Protein AF-A0A1F9U115-F1 (afdb_monomer)

pLDDT: mean 77.13, std 16.63, range [38.81, 98.31]

Foldseek 3Di:
DPPPPVVVVVVVVVVVVVVVVVVVVVVVVVVVVVVVVVVVVVVVVVVVVVVVVVVVVVVVVVVVVVVVVVVVVVVVVVVVVVVVVVVVVVVVVVVVVVVVVVVVVVVVVVVVVVVVVVVVVVVVVVVVVVVVVVVVVVVVVVVVVVVVVVVVVVVVVVVVVVVVVVVVVVVVVVVVVVVVVVVVVVCVVVVVPDPPVPVPVVVVVVVVVVVVVVVVVVVVVVVVVVVVVVVVVVVVVVVVVVVVVVVVVVVVVVVVVVVVVVVVVVVVVVVVVVVVVVVVVVVVVVVVVVVVVVVVVVVVVVVVVVVVVVVVVVVVVVVVVVVVCCVVPVDDDDDDDDDPPPPDDPDPPPPPCVVVVVVVVCVVPVVVVVVVVVCVVCVVVVVVVVVVVVVVVVVVVVVVVVLVVLLVQLVVLQVVLVVCVVVVNLVSSLVSLVSSCVSPVVDPSSLVSNLVSLQVVLVVCVVVVVLVSSLVSLVVSCVSPVPDVVSVVSNQVSCVSVVVDDDDPDDDPPPDPPDDDPDDDDDD

Mean predicted aligned error: 22.05 Å

Solvent-accessible surface area (backbone atoms only — not comparable to full-atom values): 28971 Å² total; per-residue (Å²): 144,84,85,72,66,72,64,52,59,54,51,53,51,51,51,50,53,50,52,51,52,53,50,51,53,49,51,52,50,51,49,52,49,50,52,51,52,49,52,53,47,51,54,50,50,55,51,51,52,51,52,51,51,53,49,52,52,52,54,49,54,52,51,53,53,52,52,50,52,51,51,52,50,52,51,52,50,51,52,51,52,54,53,50,51,52,50,51,52,52,51,52,54,50,49,56,48,52,52,50,51,51,52,49,52,52,52,53,52,52,52,53,50,52,54,52,53,52,51,49,52,51,51,49,51,54,48,52,56,47,55,54,49,51,51,52,50,54,52,51,51,54,51,51,50,52,51,53,50,52,52,50,51,55,52,50,54,50,48,51,53,52,51,51,52,48,51,53,48,49,51,50,50,52,50,51,50,49,55,44,50,63,43,42,74,56,38,73,79,52,75,88,70,76,82,73,69,66,75,66,60,64,64,63,58,61,61,64,59,56,64,60,54,60,58,53,58,58,57,57,56,61,54,51,57,58,52,56,62,50,55,60,54,55,62,64,53,54,62,59,51,55,55,50,51,54,48,51,51,52,49,53,55,49,52,52,52,49,53,51,51,50,51,52,51,53,50,52,52,50,56,49,52,52,49,52,51,56,48,51,58,50,50,54,48,51,53,50,51,50,50,54,50,49,50,54,50,50,55,48,52,51,49,52,51,50,52,52,51,50,53,48,53,51,49,50,53,50,52,54,50,48,52,54,48,41,75,73,62,77,63,78,85,75,85,80,78,83,78,82,78,74,79,70,73,75,77,76,69,75,84,68,59,57,62,57,53,50,50,60,52,32,73,76,35,68,80,48,43,60,52,52,55,52,46,66,76,36,46,71,54,51,52,50,53,53,50,50,52,52,50,53,50,53,51,51,51,54,54,47,52,57,51,51,55,35,44,54,50,18,52,53,28,35,52,54,12,51,58,27,43,78,70,66,41,51,71,63,12,42,52,29,23,50,58,14,30,77,52,37,70,85,40,64,66,46,50,53,53,40,45,53,46,38,50,53,49,23,53,50,29,47,74,72,67,40,45,73,59,18,44,55,36,38,52,54,43,36,74,76,42,74,83,41,66,66,53,54,48,53,42,38,54,45,35,48,73,68,69,52,70,67,72,72,76,73,79,72,78,78,72,75,79,74,79,77,77,80,78,75,83,78,93,126

Structure (mmCIF, N/CA/C/O backbone):
data_AF-A0A1F9U115-F1
#
_entry.id   AF-A0A1F9U115-F1
#
loop_
_atom_site.group_PDB
_atom_site.id
_atom_site.type_symbol
_atom_site.label_atom_id
_atom_site.label_alt_id
_atom_site.label_comp_id
_atom_site.label_asym_id
_atom_site.label_entity_id
_atom_site.label_seq_id
_atom_site.pdbx_PDB_ins_code
_atom_site.Cartn_x
_atom_site.Cartn_y
_atom_site.Cartn_z
_atom_site.occupancy
_atom_site.B_iso_or_equiv
_atom_site.auth_seq_id
_atom_site.auth_comp_id
_atom_site.auth_asym_id
_atom_site.auth_atom_id
_atom_site.pdbx_PDB_model_num
ATOM 1 N N . MET A 1 1 ? 83.801 0.029 -116.570 1.00 48.38 1 MET A N 1
ATOM 2 C CA . MET A 1 1 ? 83.353 -0.573 -115.294 1.00 48.38 1 MET A CA 1
ATOM 3 C C . MET A 1 1 ? 82.845 0.577 -114.420 1.00 48.38 1 MET A C 1
ATOM 5 O O . MET A 1 1 ? 83.253 0.708 -113.283 1.00 48.38 1 MET A O 1
ATOM 9 N N . ASP A 1 2 ? 81.955 1.427 -114.958 1.00 50.62 2 ASP A N 1
ATOM 10 C CA . ASP A 1 2 ? 81.726 2.784 -114.413 1.00 50.62 2 ASP A CA 1
ATOM 11 C C . ASP A 1 2 ? 80.243 3.187 -114.378 1.00 50.62 2 ASP A C 1
ATOM 13 O O . ASP A 1 2 ? 79.919 4.364 -114.385 1.00 50.62 2 ASP A O 1
ATOM 17 N N . ASN A 1 3 ? 79.321 2.217 -114.331 1.00 50.81 3 ASN A N 1
ATOM 18 C CA . ASN A 1 3 ? 77.870 2.476 -114.319 1.00 50.81 3 ASN A CA 1
ATOM 19 C C . ASN A 1 3 ? 77.120 1.772 -113.168 1.00 50.81 3 ASN A C 1
ATOM 21 O O . ASN A 1 3 ? 75.928 1.508 -113.277 1.00 50.81 3 ASN A O 1
ATOM 25 N N . LEU A 1 4 ? 77.799 1.465 -112.055 1.00 50.47 4 LEU A N 1
ATOM 26 C CA . LEU A 1 4 ? 77.190 0.843 -110.861 1.00 50.47 4 LEU A CA 1
ATOM 27 C C . LEU A 1 4 ? 77.175 1.754 -109.615 1.00 50.47 4 LEU A C 1
ATOM 29 O O . LEU A 1 4 ? 76.726 1.333 -108.555 1.00 50.47 4 LEU A O 1
ATOM 33 N N . ALA A 1 5 ? 77.641 3.002 -109.726 1.00 53.25 5 ALA A N 1
ATOM 34 C CA . ALA A 1 5 ? 77.698 3.943 -108.604 1.00 53.25 5 ALA A CA 1
ATOM 35 C C . ALA A 1 5 ? 76.348 4.600 -108.210 1.00 53.25 5 ALA A C 1
ATOM 37 O O . ALA A 1 5 ? 76.100 4.703 -107.008 1.00 53.25 5 ALA A O 1
ATOM 38 N N . PRO A 1 6 ? 75.430 4.993 -109.126 1.00 55.84 6 PRO A N 1
ATOM 39 C CA . PRO A 1 6 ? 74.217 5.712 -108.710 1.00 55.84 6 PRO A CA 1
ATOM 40 C C . PRO A 1 6 ? 73.170 4.825 -108.009 1.00 55.84 6 PRO A C 1
ATOM 42 O O . PRO A 1 6 ? 72.328 5.336 -107.279 1.00 55.84 6 PRO A O 1
ATOM 45 N N . SER A 1 7 ? 73.242 3.493 -108.143 1.00 61.38 7 SER A N 1
ATOM 46 C CA . SER A 1 7 ? 72.289 2.574 -107.496 1.00 61.38 7 SER A CA 1
ATOM 47 C C . SER A 1 7 ? 72.549 2.349 -106.002 1.00 61.38 7 SER A C 1
ATOM 49 O O . SER A 1 7 ? 71.668 1.868 -105.292 1.00 61.38 7 SER A O 1
ATOM 51 N N . PHE A 1 8 ? 73.752 2.659 -105.508 1.00 72.06 8 PHE A N 1
ATOM 52 C CA . PHE A 1 8 ? 74.095 2.457 -104.098 1.00 72.06 8 PHE A CA 1
ATOM 53 C C . PHE A 1 8 ? 73.593 3.606 -103.213 1.00 72.06 8 PHE A C 1
ATOM 55 O O . PHE A 1 8 ? 73.015 3.355 -102.157 1.00 72.06 8 PHE A O 1
ATOM 62 N N . GLU A 1 9 ? 73.728 4.856 -103.664 1.00 74.38 9 GLU A N 1
ATOM 63 C CA . GLU A 1 9 ? 73.239 6.028 -102.923 1.00 74.38 9 GLU A CA 1
ATOM 64 C C . GLU A 1 9 ? 71.701 6.082 -102.867 1.00 74.38 9 GLU A C 1
ATOM 66 O O . GLU A 1 9 ? 71.121 6.388 -101.819 1.00 74.38 9 GLU A O 1
ATOM 71 N N . GLU A 1 10 ? 71.011 5.691 -103.946 1.00 78.38 10 GLU A N 1
ATOM 72 C CA . GLU A 1 10 ? 69.549 5.541 -103.938 1.00 78.38 10 GLU A CA 1
ATOM 73 C C . GLU A 1 10 ? 69.090 4.436 -102.975 1.00 78.38 10 GLU A C 1
ATOM 75 O O . GLU A 1 10 ? 68.164 4.644 -102.189 1.00 78.38 10 GLU A O 1
ATOM 80 N N . ALA A 1 11 ? 69.771 3.286 -102.947 1.00 78.94 11 ALA A N 1
ATOM 81 C CA . ALA A 1 11 ? 69.458 2.223 -101.994 1.00 78.94 11 ALA A CA 1
ATOM 82 C C . ALA A 1 11 ? 69.717 2.657 -100.538 1.00 78.94 11 ALA A C 1
ATOM 84 O O . ALA A 1 11 ? 68.909 2.377 -99.649 1.00 78.94 11 ALA A O 1
ATOM 85 N N . GLN A 1 12 ? 70.808 3.383 -100.279 1.00 80.31 12 GLN A N 1
ATOM 86 C CA . GLN A 1 12 ? 71.153 3.857 -98.939 1.00 80.31 12 GLN A CA 1
ATOM 87 C C . GLN A 1 12 ? 70.164 4.918 -98.433 1.00 80.31 12 GLN A C 1
ATOM 89 O O . GLN A 1 12 ? 69.735 4.853 -97.274 1.00 80.31 12 GLN A O 1
ATOM 94 N N . SER A 1 13 ? 69.739 5.841 -99.301 1.00 82.38 13 SER A N 1
ATOM 95 C CA . SER A 1 13 ? 68.716 6.844 -98.976 1.00 82.38 13 SER A CA 1
ATOM 96 C C . SER A 1 13 ? 67.332 6.219 -98.767 1.00 82.38 13 SER A C 1
ATOM 98 O O . SER A 1 13 ? 66.636 6.595 -97.820 1.00 82.38 13 SER A O 1
ATOM 100 N N . ALA A 1 14 ? 66.956 5.203 -99.552 1.00 82.50 14 ALA A N 1
ATOM 101 C CA . ALA A 1 14 ? 65.716 4.453 -99.358 1.00 82.50 14 ALA A CA 1
ATOM 102 C C . ALA A 1 14 ? 65.701 3.702 -98.016 1.00 82.50 14 ALA A C 1
ATOM 104 O O . ALA A 1 14 ? 64.705 3.761 -97.288 1.00 82.50 14 ALA A O 1
ATOM 105 N N . ILE A 1 15 ? 66.819 3.069 -97.640 1.00 85.00 15 ILE A N 1
ATOM 106 C CA . ILE A 1 15 ? 66.971 2.414 -96.332 1.00 85.00 15 ILE A CA 1
ATOM 107 C C . ILE A 1 15 ? 66.881 3.447 -95.200 1.00 85.00 15 ILE A C 1
ATOM 109 O O . ILE A 1 15 ? 66.171 3.206 -94.227 1.00 85.00 15 ILE A O 1
ATOM 113 N N . HIS A 1 16 ? 67.526 4.613 -95.328 1.00 83.44 16 HIS A N 1
ATOM 114 C CA . HIS A 1 16 ? 67.451 5.682 -94.320 1.00 83.44 16 HIS A CA 1
ATOM 115 C C . HIS A 1 16 ? 66.038 6.268 -94.187 1.00 83.44 16 HIS A C 1
ATOM 117 O O . HIS A 1 16 ? 65.559 6.512 -93.079 1.00 83.44 16 HIS A O 1
ATOM 123 N N . ALA A 1 17 ? 65.325 6.450 -95.298 1.00 87.19 17 ALA A N 1
ATOM 124 C CA . ALA A 1 17 ? 63.935 6.889 -95.272 1.00 87.19 17 ALA A CA 1
ATOM 125 C C . ALA A 1 17 ? 63.023 5.836 -94.617 1.00 87.19 17 ALA A C 1
ATOM 127 O O . ALA A 1 17 ? 62.110 6.182 -93.863 1.00 87.19 17 ALA A O 1
ATOM 128 N N . GLN A 1 18 ? 63.272 4.547 -94.865 1.00 88.88 18 GLN A N 1
ATOM 129 C CA . GLN A 1 18 ? 62.509 3.458 -94.259 1.00 88.88 18 GLN A CA 1
ATOM 130 C C . GLN A 1 18 ? 62.785 3.325 -92.754 1.00 88.88 18 GLN A C 1
ATOM 132 O O . GLN A 1 18 ? 61.837 3.149 -91.983 1.00 88.88 18 GLN A O 1
ATOM 137 N N . THR A 1 19 ? 64.039 3.462 -92.312 1.00 88.19 19 THR A N 1
ATOM 138 C CA . THR A 1 19 ? 64.385 3.446 -90.881 1.00 88.19 19 THR A CA 1
ATOM 139 C C . THR A 1 19 ? 63.817 4.661 -90.151 1.00 88.19 19 THR A C 1
ATOM 141 O O . THR A 1 19 ? 63.264 4.493 -89.064 1.00 88.19 19 THR A O 1
ATOM 144 N N . LEU A 1 20 ? 63.842 5.853 -90.757 1.00 89.38 20 LEU A N 1
ATOM 145 C CA . LEU A 1 20 ? 63.209 7.049 -90.189 1.00 89.38 20 LEU A CA 1
ATOM 146 C C . LEU A 1 20 ? 61.690 6.892 -90.050 1.00 89.38 20 LEU A C 1
ATOM 148 O O . LEU A 1 20 ? 61.151 7.194 -88.986 1.00 89.38 20 LEU A O 1
ATOM 152 N N . ARG A 1 21 ? 60.998 6.349 -91.061 1.00 89.81 21 ARG A N 1
ATOM 153 C CA . ARG A 1 21 ? 59.555 6.052 -90.959 1.00 89.81 21 ARG A CA 1
ATOM 154 C C . ARG A 1 21 ? 59.260 5.022 -89.869 1.00 89.81 21 ARG A C 1
ATOM 156 O O . ARG A 1 21 ? 58.304 5.189 -89.117 1.00 89.81 21 ARG A O 1
ATOM 163 N N . ALA A 1 22 ? 60.079 3.976 -89.750 1.00 87.00 22 ALA A N 1
ATOM 164 C CA . ALA A 1 22 ? 59.920 2.966 -88.705 1.00 87.00 22 ALA A CA 1
ATOM 165 C C . ALA A 1 22 ? 60.142 3.550 -87.297 1.00 87.00 22 ALA A C 1
ATOM 167 O O . ALA A 1 22 ? 59.397 3.218 -86.373 1.00 87.00 22 ALA A O 1
ATOM 168 N N . LEU A 1 23 ? 61.124 4.442 -87.130 1.00 87.25 23 LEU A N 1
ATOM 169 C CA . LEU A 1 23 ? 61.365 5.155 -85.873 1.00 87.25 23 LEU A CA 1
ATOM 170 C C . LEU A 1 23 ? 60.229 6.127 -85.542 1.00 87.25 23 LEU A C 1
ATOM 172 O O . LEU A 1 23 ? 59.763 6.129 -84.406 1.00 87.25 23 LEU A O 1
ATOM 176 N N . GLN A 1 24 ? 59.723 6.881 -86.522 1.00 91.06 24 GLN A N 1
ATOM 177 C CA . GLN A 1 24 ? 58.554 7.747 -86.338 1.00 91.06 24 GLN A CA 1
ATOM 178 C C . GLN A 1 24 ? 57.321 6.945 -85.910 1.00 91.06 24 GLN A C 1
ATOM 180 O O . GLN A 1 24 ? 56.667 7.307 -84.938 1.00 91.06 24 GLN A O 1
ATOM 185 N N . GLN A 1 25 ? 57.047 5.805 -86.550 1.00 91.44 25 GLN A N 1
ATOM 186 C CA . GLN A 1 25 ? 55.937 4.933 -86.153 1.00 91.44 25 GLN A CA 1
ATOM 187 C C . GLN A 1 25 ? 56.110 4.354 -84.743 1.00 91.44 25 GLN A C 1
ATOM 189 O O . GLN A 1 25 ? 55.124 4.205 -84.020 1.00 91.44 25 GLN A O 1
ATOM 194 N N . ARG A 1 26 ? 57.339 4.007 -84.332 1.00 90.50 26 ARG A N 1
ATOM 195 C CA . ARG A 1 26 ? 57.615 3.576 -82.950 1.00 90.50 26 ARG A CA 1
ATOM 196 C C . ARG A 1 26 ? 57.378 4.712 -81.961 1.00 90.50 26 ARG A C 1
ATOM 198 O O . ARG A 1 26 ? 56.684 4.495 -80.975 1.00 90.50 26 ARG A O 1
ATOM 205 N N . PHE A 1 27 ? 57.865 5.911 -82.269 1.00 92.38 27 PHE A N 1
ATOM 206 C CA . PHE A 1 27 ? 57.668 7.092 -81.435 1.00 92.38 27 PHE A CA 1
ATOM 207 C C . PHE A 1 27 ? 56.185 7.457 -81.298 1.00 92.38 27 PHE A C 1
ATOM 209 O O . PHE A 1 27 ? 55.719 7.731 -80.199 1.00 92.38 27 PHE A O 1
ATOM 216 N N . GLU A 1 28 ? 55.404 7.391 -82.379 1.00 91.75 28 GLU A N 1
ATOM 217 C CA . GLU A 1 28 ? 53.954 7.613 -82.320 1.00 91.75 28 GLU A CA 1
ATOM 218 C C . GLU A 1 28 ? 53.227 6.544 -81.495 1.00 91.75 28 GLU A C 1
ATOM 220 O O . GLU A 1 28 ? 52.297 6.868 -80.755 1.00 91.75 28 GLU A O 1
ATOM 225 N N . LYS A 1 29 ? 53.645 5.274 -81.585 1.00 92.19 29 LYS A N 1
ATOM 226 C CA . LYS A 1 29 ? 53.089 4.193 -80.754 1.00 92.19 29 LYS A CA 1
ATOM 227 C C . LYS A 1 29 ? 53.416 4.390 -79.276 1.00 92.19 29 LYS A C 1
ATOM 229 O O . LYS A 1 29 ? 52.522 4.242 -78.449 1.00 92.19 29 LYS A O 1
ATOM 234 N N . GLU A 1 30 ? 54.657 4.741 -78.951 1.00 90.50 30 GLU A N 1
ATOM 235 C CA . GLU A 1 30 ? 55.068 5.052 -77.579 1.00 90.50 30 GLU A CA 1
ATOM 236 C C . GLU A 1 30 ? 54.336 6.285 -77.054 1.00 90.50 30 GLU A C 1
ATOM 238 O O . GLU A 1 30 ? 53.803 6.247 -75.949 1.00 90.50 30 GLU A O 1
ATOM 243 N N . LYS A 1 31 ? 54.214 7.344 -77.860 1.00 93.31 31 LYS A N 1
ATOM 244 C CA . LYS A 1 31 ? 53.446 8.540 -77.507 1.00 93.31 31 LYS A CA 1
ATOM 245 C C . LYS A 1 31 ? 51.992 8.193 -77.177 1.00 93.31 31 LYS A C 1
ATOM 247 O O . LYS A 1 31 ? 51.530 8.548 -76.099 1.00 93.31 31 LYS A O 1
ATOM 252 N N . ARG A 1 32 ? 51.302 7.431 -78.037 1.00 90.38 32 ARG A N 1
ATOM 253 C CA . ARG A 1 32 ? 49.923 6.972 -77.774 1.00 90.38 32 ARG A CA 1
ATOM 254 C C . ARG A 1 32 ? 49.829 6.086 -76.534 1.00 90.38 32 ARG A C 1
ATOM 256 O O . ARG A 1 32 ? 48.854 6.168 -75.796 1.00 90.38 32 ARG A O 1
ATOM 263 N N . TYR A 1 33 ? 50.827 5.235 -76.297 1.00 92.25 33 TYR A N 1
ATOM 264 C CA . TYR A 1 33 ? 50.889 4.414 -75.090 1.00 92.25 33 TYR A CA 1
ATOM 265 C C . TYR A 1 33 ? 50.983 5.282 -73.828 1.00 92.25 33 TYR A C 1
ATOM 267 O O . TYR A 1 33 ? 50.227 5.060 -72.883 1.00 92.25 33 TYR A O 1
ATOM 275 N N . TRP A 1 34 ? 51.847 6.300 -73.825 1.00 91.75 34 TRP A N 1
ATOM 276 C CA . TRP A 1 34 ? 51.973 7.234 -72.706 1.00 91.75 34 TRP A CA 1
ATOM 277 C C . TRP A 1 34 ? 50.726 8.100 -72.520 1.00 91.75 34 TRP A C 1
ATOM 279 O O . TRP A 1 34 ? 50.285 8.259 -71.386 1.00 91.75 34 TRP A O 1
ATOM 289 N N . GLU A 1 35 ? 50.116 8.594 -73.599 1.00 90.88 35 GLU A N 1
ATOM 290 C CA . GLU A 1 35 ? 48.851 9.344 -73.546 1.00 90.88 35 GLU A CA 1
ATOM 291 C C . GLU A 1 35 ? 47.725 8.497 -72.934 1.00 90.88 35 GLU A C 1
ATOM 293 O O . GLU A 1 35 ? 47.043 8.954 -72.018 1.00 90.88 35 GLU A O 1
ATOM 298 N N . ASN A 1 36 ? 47.591 7.232 -73.347 1.00 90.06 36 ASN A N 1
ATOM 299 C CA . ASN A 1 36 ? 46.615 6.307 -72.764 1.00 90.06 36 ASN A CA 1
ATOM 300 C C . ASN A 1 36 ? 46.922 5.981 -71.295 1.00 90.06 36 ASN A C 1
ATOM 302 O O . ASN A 1 36 ? 46.003 5.850 -70.487 1.00 90.06 36 ASN A O 1
ATOM 306 N N . LEU A 1 37 ? 48.201 5.847 -70.931 1.00 89.88 37 LEU A N 1
ATOM 307 C CA . LEU A 1 37 ? 48.602 5.580 -69.551 1.00 89.88 37 LEU A CA 1
ATOM 308 C C . LEU A 1 37 ? 48.316 6.778 -68.636 1.00 89.88 37 LEU A C 1
ATOM 310 O O . LEU A 1 37 ? 47.884 6.578 -67.503 1.00 89.88 37 LEU A O 1
ATOM 314 N N . VAL A 1 38 ? 48.547 8.005 -69.113 1.00 90.31 38 VAL A N 1
ATOM 315 C CA . VAL A 1 38 ? 48.210 9.237 -68.384 1.00 90.31 38 VAL A CA 1
ATOM 316 C C . VAL A 1 38 ? 46.695 9.362 -68.243 1.00 90.31 38 VAL A C 1
ATOM 318 O O . VAL A 1 38 ? 46.219 9.476 -67.120 1.00 90.31 38 VAL A O 1
ATOM 321 N N . ALA A 1 39 ? 45.932 9.188 -69.327 1.00 89.50 39 ALA A N 1
ATOM 322 C CA . ALA A 1 39 ? 44.469 9.222 -69.277 1.00 89.50 39 ALA A CA 1
ATOM 323 C C . ALA A 1 39 ? 43.891 8.173 -68.307 1.00 89.50 39 ALA A C 1
ATOM 325 O O . ALA A 1 39 ? 43.027 8.482 -67.490 1.00 89.50 39 ALA A O 1
ATOM 326 N N . SER A 1 40 ? 44.419 6.943 -68.323 1.00 90.94 40 SER A N 1
ATOM 327 C CA . SER A 1 40 ? 44.004 5.894 -67.384 1.00 90.94 40 SER A CA 1
ATOM 328 C C . SER A 1 40 ? 44.353 6.224 -65.930 1.00 90.94 40 SER A C 1
ATOM 330 O O . SER A 1 40 ? 43.614 5.819 -65.029 1.00 90.94 40 SER A O 1
ATOM 332 N N . LYS A 1 41 ? 45.472 6.915 -65.679 1.00 91.38 41 LYS A N 1
ATOM 333 C CA . LYS A 1 41 ? 45.841 7.375 -64.334 1.00 91.38 41 LYS A CA 1
ATOM 334 C C . LYS A 1 41 ? 44.923 8.495 -63.865 1.00 91.38 41 LYS A C 1
ATOM 336 O O . LYS A 1 41 ? 44.454 8.421 -62.734 1.00 91.38 41 LYS A O 1
ATOM 341 N N . ASP A 1 42 ? 44.624 9.462 -64.722 1.00 89.88 42 ASP A N 1
ATOM 342 C CA . ASP A 1 42 ? 43.730 10.574 -64.396 1.00 89.88 42 ASP A CA 1
ATOM 343 C C . ASP A 1 42 ? 42.310 10.068 -64.096 1.00 89.88 42 ASP A C 1
ATOM 345 O O . ASP A 1 42 ? 41.698 10.483 -63.112 1.00 89.88 42 ASP A O 1
ATOM 349 N N . GLU A 1 43 ? 41.815 9.080 -64.851 1.00 91.44 43 GLU A N 1
ATOM 350 C CA . GLU A 1 43 ? 40.550 8.404 -64.535 1.00 91.44 43 GLU A CA 1
ATOM 351 C C . GLU A 1 43 ? 40.584 7.675 -63.184 1.00 91.44 43 GLU A C 1
ATOM 353 O O . GLU A 1 43 ? 39.603 7.709 -62.437 1.00 91.44 43 GLU A O 1
ATOM 358 N N . ALA A 1 44 ? 41.691 7.002 -62.853 1.00 88.38 44 ALA A N 1
ATOM 359 C CA . ALA A 1 44 ? 41.836 6.313 -61.572 1.00 88.38 44 ALA A CA 1
ATOM 360 C C . ALA A 1 44 ? 41.888 7.303 -60.396 1.00 88.38 44 ALA A C 1
ATOM 362 O O . ALA A 1 44 ? 41.241 7.066 -59.374 1.00 88.38 44 ALA A O 1
ATOM 363 N N . VAL A 1 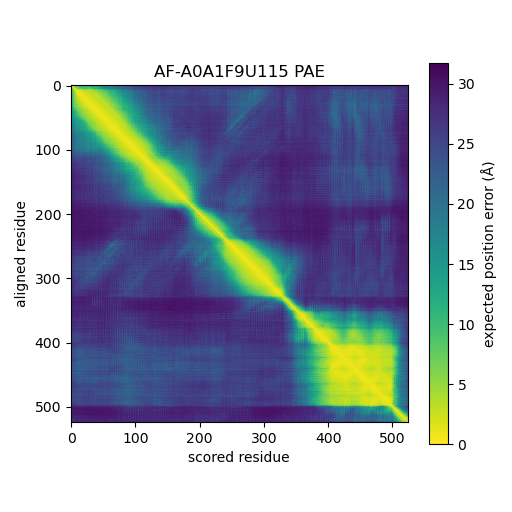45 ? 42.597 8.425 -60.554 1.00 89.44 45 VAL A N 1
ATOM 364 C CA . VAL A 1 45 ? 42.644 9.509 -59.563 1.00 89.44 45 VAL A CA 1
ATOM 365 C C . VAL A 1 45 ? 41.252 10.107 -59.367 1.00 89.44 45 VAL A C 1
ATOM 367 O O . VAL A 1 45 ? 40.790 10.178 -58.232 1.00 89.44 45 VAL A O 1
ATOM 370 N N . ALA A 1 46 ? 40.529 10.416 -60.447 1.00 90.19 46 ALA A N 1
ATOM 371 C CA . ALA A 1 46 ? 39.171 10.956 -60.361 1.00 90.19 46 ALA A CA 1
ATOM 372 C C . ALA A 1 46 ? 38.191 9.999 -59.650 1.00 90.19 46 ALA A C 1
ATOM 374 O O . ALA A 1 46 ? 37.324 10.437 -58.888 1.00 90.19 46 ALA A O 1
ATOM 375 N N . ARG A 1 47 ? 38.326 8.679 -59.856 1.00 89.94 47 ARG A N 1
ATOM 376 C CA . ARG A 1 47 ? 37.528 7.674 -59.126 1.00 89.94 47 ARG A CA 1
ATOM 377 C C . ARG A 1 47 ? 37.854 7.664 -57.633 1.00 89.94 47 ARG A C 1
ATOM 379 O O . ARG A 1 47 ? 36.928 7.679 -56.827 1.00 89.94 47 ARG A O 1
ATOM 386 N N . LEU A 1 48 ? 39.136 7.685 -57.269 1.00 89.38 48 LEU A N 1
ATOM 387 C CA . LEU A 1 48 ? 39.565 7.712 -55.866 1.00 89.38 48 LEU A CA 1
ATOM 388 C C . LEU A 1 48 ? 39.145 9.005 -55.157 1.00 89.38 48 LEU A C 1
ATOM 390 O O . LEU A 1 48 ? 38.693 8.953 -54.015 1.00 89.38 48 LEU A O 1
ATOM 394 N N . GLU A 1 49 ? 39.230 10.154 -55.826 1.00 90.56 49 GLU A N 1
ATOM 395 C CA . GLU A 1 49 ? 38.745 11.430 -55.287 1.00 90.56 49 GLU A CA 1
ATOM 396 C C . GLU A 1 49 ? 37.239 11.388 -55.017 1.00 90.56 49 GLU A C 1
ATOM 398 O O . GLU A 1 49 ? 36.787 11.826 -53.956 1.00 90.56 49 GLU A O 1
ATOM 403 N N . LYS A 1 50 ? 36.461 10.796 -55.930 1.00 91.62 50 LYS A N 1
ATOM 404 C CA . LYS A 1 50 ? 35.021 10.606 -55.738 1.00 91.62 50 LYS A CA 1
ATOM 405 C C . LYS A 1 50 ? 34.718 9.678 -54.558 1.00 91.62 50 LYS A C 1
ATOM 407 O O . LYS A 1 50 ? 33.870 10.009 -53.731 1.00 91.62 50 LYS A O 1
ATOM 412 N N . GLU A 1 51 ? 35.416 8.550 -54.438 1.00 89.50 51 GLU A N 1
ATOM 413 C CA . GLU A 1 51 ? 35.257 7.636 -53.298 1.00 89.50 51 GLU A CA 1
ATOM 414 C C . GLU A 1 51 ? 35.615 8.315 -51.968 1.00 89.50 51 GLU A C 1
ATOM 416 O O . GLU A 1 51 ? 34.906 8.149 -50.972 1.00 89.50 51 GLU A O 1
ATOM 421 N N . LEU A 1 52 ? 36.671 9.132 -51.954 1.00 87.62 52 LEU A N 1
ATOM 422 C CA . LEU A 1 52 ? 37.094 9.884 -50.776 1.00 87.62 52 LEU A CA 1
ATOM 423 C C . LEU A 1 52 ? 36.060 10.951 -50.382 1.00 87.62 52 LEU A C 1
ATOM 425 O O . LEU A 1 52 ? 35.748 11.094 -49.198 1.00 87.62 52 LEU A O 1
ATOM 429 N N . GLN A 1 53 ? 35.460 11.643 -51.355 1.00 89.88 53 GLN A N 1
ATOM 430 C CA . GLN A 1 53 ? 34.344 12.566 -51.114 1.00 89.88 53 GLN A CA 1
ATOM 431 C C . GLN A 1 53 ? 33.100 11.841 -50.577 1.00 89.88 53 GLN A C 1
ATOM 433 O O . GLN A 1 53 ? 32.472 12.311 -49.625 1.00 89.88 53 GLN A O 1
ATOM 438 N N . GLU A 1 54 ? 32.759 10.672 -51.124 1.00 91.50 54 GLU A N 1
ATOM 439 C CA . GLU A 1 54 ? 31.645 9.859 -50.626 1.00 91.50 54 GLU A CA 1
ATOM 440 C C . GLU A 1 54 ? 31.893 9.362 -49.191 1.00 91.50 54 GLU A C 1
ATOM 442 O O . GLU A 1 54 ? 30.973 9.368 -48.365 1.00 91.50 54 GLU A O 1
ATOM 447 N N . GLN A 1 55 ? 33.127 8.975 -48.851 1.00 85.06 55 GLN A N 1
ATOM 448 C CA . GLN A 1 55 ? 33.498 8.613 -47.479 1.00 85.06 55 GLN A CA 1
ATOM 449 C C . GLN A 1 55 ? 33.460 9.818 -46.528 1.00 85.06 55 GLN A C 1
ATOM 451 O O . GLN A 1 55 ? 32.948 9.698 -45.410 1.00 85.06 55 GLN A O 1
ATOM 456 N N . ALA A 1 56 ? 33.921 10.993 -46.961 1.00 84.88 56 ALA A N 1
ATOM 457 C CA . ALA A 1 56 ? 33.819 12.227 -46.181 1.00 84.88 56 ALA A CA 1
ATOM 458 C C . ALA A 1 56 ? 32.350 12.584 -45.885 1.00 84.88 56 ALA A C 1
ATOM 460 O O . ALA A 1 56 ? 31.991 12.924 -44.756 1.00 84.88 56 ALA A O 1
ATOM 461 N N . LEU A 1 57 ? 31.462 12.407 -46.863 1.00 91.56 57 LEU A N 1
ATOM 462 C CA . LEU A 1 57 ? 30.034 12.658 -46.689 1.00 91.56 57 LEU A CA 1
ATOM 463 C C . LEU A 1 57 ? 29.369 11.627 -45.759 1.00 91.56 57 LEU A C 1
ATOM 465 O O . LEU A 1 57 ? 28.562 11.996 -44.902 1.00 91.56 57 LEU A O 1
ATOM 469 N N . LYS A 1 58 ? 29.744 10.343 -45.857 1.00 88.88 58 LYS A N 1
ATOM 470 C CA . LYS A 1 58 ? 29.293 9.294 -44.920 1.00 88.88 58 LYS A CA 1
ATOM 471 C C . LYS A 1 58 ? 29.746 9.575 -43.485 1.00 88.88 58 LYS A C 1
ATOM 473 O O . LYS A 1 58 ? 28.942 9.453 -42.563 1.00 88.88 58 LYS A O 1
ATOM 478 N N . THR A 1 59 ? 31.001 9.976 -43.287 1.00 84.19 59 THR A N 1
ATOM 479 C CA . THR A 1 59 ? 31.527 10.296 -41.949 1.00 84.19 59 THR A CA 1
ATOM 480 C C . THR A 1 59 ? 30.874 11.546 -41.362 1.00 84.19 59 THR A C 1
ATOM 482 O O . THR A 1 59 ? 30.557 11.550 -40.174 1.00 84.19 59 THR A O 1
ATOM 485 N N . SER A 1 60 ? 30.573 12.560 -42.180 1.00 87.62 60 SER A N 1
ATOM 486 C CA . SER A 1 60 ? 29.803 13.734 -41.749 1.00 87.62 60 SER A CA 1
ATOM 487 C C . SER A 1 60 ? 28.393 13.366 -41.272 1.00 87.62 60 SER A C 1
ATOM 489 O O . SER A 1 60 ? 28.001 13.768 -40.180 1.00 87.62 60 SER A O 1
ATOM 491 N N . ARG A 1 61 ? 27.657 12.540 -42.032 1.00 88.38 61 ARG A N 1
ATOM 492 C CA . ARG A 1 61 ? 26.320 12.052 -41.635 1.00 88.38 61 ARG A CA 1
ATOM 493 C C . ARG A 1 61 ? 26.344 11.225 -40.348 1.00 88.38 61 ARG A C 1
ATOM 495 O O . ARG A 1 61 ? 25.431 11.319 -39.536 1.00 88.38 61 ARG A O 1
ATOM 502 N N . LEU A 1 62 ? 27.383 10.410 -40.146 1.00 87.25 62 LEU A N 1
ATOM 503 C CA . LEU A 1 62 ? 27.543 9.653 -38.901 1.00 87.25 62 LEU A CA 1
ATOM 504 C C . LEU A 1 62 ? 27.806 10.573 -37.704 1.00 87.25 62 LEU A C 1
ATOM 506 O O . LEU A 1 62 ? 27.240 10.339 -36.641 1.00 87.25 62 LEU A O 1
ATOM 510 N N . ARG A 1 63 ? 28.616 11.628 -37.867 1.00 84.31 63 ARG A N 1
ATOM 511 C CA . ARG A 1 63 ? 28.849 12.621 -36.803 1.00 84.31 63 ARG A CA 1
ATOM 512 C C . ARG A 1 63 ? 27.570 13.367 -36.433 1.00 84.31 63 ARG A C 1
ATOM 514 O O . ARG A 1 63 ? 27.282 13.491 -35.249 1.00 84.31 63 ARG A O 1
ATOM 521 N N . GLU A 1 64 ? 26.795 13.790 -37.428 1.00 89.19 64 GLU A N 1
ATOM 522 C CA . GLU A 1 64 ? 25.498 14.445 -37.222 1.00 89.19 64 GLU A CA 1
ATOM 523 C C . GLU A 1 64 ? 24.529 13.534 -36.455 1.00 89.19 64 GLU A C 1
ATOM 525 O O . GLU A 1 64 ? 23.968 13.943 -35.442 1.00 89.19 64 GLU A O 1
ATOM 530 N N . LYS A 1 65 ? 24.437 12.254 -36.838 1.00 88.06 65 LYS A N 1
ATOM 531 C CA . LYS A 1 65 ? 23.594 11.273 -36.139 1.00 88.06 65 LYS A CA 1
ATOM 532 C C . LYS A 1 65 ? 24.058 10.982 -34.707 1.00 88.06 65 LYS A C 1
ATOM 534 O O . LYS A 1 65 ? 23.235 10.791 -33.817 1.00 88.06 65 LYS A O 1
ATOM 539 N N . ILE A 1 66 ? 25.369 10.936 -34.461 1.00 84.75 66 ILE A N 1
ATOM 540 C CA . ILE A 1 66 ? 25.915 10.794 -33.101 1.00 84.75 66 ILE A CA 1
ATOM 541 C C . ILE A 1 66 ? 25.534 12.010 -32.250 1.00 84.75 66 ILE A C 1
ATOM 543 O O . ILE A 1 66 ? 25.130 11.839 -31.102 1.00 84.75 66 ILE A O 1
ATOM 547 N N . GLN A 1 67 ? 25.622 13.215 -32.810 1.00 87.94 67 GLN A N 1
ATOM 548 C CA . GLN A 1 67 ? 25.246 14.445 -32.120 1.00 87.94 67 GLN A CA 1
ATOM 549 C C . GLN A 1 67 ? 23.736 14.506 -31.831 1.00 87.94 67 GLN A C 1
ATOM 551 O O . GLN A 1 67 ? 23.342 14.896 -30.734 1.00 87.94 67 GLN A O 1
ATOM 556 N N . GLU A 1 68 ? 22.894 14.064 -32.766 1.00 88.50 68 GLU A N 1
ATOM 557 C CA . GLU A 1 68 ? 21.446 13.931 -32.566 1.00 88.50 68 GLU A CA 1
ATOM 558 C C . GLU A 1 68 ? 21.126 12.968 -31.410 1.00 88.50 68 GLU A C 1
ATOM 560 O O . GLU A 1 68 ? 20.438 13.356 -30.468 1.00 88.50 68 GLU A O 1
ATOM 565 N N . MET A 1 69 ? 21.725 11.770 -31.396 1.00 85.50 69 MET A N 1
ATOM 566 C CA . MET A 1 69 ? 21.540 10.808 -30.299 1.00 85.50 69 MET A CA 1
ATOM 567 C C . MET A 1 69 ? 22.039 11.344 -28.947 1.00 85.50 69 MET A C 1
ATOM 569 O O . MET A 1 69 ? 21.429 11.073 -27.915 1.00 85.50 69 MET A O 1
ATOM 573 N N . GLN A 1 70 ? 23.137 12.107 -28.923 1.00 83.50 70 GLN A N 1
ATOM 574 C CA . GLN A 1 70 ? 23.626 12.748 -27.694 1.00 83.50 70 GLN A CA 1
ATOM 575 C C . GLN A 1 70 ? 22.644 13.807 -27.176 1.00 83.50 70 GLN A C 1
ATOM 577 O O . GLN A 1 70 ? 22.391 13.876 -25.971 1.00 83.50 70 GLN A O 1
ATOM 582 N N . ASN A 1 71 ? 22.050 14.593 -28.076 1.00 84.06 71 ASN A N 1
ATOM 583 C CA . ASN A 1 71 ? 21.021 15.565 -27.721 1.00 84.06 71 ASN A CA 1
ATOM 584 C C . ASN A 1 71 ? 19.760 14.870 -27.184 1.00 84.06 71 ASN A C 1
ATOM 586 O O . ASN A 1 71 ? 19.261 15.266 -26.129 1.00 84.06 71 ASN A O 1
ATOM 590 N N . GLU A 1 72 ? 19.293 13.799 -27.833 1.00 85.12 72 GLU A N 1
ATOM 591 C CA . GLU A 1 72 ? 18.164 12.987 -27.355 1.00 85.12 72 GLU A CA 1
ATOM 592 C C . GLU A 1 72 ? 18.436 12.389 -25.968 1.00 85.12 72 GLU A C 1
ATOM 594 O O . GLU A 1 72 ? 17.602 12.509 -25.067 1.00 85.12 72 GLU A O 1
ATOM 599 N N . GLN A 1 73 ? 19.625 11.814 -25.752 1.00 83.38 73 GLN A N 1
ATOM 600 C CA . GLN A 1 73 ? 20.029 11.294 -24.443 1.00 83.38 73 GLN A CA 1
ATOM 601 C C . GLN A 1 73 ? 20.032 12.389 -23.372 1.00 83.38 73 GLN A C 1
ATOM 603 O O . GLN A 1 73 ? 19.522 12.166 -22.274 1.00 83.38 73 GLN A O 1
ATOM 608 N N . SER A 1 74 ? 20.549 13.583 -23.680 1.00 82.94 74 SER A N 1
ATOM 609 C CA . SER A 1 74 ? 20.526 14.703 -22.733 1.00 82.94 74 SER A CA 1
ATOM 610 C C . SER A 1 74 ? 19.096 15.136 -22.376 1.00 82.94 74 SER A C 1
ATOM 612 O O . SER A 1 74 ? 18.815 15.411 -21.207 1.00 82.94 74 SER A O 1
ATOM 614 N N . GLY A 1 75 ? 18.173 15.106 -23.345 1.00 83.25 75 GLY A N 1
ATOM 615 C CA . GLY A 1 75 ? 16.758 15.409 -23.134 1.00 83.25 75 GLY A CA 1
ATOM 616 C C . GLY A 1 75 ? 16.068 14.383 -22.235 1.00 83.25 75 GLY A C 1
ATOM 617 O O . GLY A 1 75 ? 15.372 14.759 -21.290 1.00 83.25 75 GLY A O 1
ATOM 618 N N . ILE A 1 76 ? 16.319 13.091 -22.462 1.00 81.75 76 ILE A N 1
ATOM 619 C CA . ILE A 1 76 ? 15.799 12.003 -21.617 1.00 81.75 76 ILE A CA 1
ATOM 620 C C . ILE A 1 76 ? 16.342 12.125 -20.189 1.00 81.75 76 ILE A C 1
ATOM 622 O O . ILE A 1 76 ? 15.584 11.995 -19.226 1.00 81.75 76 ILE A O 1
ATOM 626 N N . ILE A 1 77 ? 17.635 12.427 -20.032 1.00 79.88 77 ILE A N 1
ATOM 627 C CA . ILE A 1 77 ? 18.248 12.627 -18.715 1.00 79.88 77 ILE A CA 1
ATOM 628 C C . ILE A 1 77 ? 17.580 13.801 -17.989 1.00 79.88 77 ILE A C 1
ATOM 630 O O . ILE A 1 77 ? 17.169 13.642 -16.839 1.00 79.88 77 ILE A O 1
ATOM 634 N N . GLN A 1 78 ? 17.385 14.948 -18.645 1.00 85.19 78 GLN A N 1
ATOM 635 C CA . GLN A 1 78 ? 16.688 16.091 -18.040 1.00 85.19 78 GLN A CA 1
ATOM 636 C C . GLN A 1 78 ? 15.243 15.762 -17.642 1.00 85.19 78 GLN A C 1
ATOM 638 O O . GLN A 1 78 ? 14.817 16.104 -16.535 1.00 85.19 78 GLN A O 1
ATOM 643 N N . GLN A 1 79 ? 14.502 15.051 -18.498 1.00 82.94 79 GLN A N 1
ATOM 644 C CA . GLN A 1 79 ? 13.154 14.583 -18.173 1.00 82.94 79 GLN A CA 1
ATOM 645 C C . GLN A 1 79 ? 13.173 13.671 -16.942 1.00 82.94 79 GLN A C 1
ATOM 647 O O . GLN A 1 79 ? 12.417 13.911 -15.999 1.00 82.94 79 GLN A O 1
ATOM 652 N N . SER A 1 80 ? 14.093 12.704 -16.884 1.00 80.31 80 SER A N 1
ATOM 653 C CA . SER A 1 80 ? 14.227 11.815 -15.727 1.00 80.31 80 SER A CA 1
ATOM 654 C C . SER A 1 80 ? 14.510 12.589 -14.431 1.00 80.31 80 SER A C 1
ATOM 656 O O . SER A 1 80 ? 13.800 12.389 -13.445 1.00 80.31 80 SER A O 1
ATOM 658 N N . PHE A 1 81 ? 15.425 13.567 -14.440 1.00 86.00 81 PHE A N 1
ATOM 659 C CA . PHE A 1 81 ? 15.708 14.404 -13.269 1.00 86.00 81 PHE A CA 1
ATOM 660 C C . PHE A 1 81 ? 14.490 15.215 -12.819 1.00 86.00 81 PHE A C 1
ATOM 662 O O . PHE A 1 81 ? 14.189 15.239 -11.628 1.00 86.00 81 PHE A O 1
ATOM 669 N N . SER A 1 82 ? 13.737 15.813 -13.748 1.00 85.00 82 SER A N 1
ATOM 670 C CA . SER A 1 82 ? 12.517 16.556 -13.401 1.00 85.00 82 SER A CA 1
ATOM 671 C C . SER A 1 82 ? 11.431 15.668 -12.776 1.00 85.00 82 SER A C 1
ATOM 673 O O . SER A 1 82 ? 10.790 16.068 -11.801 1.00 85.00 82 SER A O 1
ATOM 675 N N . THR A 1 83 ? 11.260 14.433 -13.265 1.00 85.56 83 THR A N 1
ATOM 676 C CA . THR A 1 83 ? 10.330 13.470 -12.652 1.00 85.56 83 THR A CA 1
ATOM 677 C C . THR A 1 83 ? 10.784 13.052 -11.255 1.00 85.56 83 THR A C 1
ATOM 679 O O . THR A 1 83 ? 9.963 12.958 -10.342 1.00 85.56 83 THR A O 1
ATOM 682 N N . LEU A 1 84 ? 12.092 12.888 -11.056 1.00 88.25 84 LEU A N 1
ATOM 683 C CA . LEU A 1 84 ? 12.683 12.508 -9.776 1.00 88.25 84 LEU A CA 1
ATOM 684 C C . LEU A 1 84 ? 12.588 13.656 -8.755 1.00 88.25 84 LEU A C 1
ATOM 686 O O . LEU A 1 84 ? 12.276 13.426 -7.587 1.00 88.25 84 LEU A O 1
ATOM 690 N N . GLU A 1 85 ? 12.747 14.910 -9.188 1.00 88.00 85 GLU A N 1
ATOM 691 C CA . GLU A 1 85 ? 12.489 16.086 -8.349 1.00 88.00 85 GLU A CA 1
ATOM 692 C C . GLU A 1 85 ? 11.018 16.205 -7.934 1.00 88.00 85 GLU A C 1
ATOM 694 O O . GLU A 1 85 ? 10.735 16.520 -6.775 1.00 88.00 85 GLU A O 1
ATOM 699 N N . LEU A 1 86 ? 10.077 15.928 -8.844 1.00 87.88 86 LEU A N 1
ATOM 700 C CA . LEU A 1 86 ? 8.646 15.895 -8.524 1.00 87.88 86 LEU A CA 1
ATOM 701 C C . LEU A 1 86 ? 8.328 14.802 -7.497 1.00 87.88 86 LEU A C 1
ATOM 703 O O . LEU A 1 86 ? 7.633 15.071 -6.515 1.00 87.88 86 LEU A O 1
ATOM 707 N N . GLN A 1 87 ? 8.890 13.603 -7.667 1.00 88.25 87 GLN A N 1
ATOM 708 C CA . GLN A 1 87 ? 8.755 12.513 -6.698 1.00 88.25 87 GLN A CA 1
ATOM 709 C C . GLN A 1 87 ? 9.349 12.888 -5.336 1.00 88.25 87 GLN A C 1
ATOM 711 O O . GLN A 1 87 ? 8.698 12.692 -4.311 1.00 88.25 87 GLN A O 1
ATOM 716 N N . LYS A 1 88 ? 10.534 13.508 -5.311 1.00 91.38 88 LYS A N 1
ATOM 717 C CA . LYS A 1 88 ? 11.165 14.001 -4.078 1.00 91.38 88 LYS A CA 1
ATOM 718 C C . LYS A 1 88 ? 10.296 15.044 -3.369 1.00 91.38 88 LYS A C 1
ATOM 720 O O . LYS A 1 88 ? 10.115 14.961 -2.157 1.00 91.38 88 LYS A O 1
ATOM 725 N N . ARG A 1 89 ? 9.723 16.008 -4.102 1.00 89.31 89 ARG A N 1
ATOM 726 C CA . ARG A 1 89 ? 8.797 17.007 -3.530 1.00 89.31 89 ARG A CA 1
ATOM 727 C C . ARG A 1 89 ? 7.532 16.354 -2.974 1.00 89.31 89 ARG A C 1
ATOM 729 O O . ARG A 1 89 ? 7.104 16.719 -1.883 1.00 89.31 89 ARG A O 1
ATOM 736 N N . SER A 1 90 ? 6.974 15.373 -3.683 1.00 88.19 90 SER A N 1
ATOM 737 C CA . SER A 1 90 ? 5.809 14.609 -3.224 1.00 88.19 90 SER A CA 1
ATOM 738 C C . SER A 1 90 ? 6.103 13.825 -1.942 1.00 88.19 90 SER A C 1
ATOM 740 O O . SER A 1 90 ? 5.312 13.871 -1.003 1.00 88.19 90 SER A O 1
ATOM 742 N N . LEU A 1 91 ? 7.247 13.137 -1.874 1.00 87.69 91 LEU A N 1
ATOM 743 C CA . LEU A 1 91 ? 7.666 12.387 -0.686 1.00 87.69 91 LEU A CA 1
ATOM 744 C C . LEU A 1 91 ? 7.904 13.307 0.512 1.00 87.69 91 LEU A C 1
ATOM 746 O O . LEU A 1 91 ? 7.428 13.018 1.605 1.00 87.69 91 LEU A O 1
ATOM 750 N N . ASN A 1 92 ? 8.561 14.448 0.303 1.00 90.25 92 ASN A N 1
ATOM 751 C CA . ASN A 1 92 ? 8.771 15.430 1.365 1.00 90.25 92 ASN A CA 1
ATOM 752 C C . ASN A 1 92 ? 7.446 16.017 1.876 1.00 90.25 92 ASN A C 1
ATOM 754 O O . ASN A 1 92 ? 7.279 16.189 3.079 1.00 90.25 92 ASN A O 1
ATOM 758 N N . ALA A 1 93 ? 6.483 16.283 0.988 1.00 88.88 93 ALA A N 1
ATOM 759 C CA . ALA A 1 93 ? 5.154 16.737 1.392 1.00 88.88 93 ALA A CA 1
ATOM 760 C C . ALA A 1 93 ? 4.394 15.664 2.192 1.00 88.88 93 ALA A C 1
ATOM 762 O O . ALA A 1 93 ? 3.687 15.992 3.142 1.00 88.88 93 ALA A O 1
ATOM 763 N N . HIS A 1 94 ? 4.550 14.386 1.834 1.00 86.19 94 HIS A N 1
ATOM 764 C CA . HIS A 1 94 ? 3.968 13.274 2.584 1.00 86.19 94 HIS A CA 1
ATOM 765 C C . HIS A 1 94 ? 4.609 13.116 3.970 1.00 86.19 94 HIS A C 1
ATOM 767 O O . HIS A 1 94 ? 3.895 12.946 4.954 1.00 86.19 94 HIS A O 1
ATOM 773 N N . LEU A 1 95 ? 5.939 13.220 4.066 1.00 87.81 95 LEU A N 1
ATOM 774 C CA . LEU A 1 95 ? 6.654 13.198 5.346 1.00 87.81 95 LEU A CA 1
ATOM 775 C C . LEU A 1 95 ? 6.194 14.332 6.266 1.00 87.81 95 LEU A C 1
ATOM 777 O O . LEU A 1 95 ? 5.833 14.061 7.404 1.00 87.81 95 LEU A O 1
ATOM 781 N N . ALA A 1 96 ? 6.095 15.561 5.752 1.00 89.56 96 ALA A N 1
ATOM 782 C CA . ALA A 1 96 ? 5.617 16.702 6.532 1.00 89.56 96 ALA A CA 1
ATOM 783 C C . ALA A 1 96 ? 4.177 16.513 7.051 1.00 89.56 96 ALA A C 1
ATOM 785 O O . ALA A 1 96 ? 3.857 16.938 8.158 1.00 89.56 96 ALA A O 1
ATOM 786 N N . ARG A 1 97 ? 3.301 15.850 6.277 1.00 90.31 97 ARG A N 1
ATOM 787 C CA . ARG A 1 97 ? 1.950 15.488 6.745 1.00 90.31 97 ARG A CA 1
ATOM 788 C C . ARG A 1 97 ? 1.999 14.468 7.876 1.00 90.31 97 ARG A C 1
ATOM 790 O O . ARG A 1 97 ? 1.372 14.696 8.900 1.00 90.31 97 ARG A O 1
ATOM 797 N N . MET A 1 98 ? 2.783 13.398 7.725 1.00 87.19 98 MET A N 1
ATOM 798 C CA . MET A 1 98 ? 2.917 12.387 8.780 1.00 87.19 98 MET A CA 1
ATOM 799 C C . MET A 1 98 ? 3.532 12.956 10.063 1.00 87.19 98 MET A C 1
ATOM 801 O O . MET A 1 98 ? 3.125 12.569 11.154 1.00 87.19 98 MET A O 1
ATOM 805 N N . GLU A 1 99 ? 4.489 13.878 9.953 1.00 90.12 99 GLU A N 1
ATOM 806 C CA . GLU A 1 99 ? 5.038 14.594 11.109 1.00 90.12 99 GLU A CA 1
ATOM 807 C C . GLU A 1 99 ? 3.958 15.433 11.808 1.00 90.12 99 GLU A C 1
ATOM 809 O O . GLU A 1 99 ? 3.830 15.357 13.029 1.00 90.12 99 GLU A O 1
ATOM 814 N N . GLY A 1 100 ? 3.121 16.146 11.046 1.00 90.50 100 GLY A N 1
ATOM 815 C CA . GLY A 1 100 ? 1.976 16.885 11.585 1.00 90.50 100 GLY A CA 1
ATOM 816 C C . GLY A 1 100 ? 0.941 15.989 12.276 1.00 90.50 100 GLY A C 1
ATOM 817 O O . GLY A 1 100 ? 0.496 16.303 13.381 1.00 90.50 100 GLY A O 1
ATOM 818 N N . ASP A 1 101 ? 0.606 14.846 11.675 1.00 88.12 101 ASP A N 1
ATOM 819 C CA . ASP A 1 101 ? -0.333 13.877 12.251 1.00 88.12 101 ASP A CA 1
ATOM 820 C C . ASP A 1 101 ? 0.228 13.254 13.542 1.00 88.12 101 ASP A C 1
ATOM 822 O O . ASP A 1 101 ? -0.490 13.120 14.536 1.00 88.12 101 ASP A O 1
ATOM 826 N N . LEU A 1 102 ? 1.529 12.936 13.577 1.00 87.81 102 LEU A N 1
ATOM 827 C CA . LEU A 1 102 ? 2.212 12.450 14.781 1.00 87.81 102 LEU A CA 1
ATOM 828 C C . LEU A 1 102 ? 2.251 13.504 15.892 1.00 87.81 102 LEU A C 1
ATOM 830 O O . LEU A 1 102 ? 2.087 13.165 17.066 1.00 87.81 102 LEU A O 1
ATOM 834 N N . GLU A 1 103 ? 2.470 14.774 15.553 1.00 90.44 103 GLU A N 1
ATOM 835 C CA . GLU A 1 103 ? 2.396 15.868 16.522 1.00 90.44 103 GLU A CA 1
ATOM 836 C C . GLU A 1 103 ? 0.978 16.058 17.070 1.00 90.44 103 GLU A C 1
ATOM 838 O O . GLU A 1 103 ? 0.826 16.265 18.277 1.00 90.44 103 GLU A O 1
ATOM 843 N N . SER A 1 104 ? -0.053 15.942 16.227 1.00 87.69 104 SER A N 1
ATOM 844 C CA . SER A 1 104 ? -1.453 15.973 16.669 1.00 87.69 104 SER A CA 1
ATOM 845 C C . SER A 1 104 ? -1.754 14.815 17.619 1.00 87.69 104 SER A C 1
ATOM 847 O O . SER A 1 104 ? -2.195 15.044 18.741 1.00 87.69 104 SER A O 1
ATOM 849 N N . ALA A 1 105 ? -1.398 13.586 17.239 1.00 85.88 105 ALA A N 1
ATOM 850 C CA . ALA A 1 105 ? -1.609 12.404 18.073 1.00 85.88 105 ALA A CA 1
ATOM 851 C C . ALA A 1 105 ? -0.868 12.494 19.421 1.00 85.88 105 ALA A C 1
ATOM 853 O O . ALA A 1 105 ? -1.380 12.058 20.453 1.00 85.88 105 ALA A O 1
ATOM 854 N N . ARG A 1 106 ? 0.332 13.093 19.449 1.00 88.56 106 ARG A N 1
ATOM 855 C CA . ARG A 1 106 ? 1.055 13.366 20.703 1.00 88.56 106 ARG A CA 1
ATOM 856 C C . ARG A 1 106 ? 0.313 14.359 21.593 1.00 88.56 106 ARG A C 1
ATOM 858 O O . ARG A 1 106 ? 0.292 14.157 22.806 1.00 88.56 106 ARG A O 1
ATOM 865 N N . LYS A 1 107 ? -0.282 15.411 21.023 1.00 88.44 107 LYS A N 1
ATOM 866 C CA . LYS A 1 107 ? -1.104 16.370 21.781 1.00 88.44 107 LYS A CA 1
ATOM 867 C C . LYS A 1 107 ? -2.354 15.696 22.343 1.00 88.44 107 LYS A C 1
ATOM 869 O O . LYS A 1 107 ? -2.633 15.872 23.525 1.00 88.44 107 LYS A O 1
ATOM 874 N N . ASP A 1 108 ? -3.020 14.863 21.550 1.00 86.31 108 ASP A N 1
ATOM 875 C CA . ASP A 1 108 ? -4.214 14.129 21.981 1.00 86.31 108 ASP A CA 1
ATOM 876 C C . ASP A 1 108 ? -3.890 13.126 23.100 1.00 86.31 108 ASP A C 1
ATOM 878 O O . ASP A 1 108 ? -4.604 13.054 24.098 1.00 86.31 108 ASP A O 1
ATOM 882 N N . MET A 1 109 ? -2.763 12.408 23.007 1.00 83.81 109 MET A N 1
ATOM 883 C CA . MET A 1 109 ? -2.306 11.530 24.092 1.00 83.81 109 MET A CA 1
ATOM 884 C C . MET A 1 109 ? -1.954 12.293 25.373 1.00 83.81 109 MET A C 1
ATOM 886 O O . MET A 1 109 ? -2.188 11.786 26.470 1.00 83.81 109 MET A O 1
ATOM 890 N N . LEU A 1 110 ? -1.380 13.494 25.261 1.00 85.56 110 LEU A N 1
ATOM 891 C CA . LEU A 1 110 ? -1.109 14.337 26.427 1.00 85.56 110 LEU A CA 1
ATOM 892 C C . LEU A 1 110 ? -2.405 14.836 27.074 1.00 85.56 110 LEU A C 1
ATOM 894 O O . LEU A 1 110 ? -2.484 14.831 28.300 1.00 85.56 110 LEU A O 1
ATOM 898 N N . ALA A 1 111 ? -3.411 15.206 26.276 1.00 82.62 111 ALA A N 1
ATOM 899 C CA . ALA A 1 111 ? -4.734 15.575 26.775 1.00 82.62 111 ALA A CA 1
ATOM 900 C C . ALA A 1 111 ? -5.404 14.398 27.504 1.00 82.62 111 ALA A C 1
ATOM 902 O O . ALA A 1 111 ? -5.771 14.530 28.666 1.00 82.62 111 ALA A O 1
ATOM 903 N N . LEU A 1 112 ? -5.421 13.211 26.887 1.00 82.12 112 LEU A N 1
ATOM 904 C CA . LEU A 1 112 ? -5.936 11.980 27.503 1.00 82.12 112 LEU A CA 1
ATOM 905 C C . LEU A 1 112 ? -5.226 11.625 28.812 1.00 82.12 112 LEU A C 1
ATOM 907 O O . LEU A 1 112 ? -5.852 11.136 29.751 1.00 82.12 112 LEU A O 1
ATOM 911 N N . LYS A 1 113 ? -3.909 11.844 28.886 1.00 83.50 113 LYS A N 1
ATOM 912 C CA . LYS A 1 113 ? -3.149 11.610 30.116 1.00 83.50 113 LYS A CA 1
ATOM 913 C C . LYS A 1 113 ? -3.575 12.571 31.228 1.00 83.50 113 LYS A C 1
ATOM 915 O O . LYS A 1 113 ? -3.656 12.146 32.377 1.00 83.50 113 LYS A O 1
ATOM 920 N N . LEU A 1 114 ? -3.854 13.827 30.881 1.00 85.12 114 LEU A N 1
ATOM 921 C CA . LEU A 1 114 ? -4.343 14.831 31.821 1.00 85.12 114 LEU A CA 1
ATOM 922 C C . LEU A 1 114 ? -5.724 14.438 32.365 1.00 85.12 114 LEU A C 1
ATOM 924 O O . LEU A 1 114 ? -5.900 14.391 33.580 1.00 85.12 114 LEU A O 1
ATOM 928 N N . ASP A 1 115 ? -6.640 14.030 31.483 1.00 82.94 115 ASP A N 1
ATOM 929 C CA . ASP A 1 115 ? -7.978 13.551 31.856 1.00 82.94 115 ASP A CA 1
ATOM 930 C C . ASP A 1 115 ? -7.908 12.318 32.777 1.00 82.94 115 ASP A C 1
ATOM 932 O O . ASP A 1 115 ? -8.634 12.215 33.766 1.00 82.94 115 ASP A O 1
ATOM 936 N N . LEU A 1 116 ? -6.991 11.384 32.497 1.00 79.81 116 LEU A N 1
ATOM 937 C CA . LEU A 1 116 ? -6.751 10.199 33.331 1.00 79.81 116 LEU A CA 1
ATOM 938 C C . LEU A 1 116 ? -6.238 10.552 34.730 1.00 79.81 116 LEU A C 1
ATOM 940 O O . LEU A 1 116 ? -6.614 9.899 35.708 1.00 79.81 116 LEU A O 1
ATOM 944 N N . ASP A 1 117 ? -5.363 11.548 34.838 1.00 83.31 117 ASP A N 1
ATOM 945 C CA . ASP A 1 117 ? -4.842 11.999 36.126 1.00 83.31 117 ASP A CA 1
ATOM 946 C C . ASP A 1 117 ? -5.920 12.767 36.921 1.00 83.31 117 ASP A C 1
ATOM 948 O O . ASP A 1 117 ? -6.025 12.577 38.138 1.00 83.31 117 ASP A O 1
ATOM 952 N N . GLU A 1 118 ? -6.800 13.523 36.254 1.00 84.56 118 GLU A N 1
ATOM 953 C CA . GLU A 1 118 ? -7.997 14.117 36.871 1.00 84.56 118 GLU A CA 1
ATOM 954 C C . GLU A 1 118 ? -8.987 13.048 37.362 1.00 84.56 118 GLU A C 1
ATOM 956 O O . GLU A 1 118 ? -9.471 13.121 38.498 1.00 84.56 118 GLU A O 1
ATOM 961 N N . GLU A 1 119 ? -9.241 12.005 36.567 1.00 82.38 119 GLU A N 1
ATOM 962 C CA . GLU A 1 119 ? -10.118 10.896 36.957 1.00 82.38 119 GLU A CA 1
ATOM 963 C C . GLU A 1 119 ? -9.539 10.116 38.152 1.00 82.38 119 GLU A C 1
ATOM 965 O O . GLU A 1 119 ? -10.268 9.724 39.070 1.00 82.38 119 GLU A O 1
ATOM 970 N N . ARG A 1 120 ? -8.213 9.919 38.192 1.00 83.50 120 ARG A N 1
ATOM 971 C CA . ARG A 1 120 ? -7.513 9.310 39.339 1.00 83.50 120 ARG A CA 1
ATOM 972 C C . ARG A 1 120 ? -7.629 10.162 40.596 1.00 83.50 120 ARG A C 1
ATOM 974 O O . ARG A 1 120 ? -7.913 9.609 41.661 1.00 83.50 120 ARG A O 1
ATOM 981 N N . ALA A 1 121 ? -7.459 11.478 40.479 1.00 83.00 121 ALA A N 1
ATOM 982 C CA . ALA A 1 121 ? -7.648 12.400 41.595 1.00 83.00 121 ALA A CA 1
ATOM 983 C C . ALA A 1 121 ? -9.104 12.380 42.100 1.00 83.00 121 ALA A C 1
ATOM 985 O O . ALA A 1 121 ? -9.343 12.356 43.309 1.00 83.00 121 ALA A O 1
ATOM 986 N N . GLY A 1 122 ? -10.083 12.308 41.191 1.00 82.44 122 GLY A N 1
ATOM 987 C CA . GLY A 1 122 ? -11.499 12.137 41.532 1.00 82.44 122 GLY A CA 1
ATOM 988 C C . GLY A 1 122 ? -11.781 10.827 42.277 1.00 82.44 122 GLY A C 1
ATOM 989 O O . GLY A 1 122 ? -12.456 10.831 43.308 1.00 82.44 122 GLY A O 1
ATOM 990 N N . LYS A 1 123 ? -11.207 9.708 41.813 1.00 82.56 123 LYS A N 1
ATOM 991 C CA . LYS A 1 123 ? -11.318 8.396 42.479 1.00 82.56 123 LYS A CA 1
ATOM 992 C C . LYS A 1 123 ? -10.678 8.385 43.867 1.00 82.56 123 LYS A C 1
ATOM 994 O O . LYS A 1 123 ? -11.236 7.769 44.771 1.00 82.56 123 LYS A O 1
ATOM 999 N N . GLN A 1 124 ? -9.545 9.063 44.057 1.00 82.88 124 GLN A N 1
ATOM 1000 C CA . GLN A 1 124 ? -8.926 9.196 45.379 1.00 82.88 124 GLN A CA 1
ATOM 1001 C C . GLN A 1 124 ? -9.815 9.972 46.353 1.00 82.88 124 GLN A C 1
ATOM 1003 O O . GLN A 1 124 ? -10.050 9.481 47.452 1.00 82.88 124 GLN A O 1
ATOM 1008 N N . LYS A 1 125 ? -10.397 11.102 45.930 1.00 86.38 125 LYS A N 1
ATOM 1009 C CA . LYS A 1 125 ? -11.343 11.860 46.769 1.00 86.38 125 LYS A CA 1
ATOM 1010 C C . LYS A 1 125 ? -12.561 11.029 47.173 1.00 86.38 125 LYS A C 1
ATOM 1012 O O . LYS A 1 125 ? -12.927 11.003 48.340 1.00 86.38 125 LYS A O 1
ATOM 1017 N N . LEU A 1 126 ? -13.154 10.296 46.227 1.00 82.44 126 LEU A N 1
ATOM 1018 C CA . LEU A 1 126 ? -14.272 9.388 46.514 1.00 82.44 126 LEU A CA 1
ATOM 1019 C C . LEU A 1 126 ? -13.889 8.291 47.514 1.00 82.44 126 LEU A C 1
ATOM 1021 O O . LEU A 1 126 ? -14.699 7.924 48.363 1.00 82.44 126 LEU A O 1
ATOM 1025 N N . LYS A 1 127 ? -12.661 7.771 47.420 1.00 86.75 127 LYS A N 1
ATOM 1026 C CA . LYS A 1 127 ? -12.148 6.777 48.362 1.00 86.75 127 LYS A CA 1
ATOM 1027 C C . LYS A 1 127 ? -11.999 7.365 49.768 1.00 86.75 127 LYS A C 1
ATOM 1029 O O . LYS A 1 127 ? -12.464 6.744 50.715 1.00 86.75 127 LYS A O 1
ATOM 1034 N N . GLU A 1 128 ? -11.430 8.562 49.891 1.00 87.31 128 GLU A N 1
ATOM 1035 C CA . GLU A 1 128 ? -11.296 9.272 51.172 1.00 87.31 128 GLU A CA 1
ATOM 1036 C C . GLU A 1 128 ? -12.666 9.575 51.805 1.00 87.31 128 GLU A C 1
ATOM 1038 O O . GLU A 1 128 ? -12.873 9.314 52.990 1.00 87.31 128 GLU A O 1
ATOM 1043 N N . GLU A 1 129 ? -13.639 10.046 51.016 1.00 87.75 129 GLU A N 1
ATOM 1044 C CA . GLU A 1 129 ? -15.012 10.280 51.489 1.00 87.75 129 GLU A CA 1
ATOM 1045 C C . GLU A 1 129 ? -15.694 8.992 51.972 1.00 87.75 129 GLU A C 1
ATOM 1047 O O . GLU A 1 129 ? -16.481 9.009 52.926 1.00 87.75 129 GLU A O 1
ATOM 1052 N N . TRP A 1 130 ? -15.424 7.871 51.301 1.00 87.88 130 TRP A N 1
ATOM 1053 C CA . TRP A 1 130 ? -15.978 6.575 51.671 1.00 87.88 130 TRP A CA 1
ATOM 1054 C C . TRP A 1 130 ? -15.338 6.033 52.953 1.00 87.88 130 TRP A C 1
ATOM 1056 O O . TRP A 1 130 ? -16.068 5.626 53.855 1.00 87.8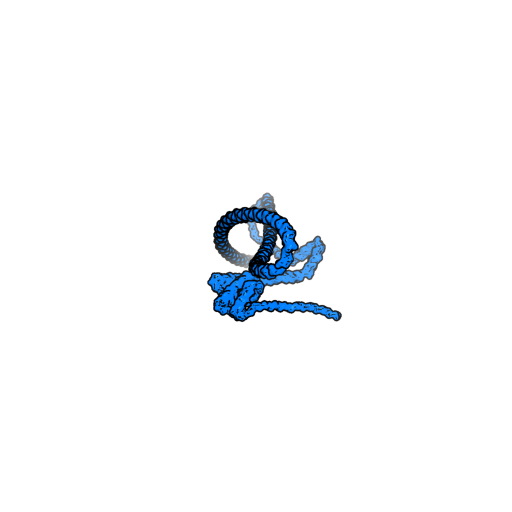8 130 TRP A O 1
ATOM 1066 N N . GLU A 1 131 ? -14.013 6.126 53.084 1.00 87.31 131 GLU A N 1
ATOM 1067 C CA . GLU A 1 131 ? -13.284 5.769 54.310 1.00 87.31 131 GLU A CA 1
ATOM 1068 C C . GLU A 1 131 ? -13.742 6.623 55.509 1.00 87.31 131 GLU A C 1
ATOM 1070 O O . GLU A 1 131 ? -13.935 6.104 56.611 1.00 87.31 131 GLU A O 1
ATOM 1075 N N . GLU A 1 132 ? -14.007 7.921 55.313 1.00 90.25 132 GLU A N 1
ATOM 1076 C CA . GLU A 1 132 ? -14.538 8.782 56.377 1.00 90.25 132 GLU A CA 1
ATOM 1077 C C . GLU A 1 132 ? -15.961 8.372 56.798 1.00 90.25 132 GLU A C 1
ATOM 1079 O O . GLU A 1 132 ? -16.284 8.363 57.993 1.00 90.25 132 GLU A O 1
ATOM 1084 N N . LYS A 1 133 ? -16.822 8.017 55.834 1.00 88.25 133 LYS A N 1
ATOM 1085 C CA . LYS A 1 133 ? -18.175 7.507 56.115 1.00 88.25 133 LYS A CA 1
ATOM 1086 C C . LYS A 1 133 ? -18.135 6.170 56.841 1.00 88.25 133 LYS A C 1
ATOM 1088 O O . LYS A 1 133 ? -18.875 5.994 57.807 1.00 88.25 133 LYS A O 1
ATOM 1093 N N . GLU A 1 134 ? -17.268 5.259 56.415 1.00 87.69 134 GLU A N 1
ATOM 1094 C CA . GLU A 1 134 ? -17.106 3.957 57.056 1.00 87.69 134 GLU A CA 1
ATOM 1095 C C . GLU A 1 134 ? -16.619 4.112 58.500 1.00 87.69 134 GLU A C 1
ATOM 1097 O O . GLU A 1 134 ? -17.187 3.502 59.407 1.00 87.69 134 GLU A O 1
ATOM 1102 N N . ARG A 1 135 ? -15.668 5.022 58.750 1.00 89.38 135 ARG A N 1
ATOM 1103 C CA . ARG A 1 135 ? -15.229 5.350 60.112 1.00 89.38 135 ARG A CA 1
ATOM 1104 C C . ARG A 1 135 ? -16.380 5.872 60.978 1.00 89.38 135 ARG A C 1
ATOM 1106 O O . ARG A 1 135 ? -16.552 5.407 62.102 1.00 89.38 135 ARG A O 1
ATOM 1113 N N . LYS A 1 136 ? -17.206 6.790 60.459 1.00 90.69 136 LYS A N 1
ATOM 1114 C CA . LYS A 1 136 ? -18.388 7.304 61.184 1.00 90.69 136 LYS A CA 1
ATOM 1115 C C . LYS A 1 136 ? -19.389 6.194 61.508 1.00 90.69 136 LYS A C 1
ATOM 1117 O O . LYS A 1 136 ? -19.919 6.153 62.614 1.00 90.69 136 LYS A O 1
ATOM 1122 N N . TRP A 1 137 ? -19.621 5.272 60.577 1.00 89.88 137 TRP A N 1
ATOM 1123 C CA . TRP A 1 137 ? -20.480 4.113 60.820 1.00 89.88 137 TRP A CA 1
ATOM 1124 C C . TRP A 1 137 ? -19.916 3.164 61.875 1.00 89.88 137 TRP A C 1
ATOM 1126 O O . TRP A 1 137 ? -20.675 2.693 62.718 1.00 89.88 137 TRP A O 1
ATOM 1136 N N . GLN A 1 138 ? -18.608 2.905 61.874 1.00 85.56 138 GLN A N 1
ATOM 1137 C CA . GLN A 1 138 ? -17.962 2.089 62.908 1.00 85.56 138 GLN A CA 1
ATOM 1138 C C . GLN A 1 138 ? -18.035 2.745 64.294 1.00 85.56 138 GLN A C 1
ATOM 1140 O O . GLN A 1 138 ? -18.283 2.060 65.288 1.00 85.56 138 GLN A O 1
ATOM 1145 N N . GLU A 1 139 ? -17.883 4.069 64.372 1.00 90.12 139 GLU A N 1
ATOM 1146 C CA . GLU A 1 139 ? -18.082 4.826 65.612 1.00 90.12 139 GLU A CA 1
ATOM 1147 C C . GLU A 1 139 ? -19.536 4.739 66.108 1.00 90.12 139 GLU A C 1
ATOM 1149 O O . GLU A 1 139 ? -19.770 4.489 67.292 1.00 90.12 139 GLU A O 1
ATOM 1154 N N . GLU A 1 140 ? -20.525 4.900 65.223 1.00 88.94 140 GLU A N 1
ATOM 1155 C CA . GLU A 1 140 ? -21.944 4.759 65.578 1.00 88.94 140 GLU A CA 1
ATOM 1156 C C . GLU A 1 140 ? -22.309 3.331 65.993 1.00 88.94 140 GLU A C 1
ATOM 1158 O O . GLU A 1 140 ? -23.044 3.144 66.964 1.00 88.94 140 GLU A O 1
ATOM 1163 N N . ALA A 1 141 ? -21.787 2.323 65.293 1.00 86.94 141 ALA A N 1
ATOM 1164 C CA . ALA A 1 141 ? -21.977 0.921 65.646 1.00 86.94 141 ALA A CA 1
ATOM 1165 C C . ALA A 1 141 ? -21.413 0.630 67.043 1.00 86.94 141 ALA A C 1
ATOM 1167 O O . ALA A 1 141 ? -22.125 0.082 67.882 1.00 86.94 141 ALA A O 1
ATOM 1168 N N . SER A 1 142 ? -20.194 1.099 67.326 1.00 87.75 142 SER A N 1
ATOM 1169 C CA . SER A 1 142 ? -19.557 0.941 68.640 1.00 87.75 142 SER A CA 1
ATOM 1170 C C . SER A 1 142 ? -20.360 1.624 69.756 1.00 87.75 142 SER A C 1
ATOM 1172 O O . SER A 1 142 ? -20.510 1.073 70.846 1.00 87.75 142 SER A O 1
ATOM 1174 N N . ARG A 1 143 ? -20.934 2.810 69.494 1.00 88.75 143 ARG A N 1
ATOM 1175 C CA . ARG A 1 143 ? -21.833 3.488 70.448 1.00 88.75 143 ARG A CA 1
ATOM 1176 C C . ARG A 1 143 ? -23.096 2.676 70.722 1.00 88.75 143 ARG A C 1
ATOM 1178 O O . ARG A 1 143 ? -23.474 2.523 71.879 1.00 88.75 143 ARG A O 1
ATOM 1185 N N . ARG A 1 144 ? -23.727 2.129 69.680 1.00 86.94 144 ARG A N 1
ATOM 1186 C CA . ARG A 1 144 ? -24.929 1.293 69.829 1.00 86.94 144 ARG A CA 1
ATOM 1187 C C . ARG A 1 144 ? -24.639 -0.005 70.573 1.00 86.94 144 ARG A C 1
ATOM 1189 O O . ARG A 1 144 ? -25.463 -0.434 71.372 1.00 86.94 144 ARG A O 1
ATOM 1196 N N . GLU A 1 145 ? -23.490 -0.629 70.334 1.00 85.88 145 GLU A N 1
ATOM 1197 C CA . GLU A 1 145 ? -23.072 -1.814 71.089 1.00 85.88 145 GLU A CA 1
ATOM 1198 C C . GLU A 1 145 ? -22.922 -1.500 72.579 1.00 85.88 145 GLU A C 1
ATOM 1200 O O . GLU A 1 145 ? -23.459 -2.237 73.407 1.00 85.88 145 GLU A O 1
ATOM 1205 N N . PHE A 1 146 ? -22.298 -0.367 72.912 1.00 90.38 146 PHE A N 1
ATOM 1206 C CA . PHE A 1 146 ? -22.186 0.102 74.292 1.00 90.38 146 PHE A CA 1
ATOM 1207 C C . PHE A 1 146 ? -23.559 0.368 74.936 1.00 90.38 146 PHE A C 1
ATOM 1209 O O . PHE A 1 146 ? -23.810 -0.072 76.057 1.00 90.38 146 PHE A O 1
ATOM 1216 N N . GLU A 1 147 ? -24.483 1.019 74.222 1.00 89.12 147 GLU A N 1
ATOM 1217 C CA . GLU A 1 147 ? -25.862 1.234 74.693 1.00 89.12 147 GLU A CA 1
ATOM 1218 C C . GLU A 1 147 ? -26.604 -0.090 74.935 1.00 89.12 147 GLU A C 1
ATOM 1220 O O . GLU A 1 147 ? -27.283 -0.253 75.949 1.00 89.12 147 GLU A O 1
ATOM 1225 N N . ILE A 1 148 ? -26.459 -1.065 74.032 1.00 86.31 148 ILE A N 1
ATOM 1226 C CA . ILE A 1 148 ? -27.056 -2.399 74.188 1.00 86.31 148 ILE A CA 1
ATOM 1227 C C . ILE A 1 148 ? -26.476 -3.110 75.413 1.00 86.31 148 ILE A C 1
ATOM 1229 O O . ILE A 1 148 ? -27.211 -3.793 76.133 1.00 86.31 148 ILE A O 1
ATOM 1233 N N . GLU A 1 149 ? -25.173 -2.990 75.647 1.00 88.31 149 GLU A N 1
ATOM 1234 C CA . GLU A 1 149 ? -24.505 -3.603 76.792 1.00 88.31 149 GLU A CA 1
ATOM 1235 C C . GLU A 1 149 ? -24.955 -2.971 78.117 1.00 88.31 149 GLU A C 1
ATOM 1237 O O . GLU A 1 149 ? -25.253 -3.698 79.071 1.00 88.31 149 GLU A O 1
ATOM 1242 N N . ASP A 1 150 ? -25.136 -1.650 78.151 1.00 89.94 150 ASP A N 1
ATOM 1243 C CA . ASP A 1 150 ? -25.693 -0.944 79.309 1.00 89.94 150 ASP A CA 1
ATOM 1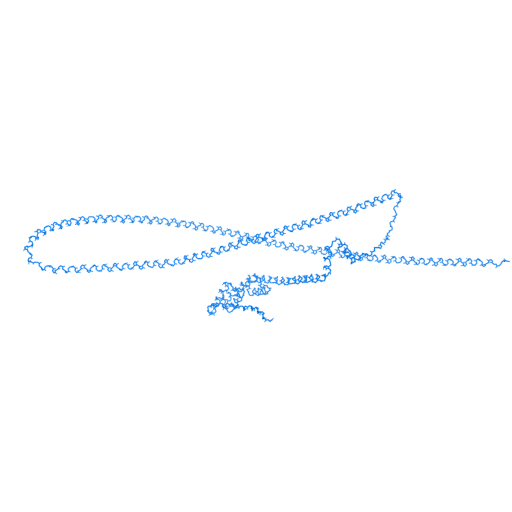244 C C . ASP A 1 150 ? -27.151 -1.353 79.582 1.00 89.94 150 ASP A C 1
ATOM 1246 O O . ASP A 1 150 ? -27.514 -1.695 80.712 1.00 89.94 150 ASP A O 1
ATOM 1250 N N . ILE A 1 151 ? -27.983 -1.451 78.537 1.00 87.81 151 ILE A N 1
ATOM 1251 C CA . ILE A 1 151 ? -29.359 -1.963 78.651 1.00 87.81 151 ILE A CA 1
ATOM 1252 C C . ILE A 1 151 ? -29.363 -3.398 79.194 1.00 87.81 151 ILE A C 1
ATOM 1254 O O . ILE A 1 151 ? -30.148 -3.712 80.092 1.00 87.81 151 ILE A O 1
ATOM 1258 N N . LYS A 1 152 ? -28.485 -4.278 78.692 1.00 87.38 152 LYS A N 1
ATOM 1259 C CA . LYS A 1 152 ? -28.363 -5.657 79.194 1.00 87.38 152 LYS A CA 1
ATOM 1260 C C . LYS A 1 152 ? -27.988 -5.679 80.669 1.00 87.38 152 LYS A C 1
ATOM 1262 O O . LYS A 1 152 ? -28.589 -6.441 81.424 1.00 87.38 152 LYS A O 1
ATOM 1267 N N . LYS A 1 153 ? -27.032 -4.850 81.086 1.00 89.56 153 LYS A N 1
ATOM 1268 C CA . LYS A 1 153 ? -26.603 -4.758 82.484 1.00 89.56 153 LYS A CA 1
ATOM 1269 C C . LYS A 1 153 ? -27.747 -4.291 83.385 1.00 89.56 153 LYS A C 1
ATOM 1271 O O . LYS A 1 153 ? -28.022 -4.941 84.390 1.00 89.56 153 LYS A O 1
ATOM 1276 N N . ASN A 1 154 ? -28.479 -3.258 82.971 1.00 86.81 154 ASN A N 1
ATOM 1277 C CA . ASN A 1 154 ? -29.655 -2.762 83.689 1.00 86.81 154 ASN A CA 1
ATOM 1278 C C . ASN A 1 154 ? -30.763 -3.826 83.798 1.00 86.81 154 ASN A C 1
ATOM 1280 O O . ASN A 1 154 ? -31.366 -3.990 84.861 1.00 86.81 154 ASN A O 1
ATOM 1284 N N . LEU A 1 155 ? -31.011 -4.593 82.730 1.00 86.56 155 LEU A N 1
ATOM 1285 C CA . LEU A 1 155 ? -31.970 -5.704 82.746 1.00 86.56 155 LEU A CA 1
ATOM 1286 C C . LEU A 1 155 ? -31.527 -6.847 83.666 1.00 86.56 155 LEU A C 1
ATOM 1288 O O . LEU A 1 155 ? -32.367 -7.422 84.356 1.00 86.56 155 LEU A O 1
ATOM 1292 N N . LEU A 1 156 ? -30.233 -7.175 83.694 1.00 87.00 156 LEU A N 1
ATOM 1293 C CA . LEU A 1 156 ? -29.691 -8.197 84.590 1.00 87.00 156 LEU A CA 1
ATOM 1294 C C . LEU A 1 156 ? -29.814 -7.774 86.055 1.00 87.00 156 LEU A C 1
ATOM 1296 O O . LEU A 1 156 ? -30.349 -8.546 86.843 1.00 87.00 156 LEU A O 1
ATOM 1300 N N . SER A 1 157 ? -29.434 -6.542 86.401 1.00 87.00 157 SER A N 1
ATOM 1301 C CA . SER A 1 157 ? -29.598 -6.020 87.764 1.00 87.00 157 SER A CA 1
ATOM 1302 C C . SER A 1 157 ? -31.065 -5.998 88.195 1.00 87.00 157 SER A C 1
ATOM 1304 O O . SER A 1 157 ? -31.389 -6.390 89.314 1.00 87.00 157 SER A O 1
ATOM 1306 N N . ARG A 1 158 ? -31.983 -5.623 87.295 1.00 86.56 158 ARG A N 1
ATOM 1307 C CA . ARG A 1 158 ? -33.424 -5.698 87.570 1.00 86.56 158 ARG A CA 1
ATOM 1308 C C . ARG A 1 158 ? -33.882 -7.138 87.812 1.00 86.56 158 ARG A C 1
ATOM 1310 O O . ARG A 1 158 ? -34.620 -7.397 88.759 1.00 86.56 158 ARG A O 1
ATOM 1317 N N . ARG A 1 159 ? -33.418 -8.089 87.000 1.00 82.88 159 ARG A N 1
ATOM 1318 C CA . ARG A 1 159 ? -33.749 -9.508 87.167 1.00 82.88 159 ARG A CA 1
ATOM 1319 C C . ARG A 1 159 ? -33.199 -10.080 88.474 1.00 82.88 159 ARG A C 1
ATOM 1321 O O . ARG A 1 159 ? -33.870 -10.897 89.091 1.00 82.88 159 ARG A O 1
ATOM 1328 N N . GLU A 1 160 ? -32.017 -9.653 88.908 1.00 86.81 160 GLU A N 1
ATOM 1329 C CA . GLU A 1 160 ? -31.457 -10.019 90.214 1.00 86.81 160 GLU A CA 1
ATOM 1330 C C . GLU A 1 160 ? -32.332 -9.503 91.360 1.00 86.81 160 GLU A C 1
ATOM 1332 O O . GLU A 1 160 ? -32.664 -10.281 92.252 1.00 86.81 160 GLU A O 1
ATOM 1337 N N . THR A 1 161 ? -32.800 -8.250 91.295 1.00 86.88 161 THR A N 1
ATOM 1338 C CA . THR A 1 161 ? -33.734 -7.718 92.305 1.00 86.88 161 THR A CA 1
ATOM 1339 C C . THR A 1 161 ? -35.076 -8.454 92.304 1.00 86.88 161 THR A C 1
ATOM 1341 O O . THR A 1 161 ? -35.586 -8.799 93.366 1.00 86.88 161 THR A O 1
ATOM 1344 N N . GLU A 1 162 ? -35.614 -8.784 91.125 1.00 83.62 162 GLU A N 1
ATOM 1345 C CA . GLU A 1 162 ? -36.852 -9.563 91.001 1.00 83.62 162 GLU A CA 1
ATOM 1346 C C . GLU A 1 162 ? -36.675 -10.990 91.551 1.00 83.62 162 GLU A C 1
ATOM 1348 O O . GLU A 1 162 ? -37.568 -11.506 92.220 1.00 83.62 162 GLU A O 1
ATOM 1353 N N . LEU A 1 163 ? -35.519 -11.627 91.330 1.00 82.19 163 LEU A N 1
ATOM 1354 C CA . LEU A 1 163 ? -35.196 -12.936 91.911 1.00 82.19 163 LEU A CA 1
ATOM 1355 C C . LEU A 1 163 ? -35.049 -12.871 93.436 1.00 82.19 163 LEU A C 1
ATOM 1357 O O . LEU A 1 163 ? -35.486 -13.790 94.131 1.00 82.19 163 LEU A O 1
ATOM 1361 N N . GLU A 1 164 ? -34.472 -11.795 93.968 1.00 85.75 164 GLU A N 1
ATOM 1362 C CA . GLU A 1 164 ? -34.383 -11.570 95.410 1.00 85.75 164 GLU A CA 1
ATOM 1363 C C . GLU A 1 164 ? -35.780 -11.401 96.030 1.00 85.75 164 GLU A C 1
ATOM 1365 O O . GLU A 1 164 ? -36.082 -12.013 97.058 1.00 85.75 164 GLU A O 1
ATOM 1370 N N . ASP A 1 165 ? -36.672 -10.660 95.375 1.00 80.56 165 ASP A N 1
ATOM 1371 C CA . ASP A 1 165 ? -38.065 -10.507 95.804 1.00 80.56 165 ASP A CA 1
ATOM 1372 C C . ASP A 1 165 ? -38.850 -11.822 95.711 1.00 80.56 165 ASP A C 1
ATOM 1374 O O . ASP A 1 165 ? -39.610 -12.152 96.626 1.00 80.56 165 ASP A O 1
ATOM 1378 N N . VAL A 1 166 ? -38.615 -12.630 94.670 1.00 78.19 166 VAL A N 1
ATOM 1379 C CA . VAL A 1 166 ? -39.155 -13.997 94.584 1.00 78.19 166 VAL A CA 1
ATOM 1380 C C . VAL A 1 166 ? -38.632 -14.857 95.734 1.00 78.19 166 VAL A C 1
ATOM 1382 O O . VAL A 1 166 ? -39.418 -15.588 96.331 1.00 78.19 166 VAL A O 1
ATOM 1385 N N . SER A 1 167 ? -37.358 -14.747 96.117 1.00 79.56 167 SER A N 1
ATOM 1386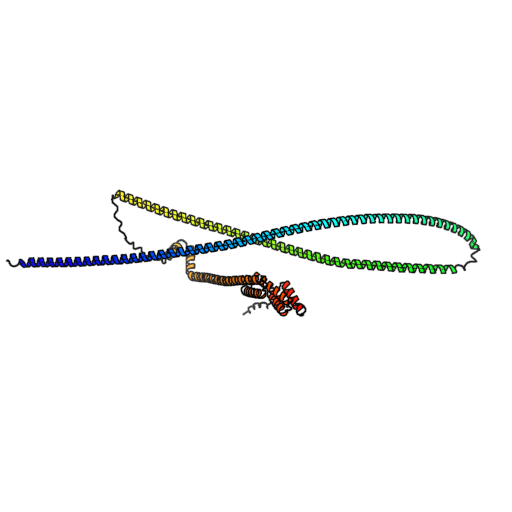 C CA . SER A 1 167 ? -36.811 -15.503 97.255 1.00 79.56 167 SER A CA 1
ATOM 1387 C C . SER A 1 167 ? -37.468 -15.111 98.588 1.00 79.56 167 SER A C 1
ATOM 1389 O O . SER A 1 167 ? -37.836 -15.983 99.379 1.00 79.56 167 SER A O 1
ATOM 1391 N N . LYS A 1 168 ? -37.734 -13.813 98.800 1.00 82.06 168 LYS A N 1
ATOM 1392 C CA . LYS A 1 168 ? -38.491 -13.305 99.959 1.00 82.06 168 LYS A CA 1
ATOM 1393 C C . LYS A 1 168 ? -39.932 -13.819 99.933 1.00 82.06 168 LYS A C 1
ATOM 1395 O O . LYS A 1 168 ? -40.464 -14.252 100.960 1.00 82.06 168 LYS A O 1
ATOM 1400 N N . LEU A 1 169 ? -40.565 -13.836 98.759 1.00 76.81 169 LEU A N 1
ATOM 1401 C CA . LEU A 1 169 ? -41.886 -14.438 98.570 1.00 76.81 169 LEU A CA 1
ATOM 1402 C C . LEU A 1 169 ? -41.868 -15.945 98.857 1.00 76.81 169 LEU A C 1
ATOM 1404 O O . LEU A 1 169 ? -42.765 -16.440 99.530 1.00 76.81 169 LEU A O 1
ATOM 1408 N N . GLU A 1 170 ? -40.842 -16.685 98.450 1.00 77.50 170 GLU A N 1
ATOM 1409 C CA . GLU A 1 170 ? -40.711 -18.104 98.783 1.00 77.50 170 GLU A CA 1
ATOM 1410 C C . GLU A 1 170 ? -40.547 -18.343 100.287 1.00 77.50 170 GLU A C 1
ATOM 1412 O O . GLU A 1 170 ? -41.114 -19.302 100.817 1.00 77.50 170 GLU A O 1
ATOM 1417 N N . GLU A 1 171 ? -39.815 -17.486 101.002 1.00 80.19 171 GLU A N 1
ATOM 1418 C CA . GLU A 1 171 ? -39.716 -17.552 102.463 1.00 80.19 171 GLU A CA 1
ATOM 1419 C C . GLU A 1 171 ? -41.055 -17.264 103.144 1.00 80.19 171 GLU A C 1
ATOM 1421 O O . GLU A 1 171 ? -41.458 -18.012 104.043 1.00 80.19 171 GLU A O 1
ATOM 1426 N N . THR A 1 172 ? -41.786 -16.243 102.689 1.00 79.50 172 THR A N 1
ATOM 1427 C CA . THR A 1 172 ? -43.143 -15.974 103.195 1.00 79.50 172 THR A CA 1
ATOM 1428 C C . THR A 1 172 ? -44.100 -17.117 102.871 1.00 79.50 172 THR A C 1
ATOM 1430 O O . THR A 1 172 ? -44.845 -17.536 103.750 1.00 79.50 172 THR A O 1
ATOM 1433 N N . VAL A 1 173 ? -44.024 -17.719 101.682 1.00 74.81 173 VAL A N 1
ATOM 1434 C CA . VAL A 1 173 ? -44.799 -18.914 101.320 1.00 74.81 173 VAL A CA 1
ATOM 1435 C C . VAL A 1 173 ? -44.395 -20.114 102.175 1.00 74.81 173 VAL A C 1
ATOM 1437 O O . VAL A 1 173 ? -45.264 -20.876 102.585 1.00 74.81 173 VAL A O 1
ATOM 1440 N N . LYS A 1 174 ? -43.109 -20.309 102.493 1.00 78.88 174 LYS A N 1
ATOM 1441 C CA . LYS A 1 174 ? -42.660 -21.357 103.429 1.00 78.88 174 LYS A CA 1
ATOM 1442 C C . LYS A 1 174 ? -43.202 -21.113 104.836 1.00 78.88 174 LYS A C 1
ATOM 1444 O O . LYS A 1 174 ? -43.621 -22.072 105.482 1.00 78.88 174 LYS A O 1
ATOM 1449 N N . LYS A 1 175 ? -43.233 -19.861 105.300 1.00 78.06 175 LYS A N 1
ATOM 1450 C CA . LYS A 1 175 ? -43.830 -19.471 106.585 1.00 78.06 175 LYS A CA 1
ATOM 1451 C C . LYS A 1 175 ? -45.338 -19.729 106.592 1.00 78.06 175 LYS A C 1
ATOM 1453 O O . LYS A 1 175 ? -45.808 -20.462 107.454 1.00 78.06 175 LYS A O 1
ATOM 1458 N N . LEU A 1 176 ? -46.051 -19.267 105.567 1.00 73.62 176 LEU A N 1
ATOM 1459 C CA . LEU A 1 176 ? -47.474 -19.536 105.364 1.00 73.62 176 LEU A CA 1
ATOM 1460 C C . LEU A 1 176 ? -47.758 -21.031 105.216 1.00 73.62 176 LEU A C 1
ATOM 1462 O O . LEU A 1 176 ? -48.789 -21.483 105.673 1.00 73.62 176 LEU A O 1
ATOM 1466 N N . LYS A 1 177 ? -46.863 -21.832 104.624 1.00 73.25 177 LYS A N 1
ATOM 1467 C CA . LYS A 1 177 ? -47.003 -23.297 104.555 1.00 73.25 177 LYS A CA 1
ATOM 1468 C C . LYS A 1 177 ? -46.802 -23.976 105.909 1.00 73.25 177 LYS A C 1
ATOM 1470 O O . LYS A 1 177 ? -47.419 -25.013 106.126 1.00 73.25 177 LYS A O 1
ATOM 1475 N N . ARG A 1 178 ? -45.965 -23.429 106.797 1.00 72.75 178 ARG A N 1
ATOM 1476 C CA . ARG A 1 178 ? -45.848 -23.893 108.192 1.00 72.75 178 ARG A CA 1
ATOM 1477 C C . ARG A 1 178 ? -47.101 -23.521 108.980 1.00 72.75 178 ARG A C 1
ATOM 1479 O O . ARG A 1 178 ? -47.714 -24.408 109.547 1.00 72.75 178 ARG A O 1
ATOM 1486 N N . GLU A 1 179 ? -47.557 -22.275 108.871 1.00 71.50 179 GLU A N 1
ATOM 1487 C CA . GLU A 1 179 ? -48.826 -21.817 109.458 1.00 71.50 179 GLU A CA 1
ATOM 1488 C C . GLU A 1 179 ? -50.031 -22.588 108.888 1.00 71.50 179 GLU A C 1
ATOM 1490 O O . GLU A 1 179 ? -50.959 -22.920 109.614 1.00 71.50 179 GLU A O 1
ATOM 1495 N N . LEU A 1 180 ? -49.998 -22.951 107.602 1.00 63.50 180 LEU A N 1
ATOM 1496 C CA . LEU A 1 180 ? -50.994 -23.804 106.957 1.00 63.50 180 LEU A CA 1
ATOM 1497 C C . LEU A 1 180 ? -50.875 -25.252 107.427 1.00 63.50 180 LEU A C 1
ATOM 1499 O O . LEU A 1 180 ? -51.899 -25.903 107.517 1.00 63.50 180 LEU A O 1
ATOM 1503 N N . ALA A 1 181 ? -49.679 -25.781 107.705 1.00 61.56 181 ALA A N 1
ATOM 1504 C CA . ALA A 1 181 ? -49.501 -27.114 108.288 1.00 61.56 181 ALA A CA 1
ATOM 1505 C C . ALA A 1 181 ? -50.024 -27.160 109.735 1.00 61.56 181 ALA A C 1
ATOM 1507 O O . ALA A 1 181 ? -50.705 -28.120 110.091 1.00 61.56 181 ALA A O 1
ATOM 1508 N N . ASP A 1 182 ? -49.817 -26.084 110.498 1.00 58.03 182 ASP A N 1
ATOM 1509 C CA . ASP A 1 182 ? -50.381 -25.866 111.835 1.00 58.03 182 ASP A CA 1
ATOM 1510 C C . ASP A 1 182 ? -51.905 -25.619 111.786 1.00 58.03 182 ASP A C 1
ATOM 1512 O O . ASP A 1 182 ? -52.640 -26.014 112.686 1.00 58.03 182 ASP A O 1
ATOM 1516 N N . ALA A 1 183 ? -52.422 -25.037 110.700 1.00 52.91 183 ALA A N 1
ATOM 1517 C CA . ALA A 1 183 ? -53.857 -24.946 110.431 1.00 52.91 183 ALA A CA 1
ATOM 1518 C C . ALA A 1 183 ? -54.428 -26.245 109.834 1.00 52.91 183 ALA A C 1
ATOM 1520 O O . ALA A 1 183 ? -55.627 -26.486 109.927 1.00 52.91 183 ALA A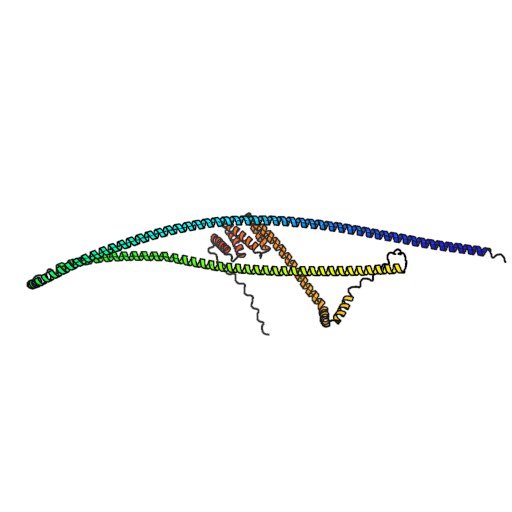 O 1
ATOM 1521 N N . LYS A 1 184 ? -53.605 -27.118 109.237 1.00 48.78 184 LYS A N 1
ATOM 1522 C CA . LYS A 1 184 ? -54.020 -28.416 108.678 1.00 48.78 184 LYS A CA 1
ATOM 1523 C C . LYS A 1 184 ? -54.269 -29.434 109.782 1.00 48.78 184 LYS A C 1
ATOM 1525 O O . LYS A 1 184 ? -55.211 -30.207 109.662 1.00 48.78 184 LYS A O 1
ATOM 1530 N N . THR A 1 185 ? -53.508 -29.371 110.874 1.00 52.78 185 THR A N 1
ATOM 1531 C CA . THR A 1 185 ? -53.810 -30.116 112.107 1.00 52.78 185 THR A CA 1
ATOM 1532 C C . THR A 1 185 ? -55.089 -29.609 112.794 1.00 52.78 185 THR A C 1
ATOM 1534 O O . THR A 1 185 ? -55.717 -30.369 113.522 1.00 52.78 185 THR A O 1
ATOM 1537 N N . PHE A 1 186 ? -55.539 -28.383 112.487 1.00 44.47 186 PHE A N 1
ATOM 1538 C CA . PHE A 1 186 ? -56.841 -27.825 112.893 1.00 44.47 186 PHE A CA 1
ATOM 1539 C C . PHE A 1 186 ? -57.970 -28.061 111.855 1.00 44.47 186 PHE A C 1
ATOM 1541 O O . PHE A 1 186 ? -59.142 -28.156 112.197 1.00 44.47 186 PHE A O 1
ATOM 1548 N N . SER A 1 187 ? -57.647 -28.215 110.569 1.00 44.47 187 SER A N 1
ATOM 1549 C CA . SER A 1 187 ? -58.606 -28.438 109.470 1.00 44.47 187 SER A CA 1
ATOM 1550 C C . SER A 1 187 ? -58.921 -29.921 109.241 1.00 44.47 187 SER A C 1
ATOM 1552 O O . SER A 1 187 ? -59.957 -30.253 108.662 1.00 44.47 187 SER A O 1
ATOM 1554 N N . GLU A 1 188 ? -58.103 -30.842 109.753 1.00 45.53 188 GLU A N 1
ATOM 1555 C CA . GLU A 1 188 ? -58.460 -32.266 109.823 1.00 45.53 188 GLU A CA 1
ATOM 1556 C C . GLU A 1 188 ? -59.625 -32.545 110.794 1.00 45.53 188 GLU A C 1
ATOM 1558 O O . GLU A 1 188 ? -60.229 -33.612 110.708 1.00 45.53 188 GLU A O 1
ATOM 1563 N N . THR A 1 189 ? -60.060 -31.550 111.584 1.00 49.12 189 THR A N 1
ATOM 1564 C CA . THR A 1 189 ? -61.363 -31.548 112.278 1.00 49.12 189 THR A CA 1
ATOM 1565 C C . THR A 1 189 ? -62.512 -30.869 111.507 1.00 49.12 189 THR A C 1
ATOM 1567 O O . THR A 1 189 ? -63.664 -31.021 111.898 1.00 49.12 189 THR A O 1
ATOM 1570 N N . GLU A 1 190 ? -62.256 -30.201 110.373 1.00 44.62 190 GLU A N 1
ATOM 1571 C CA . GLU A 1 190 ? -63.272 -29.501 109.546 1.00 44.62 190 GLU A CA 1
ATOM 1572 C C . GLU A 1 190 ? -63.420 -30.056 108.112 1.00 44.62 190 GLU A C 1
ATOM 1574 O O . GLU A 1 190 ? -64.220 -29.574 107.305 1.00 44.62 190 GLU A O 1
ATOM 1579 N N . LYS A 1 191 ? -62.707 -31.137 107.780 1.00 38.81 191 LYS A N 1
ATOM 1580 C CA . LYS A 1 191 ? -62.744 -31.818 106.471 1.00 38.81 191 LYS A CA 1
ATOM 1581 C C . LYS A 1 191 ? -64.031 -32.600 106.160 1.00 38.81 191 LYS A C 1
ATOM 1583 O O . LYS A 1 191 ? -64.071 -33.333 105.176 1.00 38.81 191 LYS A O 1
ATOM 1588 N N . ALA A 1 192 ? -65.094 -32.411 106.939 1.00 46.94 192 ALA A N 1
ATOM 1589 C CA . ALA A 1 192 ? -66.437 -32.861 106.576 1.00 46.94 192 ALA A CA 1
ATOM 1590 C C . ALA A 1 192 ? -67.202 -31.844 105.693 1.00 46.94 192 ALA A C 1
ATOM 1592 O O . ALA A 1 192 ? -68.267 -32.177 105.183 1.00 46.94 192 ALA A O 1
ATOM 1593 N N . GLY A 1 193 ? -66.694 -30.615 105.494 1.00 51.72 193 GLY A N 1
ATOM 1594 C CA . GLY A 1 193 ? -67.522 -29.510 104.983 1.00 51.72 193 GLY A CA 1
ATOM 1595 C C . GLY A 1 193 ? -67.369 -29.069 103.520 1.00 51.72 193 GLY A C 1
ATOM 1596 O O . GLY A 1 193 ? -68.300 -28.469 102.991 1.00 51.72 193 GLY A O 1
ATOM 1597 N N . ILE A 1 194 ? -66.236 -29.282 102.839 1.00 48.72 194 ILE A N 1
ATOM 1598 C CA . ILE A 1 194 ? -65.925 -28.474 101.635 1.00 48.72 194 ILE A CA 1
ATOM 1599 C C . ILE A 1 194 ? -65.432 -29.331 100.462 1.00 48.72 194 ILE A C 1
ATOM 1601 O O . ILE A 1 194 ? -64.319 -29.184 99.968 1.00 48.72 194 ILE A O 1
ATOM 1605 N N . GLN A 1 195 ? -66.311 -30.211 99.984 1.00 44.44 195 GLN A N 1
ATOM 1606 C CA . GLN A 1 195 ? -66.197 -30.870 98.674 1.00 44.44 195 GLN A CA 1
ATOM 1607 C C . GLN A 1 195 ? -66.878 -30.044 97.553 1.00 44.44 195 GLN A C 1
ATOM 1609 O O . GLN A 1 195 ? -66.790 -30.398 96.384 1.00 44.44 195 GLN A O 1
ATOM 1614 N N . ASN A 1 196 ? -67.518 -28.909 97.875 1.00 47.03 196 ASN A N 1
ATOM 1615 C CA . ASN A 1 196 ? -68.349 -28.152 96.923 1.00 47.03 196 ASN A CA 1
ATOM 1616 C C . ASN A 1 196 ? -67.687 -26.915 96.280 1.00 47.03 196 ASN A C 1
ATOM 1618 O O . ASN A 1 196 ? -68.204 -26.424 95.284 1.00 47.03 196 ASN A O 1
ATOM 1622 N N . LEU A 1 197 ? -66.538 -26.428 96.770 1.00 47.69 197 LEU A N 1
ATOM 1623 C CA . LEU A 1 197 ? -65.828 -25.279 96.161 1.00 47.69 197 LEU A CA 1
ATOM 1624 C C . LEU A 1 197 ? -64.853 -25.675 95.036 1.00 47.69 197 LEU A C 1
ATOM 1626 O O . LEU A 1 197 ? -64.280 -24.808 94.375 1.00 47.69 197 LEU A O 1
ATOM 1630 N N . LEU A 1 198 ? -64.679 -26.979 94.798 1.00 47.28 198 LEU A N 1
ATOM 1631 C CA . LEU A 1 198 ? -63.792 -27.513 93.760 1.00 47.28 198 LEU A CA 1
ATOM 1632 C C . LEU A 1 198 ? -64.324 -27.233 92.340 1.00 47.28 198 LEU A C 1
ATOM 1634 O O . LEU A 1 198 ? -63.539 -27.050 91.417 1.00 47.28 198 LEU A O 1
ATOM 1638 N N . ASN A 1 199 ? -65.644 -27.091 92.183 1.00 52.50 199 ASN A N 1
ATOM 1639 C CA . ASN A 1 199 ? -66.284 -26.962 90.870 1.00 52.50 199 ASN A CA 1
ATOM 1640 C C . ASN A 1 199 ? -66.235 -25.537 90.280 1.00 52.50 199 ASN A C 1
ATOM 1642 O O . ASN A 1 199 ? -66.533 -25.350 89.105 1.00 52.50 199 ASN A O 1
ATOM 1646 N N . GLU A 1 200 ? -65.840 -24.519 91.052 1.00 48.50 200 GLU A N 1
ATOM 1647 C CA . GLU A 1 200 ? -65.836 -23.121 90.584 1.00 48.50 200 GLU A CA 1
ATOM 1648 C C . GLU A 1 200 ? -64.468 -22.666 90.041 1.00 48.50 200 GLU A C 1
ATOM 1650 O O . GLU A 1 200 ? -64.372 -21.714 89.262 1.00 48.50 200 GLU A O 1
ATOM 1655 N N . LYS A 1 201 ? -63.388 -23.382 90.383 1.00 55.44 201 LYS A N 1
ATOM 1656 C CA . LYS A 1 201 ? -62.023 -23.050 89.937 1.00 55.44 201 LYS A CA 1
ATOM 1657 C C . LYS A 1 201 ? -61.633 -23.655 88.589 1.00 55.44 201 LYS A C 1
ATOM 1659 O O . LYS A 1 201 ? -60.725 -23.132 87.946 1.00 55.44 201 LYS A O 1
ATOM 1664 N N . GLU A 1 202 ? -62.366 -24.652 88.103 1.00 52.12 202 GLU A N 1
ATOM 1665 C CA . GLU A 1 202 ? -62.122 -25.259 86.786 1.00 52.12 202 GLU A CA 1
ATOM 1666 C C . GLU A 1 202 ? -62.547 -24.344 85.612 1.00 52.12 202 GLU A C 1
ATOM 1668 O O . GLU A 1 202 ? -61.993 -24.441 84.521 1.00 52.12 202 GLU A O 1
ATOM 1673 N N . SER A 1 203 ? -63.421 -23.354 85.849 1.00 53.72 203 SER A N 1
ATOM 1674 C CA . SER A 1 203 ? -63.870 -22.365 84.844 1.00 53.72 203 SER A CA 1
ATOM 1675 C C . SER A 1 203 ? -62.812 -21.297 84.498 1.00 53.72 203 SER A C 1
ATOM 1677 O O . SER A 1 203 ? -62.749 -20.801 83.372 1.00 53.72 203 SER A O 1
ATOM 1679 N N . GLN A 1 204 ? -61.918 -20.959 85.435 1.00 52.44 204 GLN A N 1
ATOM 1680 C CA . GLN A 1 204 ? -60.904 -19.911 85.225 1.00 52.44 204 GLN A CA 1
ATOM 1681 C C . GLN A 1 204 ? -59.675 -20.414 84.450 1.00 52.44 204 GLN A C 1
ATOM 1683 O O . GLN A 1 204 ? -58.983 -19.622 83.814 1.00 52.44 204 GLN A O 1
ATOM 1688 N N . ILE A 1 205 ? -59.439 -21.730 84.442 1.00 57.00 205 ILE A N 1
ATOM 1689 C CA . ILE A 1 205 ? -58.316 -22.358 83.730 1.00 57.00 205 ILE A CA 1
ATOM 1690 C C . ILE A 1 205 ? -58.578 -22.408 82.214 1.00 57.00 205 ILE A C 1
ATOM 1692 O O . ILE A 1 205 ? -57.642 -22.269 81.429 1.00 57.00 205 ILE A O 1
ATOM 1696 N N . ALA A 1 206 ? -59.844 -22.497 81.792 1.00 56.12 206 ALA A N 1
ATOM 1697 C CA . ALA A 1 206 ? -60.215 -22.532 80.377 1.00 56.12 206 ALA A CA 1
ATOM 1698 C C . ALA A 1 206 ? -59.954 -21.199 79.639 1.00 56.12 206 ALA A C 1
ATOM 1700 O O . ALA A 1 206 ? -59.526 -21.216 78.489 1.00 56.12 206 ALA A O 1
ATOM 1701 N N . LYS A 1 207 ? -60.118 -20.040 80.298 1.00 54.09 207 LYS A N 1
ATOM 1702 C CA . LYS A 1 207 ? -59.887 -18.717 79.675 1.00 54.09 207 LYS A CA 1
ATOM 1703 C C . LYS A 1 207 ? -58.410 -18.385 79.435 1.00 54.09 207 LYS A C 1
ATOM 1705 O O . LYS A 1 207 ? -58.089 -17.701 78.472 1.00 54.09 207 LYS A O 1
ATOM 1710 N N . ALA A 1 208 ? -57.502 -18.903 80.261 1.00 54.50 208 ALA A N 1
ATOM 1711 C CA . ALA A 1 208 ? -56.063 -18.664 80.106 1.00 54.50 208 ALA A CA 1
ATOM 1712 C C . ALA A 1 208 ? -55.433 -19.474 78.953 1.00 54.50 208 ALA A C 1
ATOM 1714 O O . ALA A 1 208 ? -54.353 -19.138 78.468 1.00 54.50 208 ALA A O 1
ATOM 1715 N N . GLN A 1 209 ? -56.096 -20.543 78.501 1.00 55.28 209 GLN A N 1
ATOM 1716 C CA . GLN A 1 209 ? -55.611 -21.382 77.400 1.00 55.28 209 GLN A CA 1
ATOM 1717 C C . GLN A 1 209 ? -55.957 -20.812 76.012 1.00 55.28 209 GLN A C 1
ATOM 1719 O O . GLN A 1 209 ? -55.289 -21.154 75.037 1.00 55.28 209 GLN A O 1
ATOM 1724 N N . GLU A 1 210 ? -56.932 -19.903 75.922 1.00 54.66 210 GLU A N 1
ATOM 1725 C CA . GLU A 1 210 ? -57.372 -19.277 74.667 1.00 54.66 210 GLU A CA 1
ATOM 1726 C C . GLU A 1 210 ? -56.448 -18.114 74.240 1.00 54.66 210 GLU A C 1
ATOM 1728 O O . GLU A 1 210 ? -56.050 -18.026 73.079 1.00 54.66 210 GLU A O 1
ATOM 1733 N N . GLU A 1 211 ? -55.958 -17.302 75.184 1.00 55.59 211 GLU A N 1
ATOM 1734 C CA . GLU A 1 211 ? -55.040 -16.177 74.905 1.00 55.59 211 GLU A CA 1
ATOM 1735 C C . GLU A 1 211 ? -53.618 -16.627 74.488 1.00 55.59 211 GLU A C 1
ATOM 1737 O O . GLU A 1 211 ? -52.904 -15.928 73.759 1.00 55.59 211 GLU A O 1
ATOM 1742 N N . LEU A 1 212 ? -53.206 -17.841 74.875 1.00 55.31 212 LEU A N 1
ATOM 1743 C CA . LEU A 1 212 ? -51.938 -18.453 74.447 1.00 55.31 212 LEU A CA 1
ATOM 1744 C C . LEU A 1 212 ? -51.981 -19.005 73.010 1.00 55.31 212 LEU A C 1
ATOM 1746 O O . LEU A 1 212 ? -50.927 -19.186 72.390 1.00 55.31 212 LEU A O 1
ATOM 1750 N N . ALA A 1 213 ? -53.169 -19.258 72.456 1.00 58.47 213 ALA A N 1
ATOM 1751 C CA . ALA A 1 213 ? -53.321 -19.741 71.084 1.00 58.47 213 ALA A CA 1
ATOM 1752 C C . ALA A 1 213 ? -53.203 -18.603 70.049 1.00 58.47 213 ALA A C 1
ATOM 1754 O O . ALA A 1 213 ? -52.633 -18.806 68.972 1.00 58.47 213 ALA A O 1
ATOM 1755 N N . ASP A 1 214 ? -53.650 -17.392 70.390 1.00 57.84 214 ASP A N 1
ATOM 1756 C CA . ASP A 1 214 ? -53.633 -16.235 69.483 1.00 57.84 214 ASP A CA 1
ATOM 1757 C C . ASP A 1 214 ? -52.257 -15.564 69.352 1.00 57.84 214 ASP A C 1
ATOM 1759 O O . ASP A 1 214 ? -51.925 -14.992 68.309 1.00 57.84 214 ASP A O 1
ATOM 1763 N N . THR A 1 215 ? -51.396 -15.694 70.363 1.00 57.91 215 THR A N 1
ATOM 1764 C CA . THR A 1 215 ? -50.009 -15.195 70.310 1.00 57.91 215 THR A CA 1
ATOM 1765 C C . THR A 1 215 ? -49.085 -16.101 69.494 1.00 57.91 215 THR A C 1
ATOM 1767 O O . THR A 1 215 ? -48.161 -15.609 68.845 1.00 57.91 215 THR A O 1
ATOM 1770 N N . ARG A 1 216 ? -49.372 -17.410 69.424 1.00 58.53 216 ARG A N 1
ATOM 1771 C CA . ARG A 1 216 ? -48.636 -18.351 68.561 1.00 58.53 216 ARG A CA 1
ATOM 1772 C C . ARG A 1 216 ? -48.921 -18.131 67.074 1.00 58.53 216 ARG A C 1
ATOM 1774 O O . ARG A 1 216 ? -47.987 -18.150 66.280 1.00 58.53 216 ARG A O 1
ATOM 1781 N N . LYS A 1 217 ? -50.163 -17.804 66.699 1.00 62.09 217 LYS A N 1
ATOM 1782 C CA . LYS A 1 217 ? -50.523 -17.521 65.295 1.00 62.09 217 LYS A CA 1
ATOM 1783 C C . LYS A 1 217 ? -49.862 -16.256 64.731 1.00 62.09 217 LYS A C 1
ATOM 1785 O O . LYS A 1 217 ? -49.545 -16.224 63.548 1.00 62.09 217 LYS A O 1
ATOM 1790 N N . LYS A 1 218 ? -49.609 -15.230 65.554 1.00 59.78 218 LYS A N 1
ATOM 1791 C CA . LYS A 1 218 ? -48.919 -13.999 65.112 1.00 59.78 218 LYS A CA 1
ATOM 1792 C C . LYS A 1 218 ? -47.412 -14.191 64.901 1.00 59.78 218 LYS A C 1
ATOM 1794 O O . LYS A 1 218 ? -46.838 -13.530 64.044 1.00 59.78 218 LYS A O 1
ATOM 1799 N N . LEU A 1 219 ? -46.787 -15.122 65.626 1.00 54.91 219 LEU A N 1
ATOM 1800 C CA . LEU A 1 219 ? -45.352 -15.408 65.514 1.00 54.91 219 LEU A CA 1
ATOM 1801 C C . LEU A 1 219 ? -44.998 -16.225 64.256 1.00 54.91 219 LEU A C 1
ATOM 1803 O O . LEU A 1 219 ? -43.893 -16.099 63.729 1.00 54.91 219 LEU A O 1
ATOM 1807 N N . ASP A 1 220 ? -45.924 -17.056 63.774 1.00 58.50 220 ASP A N 1
ATOM 1808 C CA . ASP A 1 220 ? -45.698 -17.889 62.586 1.00 58.50 220 ASP A CA 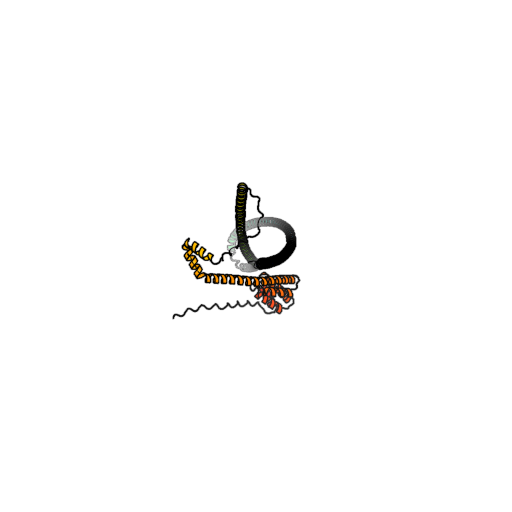1
ATOM 1809 C C . ASP A 1 220 ? -45.880 -17.105 61.272 1.00 58.50 220 ASP A C 1
ATOM 1811 O O . ASP A 1 220 ? -45.207 -17.404 60.288 1.00 58.50 220 ASP A O 1
ATOM 1815 N N . ILE A 1 221 ? -46.684 -16.033 61.270 1.00 65.50 221 ILE A N 1
ATOM 1816 C CA . ILE A 1 221 ? -46.862 -15.142 60.106 1.00 65.50 221 ILE A CA 1
ATOM 1817 C C . ILE A 1 221 ? -45.612 -14.266 59.873 1.00 65.50 221 ILE A C 1
ATOM 1819 O O . ILE A 1 221 ? -45.168 -14.111 58.738 1.00 65.50 221 ILE A O 1
ATOM 1823 N N . GLU A 1 222 ? -44.960 -13.782 60.936 1.00 55.84 222 GLU A N 1
ATOM 1824 C CA . GLU A 1 222 ? -43.750 -12.943 60.830 1.00 55.84 222 GLU A CA 1
ATOM 1825 C C . GLU A 1 222 ? -42.498 -13.737 60.383 1.00 55.84 222 GLU A C 1
ATOM 1827 O O . GLU A 1 222 ? -41.547 -13.185 59.821 1.00 55.84 222 GLU A O 1
ATOM 1832 N N . LYS A 1 223 ? -42.477 -15.059 60.605 1.00 61.00 223 LYS A N 1
ATOM 1833 C CA . LYS A 1 223 ? -41.367 -15.935 60.184 1.00 61.00 223 LYS A CA 1
ATOM 1834 C C . LYS A 1 223 ? -41.425 -16.320 58.705 1.00 61.00 223 LYS A C 1
ATOM 1836 O O . LYS A 1 223 ? -40.367 -16.533 58.111 1.00 61.00 223 LYS A O 1
ATOM 1841 N N . GLU A 1 224 ? -42.614 -16.376 58.110 1.00 55.47 224 GLU A N 1
ATOM 1842 C CA . GLU A 1 224 ? -42.793 -16.624 56.672 1.00 55.47 224 GLU A CA 1
ATOM 1843 C C . GLU A 1 224 ? -42.422 -15.388 55.828 1.00 55.47 224 GLU A C 1
ATOM 1845 O O . GLU A 1 224 ? -41.719 -15.517 54.824 1.00 55.47 224 GLU A O 1
ATOM 1850 N N . GLU A 1 225 ? -42.733 -14.170 56.289 1.00 53.72 225 GLU A N 1
ATOM 1851 C CA . GLU A 1 225 ? -42.342 -12.929 55.589 1.00 53.72 225 GLU A CA 1
ATOM 1852 C C . GLU A 1 225 ? -40.816 -12.717 55.544 1.00 53.72 225 GLU A C 1
ATOM 1854 O O . GLU A 1 225 ? -40.271 -12.235 54.547 1.00 53.72 225 GLU A O 1
ATOM 1859 N N . ARG A 1 226 ? -40.080 -13.159 56.575 1.00 56.03 226 ARG A N 1
ATOM 1860 C CA . ARG A 1 226 ? -38.604 -13.106 56.584 1.00 56.03 226 ARG A CA 1
ATOM 1861 C C . ARG A 1 226 ? -37.949 -14.176 55.704 1.00 56.03 226 ARG A C 1
ATOM 1863 O O . ARG A 1 226 ? -36.804 -13.990 55.294 1.00 56.03 226 ARG A O 1
ATOM 1870 N N . ARG A 1 227 ? -38.651 -15.270 55.385 1.00 55.12 227 ARG A N 1
ATOM 1871 C CA . ARG A 1 227 ? -38.166 -16.300 54.448 1.00 55.12 227 ARG A CA 1
ATOM 1872 C C . ARG A 1 227 ? -38.352 -15.879 52.992 1.00 55.12 227 ARG A C 1
ATOM 1874 O O . ARG A 1 227 ? -37.444 -16.092 52.194 1.00 55.12 227 ARG A O 1
ATOM 1881 N N . LEU A 1 228 ? -39.450 -15.199 52.662 1.00 50.88 228 LEU A N 1
ATOM 1882 C CA . LEU A 1 228 ? -39.698 -14.701 51.303 1.00 50.88 228 LEU A CA 1
ATOM 1883 C C . LEU A 1 228 ? -38.760 -13.541 50.912 1.00 50.88 228 LEU A C 1
ATOM 1885 O O . LEU A 1 228 ? -38.246 -13.528 49.796 1.00 50.88 228 LEU A O 1
ATOM 1889 N N . ALA A 1 229 ? -38.408 -12.650 51.847 1.00 55.62 229 ALA A N 1
ATOM 1890 C CA . ALA A 1 229 ? -37.454 -11.559 51.593 1.00 55.62 229 ALA A CA 1
ATOM 1891 C C . ALA A 1 229 ? -35.980 -12.011 51.452 1.00 55.62 229 ALA A C 1
ATOM 1893 O O . ALA A 1 229 ? -35.156 -11.284 50.890 1.00 55.62 229 ALA A O 1
ATOM 1894 N N . ALA A 1 230 ? -35.623 -13.197 51.961 1.00 54.53 230 ALA A N 1
ATOM 1895 C CA . ALA A 1 230 ? -34.284 -13.774 51.808 1.00 54.53 230 ALA A CA 1
ATOM 1896 C C . ALA A 1 230 ? -34.110 -14.472 50.444 1.00 54.53 230 ALA A C 1
ATOM 1898 O O . ALA A 1 230 ? -33.065 -14.328 49.812 1.00 54.53 230 ALA A O 1
ATOM 1899 N N . VAL A 1 231 ? -35.161 -15.133 49.946 1.00 53.22 231 VAL A N 1
ATOM 1900 C CA . VAL A 1 231 ? -35.161 -15.830 48.646 1.00 53.22 231 VAL A CA 1
ATOM 1901 C C . VAL A 1 231 ? -35.138 -14.848 47.461 1.00 53.22 231 VAL A C 1
ATOM 1903 O O . VAL A 1 231 ? -34.521 -15.123 46.432 1.00 53.22 231 VAL A O 1
ATOM 1906 N N . GLU A 1 232 ? -35.714 -13.650 47.604 1.00 49.19 232 GLU A N 1
ATOM 1907 C CA . GLU A 1 232 ? -35.665 -12.606 46.564 1.00 49.19 232 GLU A CA 1
ATOM 1908 C C . GLU A 1 232 ? -34.292 -11.912 46.439 1.00 49.19 232 GLU A C 1
ATOM 1910 O O . GLU A 1 232 ? -33.956 -11.381 45.379 1.00 49.19 232 GLU A O 1
ATOM 1915 N N . ARG A 1 233 ? -33.444 -11.978 47.478 1.00 52.41 233 ARG A N 1
ATOM 1916 C CA . ARG A 1 233 ? -32.054 -11.480 47.425 1.00 52.41 233 ARG A CA 1
ATOM 1917 C C . ARG A 1 233 ? -31.071 -12.494 46.835 1.00 52.41 233 ARG A C 1
ATOM 1919 O O . ARG A 1 233 ? -30.088 -12.073 46.233 1.00 52.41 233 ARG A O 1
ATOM 1926 N N . GLU A 1 234 ? -31.355 -13.794 46.919 1.00 48.84 234 GLU A N 1
ATOM 1927 C CA . GLU A 1 234 ? -30.575 -14.836 46.225 1.00 48.84 234 GLU A CA 1
ATOM 1928 C C . GLU A 1 234 ? -30.887 -14.918 44.722 1.00 48.84 234 GLU A C 1
ATOM 1930 O O . GLU A 1 234 ? -30.017 -15.259 43.922 1.00 48.84 234 GLU A O 1
ATOM 1935 N N . LYS A 1 235 ? -32.093 -14.525 44.292 1.00 49.69 235 LYS A N 1
ATOM 1936 C CA . LYS A 1 235 ? -32.450 -14.514 42.863 1.00 49.69 235 LYS A CA 1
ATOM 1937 C C . LYS A 1 235 ? -31.777 -13.375 42.079 1.00 49.69 235 LYS A C 1
ATOM 1939 O O . LYS A 1 235 ? -31.457 -13.551 40.907 1.00 49.69 235 LYS A O 1
ATOM 1944 N N . ASN A 1 236 ? -31.484 -12.251 42.739 1.00 46.66 236 ASN A N 1
ATOM 1945 C CA . ASN A 1 236 ? -30.786 -11.104 42.139 1.00 46.66 236 ASN A CA 1
ATOM 1946 C C . ASN A 1 236 ? -29.247 -11.196 42.220 1.00 46.66 236 ASN A C 1
ATOM 1948 O O . ASN A 1 236 ? -28.561 -10.465 41.508 1.00 46.66 236 ASN A O 1
ATOM 1952 N N . SER A 1 237 ? -28.676 -12.101 43.028 1.00 49.16 237 SER A N 1
ATOM 1953 C CA . SER A 1 237 ? -27.227 -12.374 43.033 1.00 49.16 237 SER A CA 1
ATOM 1954 C C . SER A 1 237 ? -26.807 -13.432 42.000 1.00 49.16 237 SER A C 1
ATOM 1956 O O . SER A 1 237 ? -25.644 -13.456 41.600 1.00 49.16 237 SER A O 1
ATOM 1958 N N . ALA A 1 238 ? -27.748 -14.240 41.494 1.00 47.25 238 ALA A N 1
ATOM 1959 C CA . ALA A 1 238 ? -27.499 -15.237 40.450 1.00 47.25 238 ALA A CA 1
ATOM 1960 C C . ALA A 1 238 ? -27.296 -14.630 39.041 1.00 47.25 238 ALA A C 1
ATOM 1962 O O . ALA A 1 238 ? -26.490 -15.147 38.273 1.00 47.25 238 ALA A O 1
ATOM 1963 N N . GLN A 1 239 ? -27.927 -13.492 38.717 1.00 49.31 239 GLN A N 1
ATOM 1964 C CA . GLN A 1 239 ? -27.720 -12.795 37.430 1.00 49.31 239 GLN A CA 1
ATOM 1965 C C . GLN A 1 239 ? -26.365 -12.062 37.338 1.00 49.31 239 GLN A C 1
ATOM 1967 O O . GLN A 1 239 ? -25.798 -11.937 36.260 1.00 49.31 239 GLN A O 1
ATOM 1972 N N . SER A 1 240 ? -25.783 -11.658 38.472 1.00 52.44 240 SER A N 1
ATOM 1973 C CA . SER A 1 240 ? -24.441 -11.044 38.547 1.00 52.44 240 SER A CA 1
ATOM 1974 C C . SER A 1 240 ? -23.299 -12.061 38.340 1.00 52.44 240 SER A C 1
ATOM 1976 O O . SER A 1 240 ? -22.203 -11.704 37.898 1.00 52.44 240 SER A O 1
ATOM 1978 N N . GLY A 1 241 ? -23.559 -13.348 38.606 1.00 51.53 241 GLY A N 1
ATOM 1979 C CA . GLY A 1 241 ? -22.612 -14.441 38.371 1.00 51.53 241 GLY A CA 1
ATOM 1980 C C . GLY A 1 241 ? -22.445 -14.794 36.890 1.00 51.53 241 GLY A C 1
ATOM 1981 O O . GLY A 1 241 ? -21.316 -14.970 36.436 1.00 51.53 241 GLY A O 1
ATOM 1982 N N . GLU A 1 242 ? -23.537 -14.838 36.121 1.00 53.78 242 GLU A N 1
ATOM 1983 C CA . GLU A 1 242 ? -23.494 -15.144 34.680 1.00 53.78 242 GLU A CA 1
ATOM 1984 C C . GLU A 1 242 ? -22.816 -14.036 33.863 1.00 53.78 242 GLU A C 1
ATOM 1986 O O . GLU A 1 242 ? -22.028 -14.334 32.961 1.00 53.78 242 GLU A O 1
ATOM 1991 N N . ASP A 1 243 ? -23.025 -12.767 34.220 1.00 53.34 243 ASP A N 1
ATOM 1992 C CA . ASP A 1 243 ? -22.354 -11.645 33.553 1.00 53.34 243 ASP A CA 1
ATOM 1993 C C . ASP A 1 243 ? -20.853 -11.590 33.880 1.00 53.34 243 ASP A C 1
ATOM 1995 O O . ASP A 1 243 ? -20.043 -11.258 33.012 1.00 53.34 243 ASP A O 1
ATOM 1999 N N . ARG A 1 244 ? -20.445 -12.002 35.091 1.00 54.78 244 ARG A N 1
ATOM 2000 C CA . ARG A 1 244 ? -19.024 -12.173 35.441 1.00 54.78 244 ARG A CA 1
ATOM 2001 C C . ARG A 1 244 ? -18.369 -13.312 34.667 1.00 54.78 244 ARG A C 1
ATOM 2003 O O . ARG A 1 244 ? -17.252 -13.117 34.195 1.00 54.78 244 ARG A O 1
ATOM 2010 N N . ILE A 1 245 ? -19.056 -14.447 34.503 1.00 62.75 245 ILE A N 1
ATOM 2011 C CA . ILE A 1 245 ? -18.548 -15.599 33.740 1.00 62.75 245 ILE A CA 1
ATOM 2012 C C . ILE A 1 245 ? -18.381 -15.223 32.261 1.00 62.75 245 ILE A C 1
ATOM 2014 O O . ILE A 1 245 ? -17.310 -15.455 31.695 1.00 62.75 245 ILE A O 1
ATOM 2018 N N . ARG A 1 246 ? -19.365 -14.530 31.669 1.00 60.59 246 ARG A N 1
ATOM 2019 C CA . ARG A 1 246 ? -19.276 -14.004 30.294 1.00 60.59 246 ARG A CA 1
ATOM 2020 C C . ARG A 1 246 ? -18.155 -12.982 30.121 1.00 60.59 246 ARG A C 1
ATOM 2022 O O . ARG A 1 246 ? -17.481 -12.996 29.093 1.00 60.59 246 ARG A O 1
ATOM 2029 N N . LEU A 1 247 ? -17.913 -12.119 31.113 1.00 58.19 247 LEU A N 1
ATOM 2030 C CA . LEU A 1 247 ? -16.784 -11.186 31.068 1.00 58.19 247 LEU A CA 1
ATOM 2031 C C . LEU A 1 247 ? -15.439 -11.912 31.149 1.00 58.19 247 LEU A C 1
ATOM 2033 O O . LEU A 1 247 ? -14.531 -11.571 30.396 1.00 58.19 247 LEU A O 1
ATOM 2037 N N . THR A 1 248 ? -15.300 -12.925 32.006 1.00 62.12 248 THR A N 1
ATOM 2038 C CA . THR A 1 248 ? -14.068 -13.726 32.074 1.00 62.12 248 THR A CA 1
ATOM 2039 C C . THR A 1 248 ? -13.829 -14.552 30.814 1.00 62.12 248 THR A C 1
ATOM 2041 O O . THR A 1 248 ? -12.687 -14.627 30.373 1.00 62.12 248 THR A O 1
ATOM 2044 N N . GLU A 1 249 ? -14.872 -15.097 30.180 1.00 66.50 249 GLU A N 1
ATOM 2045 C CA . GLU A 1 249 ? -14.746 -15.767 28.878 1.00 66.50 249 GLU A CA 1
ATOM 2046 C C . GLU A 1 249 ? -14.334 -14.784 27.778 1.00 66.50 249 GLU A C 1
ATOM 2048 O O . GLU A 1 249 ? -13.439 -15.087 26.992 1.00 66.50 249 GLU A O 1
ATOM 2053 N N . GLN A 1 250 ? -14.907 -13.575 27.747 1.00 60.66 250 GLN A N 1
ATOM 2054 C CA . GLN A 1 250 ? -14.488 -12.544 26.791 1.00 60.66 250 GLN A CA 1
ATOM 2055 C C . GLN A 1 250 ? -13.052 -12.063 27.026 1.00 60.66 250 GLN A C 1
ATOM 2057 O O . GLN A 1 250 ? -12.348 -11.769 26.060 1.00 60.66 250 GLN A O 1
ATOM 2062 N N . VAL A 1 251 ? -12.605 -11.977 28.280 1.00 59.94 251 VAL A N 1
ATOM 2063 C CA . VAL A 1 251 ? -11.220 -11.616 28.610 1.00 59.94 251 VAL A CA 1
ATOM 2064 C C . VAL A 1 251 ? -10.262 -12.732 28.191 1.00 59.94 251 VAL A C 1
ATOM 2066 O O . VAL A 1 251 ? -9.286 -12.440 27.508 1.00 59.94 251 VAL A O 1
ATOM 2069 N N . LEU A 1 252 ? -10.582 -13.998 28.476 1.00 66.62 252 LEU A N 1
ATOM 2070 C CA . LEU A 1 252 ? -9.796 -15.154 28.022 1.00 66.62 252 LEU A CA 1
ATOM 2071 C C . LEU A 1 252 ? -9.692 -15.217 26.493 1.00 66.62 252 LEU A C 1
ATOM 2073 O O . LEU A 1 252 ? -8.609 -15.445 25.961 1.00 66.62 252 LEU A O 1
ATOM 2077 N N . LEU A 1 253 ? -10.788 -14.947 25.782 1.00 67.19 253 LEU A N 1
ATOM 2078 C CA . LEU A 1 253 ? -10.816 -14.956 24.317 1.00 67.19 253 LEU A CA 1
ATOM 2079 C C . LEU A 1 253 ? -10.031 -13.781 23.705 1.00 67.19 253 LEU A C 1
ATOM 2081 O O . LEU A 1 253 ? -9.477 -13.885 22.609 1.00 67.19 253 LEU A O 1
ATOM 2085 N N . ARG A 1 254 ? -9.947 -12.650 24.417 1.00 60.03 254 ARG A N 1
ATOM 2086 C CA . ARG A 1 254 ? -9.072 -11.529 24.043 1.00 60.03 254 ARG A CA 1
ATOM 2087 C C . ARG A 1 254 ? -7.607 -11.836 24.338 1.00 60.03 254 ARG A C 1
ATOM 2089 O O . ARG A 1 254 ? -6.764 -11.508 23.512 1.00 60.03 254 ARG A O 1
ATOM 2096 N N . GLU A 1 255 ? -7.296 -12.498 25.449 1.00 62.34 255 GLU A N 1
ATOM 2097 C CA . GLU A 1 255 ? -5.930 -12.926 25.775 1.00 62.34 255 GLU A CA 1
ATOM 2098 C C . GLU A 1 255 ? -5.388 -13.961 24.782 1.00 62.34 255 GLU A C 1
ATOM 2100 O O . GLU A 1 255 ? -4.226 -13.869 24.387 1.00 62.34 255 GLU A O 1
ATOM 2105 N N . THR A 1 256 ? -6.206 -14.916 24.325 1.00 71.75 256 THR A N 1
ATOM 2106 C CA . THR A 1 256 ? -5.787 -15.864 23.277 1.00 71.75 256 THR A CA 1
ATOM 2107 C C . THR A 1 256 ? -5.521 -15.152 21.958 1.00 71.75 256 THR A C 1
ATOM 2109 O O . THR A 1 256 ? -4.496 -15.404 21.331 1.00 71.75 256 THR A O 1
ATOM 2112 N N . LYS A 1 257 ? -6.376 -14.195 21.582 1.00 67.12 257 LYS A N 1
ATOM 2113 C CA . LYS A 1 257 ? -6.196 -13.408 20.356 1.00 67.12 257 LYS A CA 1
ATOM 2114 C C . LYS A 1 257 ? -4.967 -12.496 20.418 1.00 67.12 257 LYS A C 1
ATOM 2116 O O . LYS A 1 257 ? -4.286 -12.320 19.415 1.00 67.12 257 LYS A O 1
ATOM 2121 N N . ILE A 1 258 ? -4.647 -11.946 21.591 1.00 63.41 258 ILE A N 1
ATOM 2122 C CA . ILE A 1 258 ? -3.404 -11.191 21.805 1.00 63.41 258 ILE A CA 1
ATOM 2123 C C . ILE A 1 258 ? -2.187 -12.107 21.625 1.00 63.41 258 ILE A C 1
ATOM 2125 O O . ILE A 1 258 ? -1.265 -11.733 20.909 1.00 63.41 258 ILE A O 1
ATOM 2129 N N . LYS A 1 259 ? -2.207 -13.325 22.180 1.00 69.44 259 LYS A N 1
ATOM 2130 C CA . LYS A 1 259 ? -1.110 -14.296 22.007 1.00 69.44 259 LYS A CA 1
ATOM 2131 C C . LYS A 1 259 ? -0.928 -14.742 20.553 1.00 69.44 259 LYS A C 1
ATOM 2133 O O . LYS A 1 259 ? 0.205 -14.907 20.114 1.00 69.44 259 LYS A O 1
ATOM 2138 N N . GLU A 1 260 ? -2.015 -14.920 19.803 1.00 69.56 260 GLU A N 1
ATOM 2139 C CA . GLU A 1 260 ? -1.957 -15.213 18.362 1.00 69.56 260 GLU A CA 1
ATOM 2140 C C . GLU A 1 260 ? -1.309 -14.060 17.585 1.00 69.56 260 GLU A C 1
ATOM 2142 O O . GLU A 1 260 ? -0.398 -14.285 16.789 1.00 69.56 260 GLU A O 1
ATOM 2147 N N . LEU A 1 261 ? -1.703 -12.817 17.876 1.00 62.25 261 LEU A N 1
ATOM 2148 C CA . LEU A 1 261 ? -1.117 -11.629 17.248 1.00 62.25 261 LEU A CA 1
ATOM 2149 C C . LEU A 1 261 ? 0.359 -11.433 17.624 1.00 62.25 261 LEU A C 1
ATOM 2151 O O . LEU A 1 261 ? 1.158 -11.035 16.778 1.00 62.25 261 LEU A O 1
ATOM 2155 N N . GLU A 1 262 ? 0.747 -11.733 18.864 1.00 66.19 262 GLU A N 1
ATOM 2156 C CA . GLU A 1 262 ? 2.152 -11.726 19.289 1.00 66.19 262 GLU A CA 1
ATOM 2157 C C . GLU A 1 262 ? 2.974 -12.769 18.519 1.00 66.19 262 GLU A C 1
ATOM 2159 O O . GLU A 1 262 ? 4.065 -12.453 18.041 1.00 66.19 262 GLU A O 1
ATOM 2164 N N . GLN A 1 263 ? 2.438 -13.978 18.320 1.00 72.75 263 GLN A N 1
ATOM 2165 C CA . GLN A 1 263 ? 3.090 -15.023 17.522 1.00 72.75 263 GLN A CA 1
ATOM 2166 C C . GLN A 1 263 ? 3.211 -14.644 16.040 1.00 72.75 263 GLN A C 1
ATOM 2168 O O . GLN A 1 263 ? 4.255 -14.885 15.427 1.00 72.75 263 GLN A O 1
ATOM 2173 N N . GLU A 1 264 ? 2.184 -14.027 15.453 1.00 67.62 264 GLU A N 1
ATOM 2174 C CA . GLU A 1 264 ? 2.241 -13.520 14.077 1.00 67.62 264 GLU A CA 1
ATOM 2175 C C . GLU A 1 264 ? 3.264 -12.391 13.922 1.00 67.62 264 GLU A C 1
ATOM 2177 O O . GLU A 1 264 ? 4.015 -12.362 12.942 1.00 67.62 264 GLU A O 1
ATOM 2182 N N . LEU A 1 265 ? 3.346 -11.488 14.901 1.00 63.56 265 LEU A N 1
ATOM 2183 C CA . LEU A 1 265 ? 4.317 -10.398 14.902 1.00 63.56 265 LEU A CA 1
ATOM 2184 C C . LEU A 1 265 ? 5.752 -10.924 15.041 1.00 63.56 265 LEU A C 1
ATOM 2186 O O . LEU A 1 265 ? 6.656 -10.457 14.342 1.00 63.56 265 LEU A O 1
ATOM 2190 N N . GLU A 1 266 ? 5.961 -11.938 15.880 1.00 72.25 266 GLU A N 1
ATOM 2191 C CA . GLU A 1 266 ? 7.255 -12.605 16.022 1.00 72.25 266 GLU A CA 1
ATOM 2192 C C . GLU A 1 266 ? 7.653 -13.340 14.732 1.00 72.25 266 GLU A C 1
ATOM 2194 O O . GLU A 1 266 ? 8.802 -13.252 14.290 1.00 72.25 266 GLU A O 1
ATOM 2199 N N . LYS A 1 267 ? 6.693 -13.994 14.065 1.00 79.50 267 LYS A N 1
ATOM 2200 C CA . LYS A 1 267 ? 6.898 -14.622 12.753 1.00 79.50 267 LYS A CA 1
ATOM 2201 C C . LYS A 1 267 ? 7.272 -13.590 11.687 1.00 79.50 267 LYS A C 1
ATOM 2203 O O . LYS A 1 267 ? 8.264 -13.775 10.992 1.00 79.50 267 LYS A O 1
ATOM 2208 N N . MET A 1 268 ? 6.554 -12.470 11.606 1.00 61.38 268 MET A N 1
ATOM 2209 C CA . MET A 1 268 ? 6.881 -11.385 10.673 1.00 61.38 268 MET A CA 1
ATOM 2210 C C . MET A 1 268 ? 8.255 -10.762 10.950 1.00 61.38 268 MET A C 1
ATOM 2212 O O . MET A 1 268 ? 8.959 -10.375 10.016 1.00 61.38 268 MET A O 1
ATOM 2216 N N . SER A 1 269 ? 8.658 -10.672 12.220 1.00 67.06 269 SER A N 1
ATOM 2217 C CA . SER A 1 269 ? 9.994 -10.208 12.604 1.00 67.06 269 SER A CA 1
ATOM 2218 C C . SER A 1 269 ? 11.092 -11.166 12.125 1.00 67.06 269 SER A C 1
ATOM 2220 O O . SER A 1 269 ? 12.100 -10.709 11.578 1.00 67.06 269 SER A O 1
ATOM 2222 N N . ARG A 1 270 ? 10.877 -12.485 12.250 1.00 74.75 270 ARG A N 1
ATOM 2223 C CA . ARG A 1 270 ? 11.787 -13.517 11.719 1.00 74.75 270 ARG A CA 1
ATOM 2224 C C . ARG A 1 270 ? 11.851 -13.485 10.191 1.00 74.75 270 ARG A C 1
ATOM 2226 O O . ARG A 1 270 ? 12.942 -13.396 9.640 1.00 74.75 270 ARG A O 1
ATOM 2233 N N . ASP A 1 271 ? 10.712 -13.417 9.507 1.00 73.00 271 ASP A N 1
ATOM 2234 C CA . ASP A 1 271 ? 10.674 -13.321 8.041 1.00 73.00 271 ASP A CA 1
ATOM 2235 C C . ASP A 1 271 ? 11.391 -12.055 7.536 1.00 73.00 271 ASP A C 1
ATOM 2237 O O . ASP A 1 271 ? 12.060 -12.061 6.498 1.00 73.00 271 ASP A O 1
ATOM 2241 N N . ARG A 1 272 ? 11.273 -10.941 8.271 1.00 70.25 272 ARG A N 1
ATOM 2242 C CA . ARG A 1 272 ? 11.989 -9.701 7.957 1.00 70.25 272 ARG A CA 1
ATOM 2243 C C . ARG A 1 272 ? 13.497 -9.852 8.153 1.00 70.25 272 ARG A C 1
ATOM 2245 O O . ARG A 1 272 ? 14.244 -9.427 7.274 1.00 70.25 272 ARG A O 1
ATOM 2252 N N . SER A 1 273 ? 13.945 -10.449 9.255 1.00 77.06 273 SER A N 1
ATOM 2253 C CA . SER A 1 273 ? 15.378 -10.637 9.510 1.00 77.06 273 SER A CA 1
ATOM 2254 C C . SER A 1 273 ? 16.016 -11.607 8.509 1.00 77.06 273 SER A C 1
ATOM 2256 O O . SER A 1 273 ? 17.123 -11.352 8.033 1.00 77.06 273 SER A O 1
ATOM 2258 N N . GLU A 1 274 ? 15.293 -12.647 8.088 1.00 80.25 274 GLU A N 1
ATOM 2259 C CA . GLU A 1 274 ? 15.717 -13.562 7.022 1.00 80.25 274 GLU A CA 1
ATOM 2260 C C . GLU A 1 274 ? 15.835 -12.855 5.666 1.00 80.25 274 GLU A C 1
ATOM 2262 O O . GLU A 1 274 ? 16.823 -13.043 4.949 1.00 80.25 274 GLU A O 1
ATOM 2267 N N . ARG A 1 275 ? 14.878 -11.984 5.318 1.00 72.31 275 ARG A N 1
ATOM 2268 C CA . ARG A 1 275 ? 14.964 -11.158 4.100 1.00 72.31 275 ARG A CA 1
ATOM 2269 C C . ARG A 1 275 ? 16.142 -10.191 4.148 1.00 72.31 275 ARG A C 1
ATOM 2271 O O . ARG A 1 275 ? 16.840 -10.047 3.147 1.00 72.31 275 ARG A O 1
ATOM 2278 N N . GLU A 1 276 ? 16.386 -9.549 5.287 1.00 72.81 276 GLU A N 1
ATOM 2279 C CA . GLU A 1 276 ? 17.534 -8.653 5.467 1.00 72.81 276 GLU A CA 1
ATOM 2280 C C . GLU A 1 276 ? 18.866 -9.419 5.354 1.00 72.81 276 GLU A C 1
ATOM 2282 O O . GLU A 1 276 ? 19.788 -8.949 4.686 1.00 72.81 276 GLU A O 1
ATOM 2287 N N . ALA A 1 277 ? 18.958 -10.637 5.898 1.00 80.81 277 ALA A N 1
ATOM 2288 C CA . ALA A 1 277 ? 20.123 -11.508 5.721 1.00 80.81 277 ALA A CA 1
ATOM 2289 C C . ALA A 1 277 ? 20.313 -11.951 4.253 1.00 80.81 277 ALA A C 1
ATOM 2291 O O . ALA A 1 277 ? 21.432 -11.939 3.729 1.00 80.81 277 ALA A O 1
ATOM 2292 N N . ALA A 1 278 ? 19.227 -12.280 3.549 1.00 75.44 278 ALA A N 1
ATOM 2293 C CA . ALA A 1 278 ? 19.262 -12.623 2.126 1.00 75.44 278 ALA A CA 1
ATOM 2294 C C . ALA A 1 278 ? 19.683 -11.435 1.238 1.00 75.44 278 ALA A C 1
ATOM 2296 O O . ALA A 1 278 ? 20.322 -11.625 0.202 1.00 75.44 278 ALA A O 1
ATOM 2297 N N . LEU A 1 279 ? 19.350 -10.203 1.632 1.00 72.75 279 LEU A N 1
ATOM 2298 C CA . LEU A 1 279 ? 19.816 -8.999 0.942 1.00 72.75 279 LEU A CA 1
ATOM 2299 C C . LEU A 1 279 ? 21.308 -8.759 1.181 1.00 72.75 279 LEU A C 1
ATOM 2301 O O . LEU A 1 279 ? 22.032 -8.565 0.208 1.00 72.75 279 LEU A O 1
ATOM 2305 N N . ARG A 1 280 ? 21.791 -8.887 2.423 1.00 77.12 280 ARG A N 1
ATOM 2306 C CA . ARG A 1 280 ? 23.226 -8.744 2.736 1.00 77.12 280 ARG A CA 1
ATOM 2307 C C . ARG A 1 280 ? 24.095 -9.740 1.972 1.00 77.12 280 ARG A C 1
ATOM 2309 O O . ARG A 1 280 ? 25.098 -9.356 1.387 1.00 77.12 280 ARG A O 1
ATOM 2316 N N . THR A 1 281 ? 23.674 -11.002 1.890 1.00 81.69 281 THR A N 1
ATOM 2317 C CA . THR A 1 2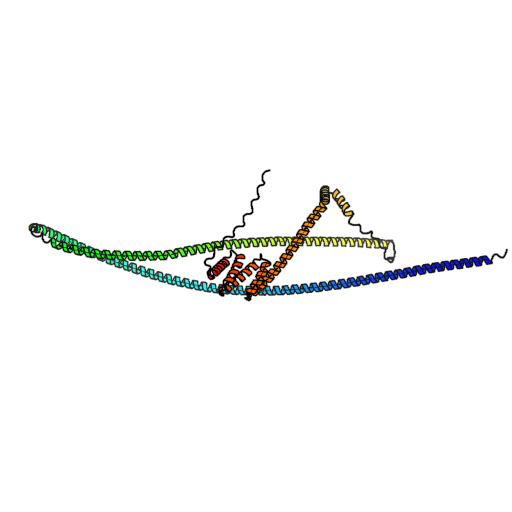81 ? 24.406 -12.020 1.109 1.00 81.69 281 THR A CA 1
ATOM 2318 C C . THR A 1 281 ? 24.419 -11.718 -0.394 1.00 81.69 281 THR A C 1
ATOM 2320 O O . THR A 1 281 ? 25.400 -12.011 -1.079 1.00 81.69 281 THR A O 1
ATOM 2323 N N . ARG A 1 282 ? 23.359 -11.099 -0.936 1.00 75.00 282 ARG A N 1
ATOM 2324 C CA . ARG A 1 282 ? 23.350 -10.613 -2.327 1.00 75.00 282 ARG A CA 1
ATOM 2325 C C . ARG A 1 282 ? 24.263 -9.407 -2.524 1.00 75.00 282 ARG A C 1
ATOM 2327 O O . ARG A 1 282 ? 24.955 -9.366 -3.535 1.00 75.00 282 ARG A O 1
ATOM 2334 N N . GLU A 1 283 ? 24.280 -8.461 -1.590 1.00 77.06 283 GLU A N 1
ATOM 2335 C CA . GLU A 1 283 ? 25.179 -7.300 -1.626 1.00 77.06 283 GLU A CA 1
ATOM 2336 C C . GLU A 1 283 ? 26.647 -7.735 -1.580 1.00 77.06 283 GLU A C 1
ATOM 2338 O O . GLU A 1 283 ? 27.431 -7.315 -2.427 1.00 77.06 283 GLU A O 1
ATOM 2343 N N . GLU A 1 284 ? 27.006 -8.653 -0.679 1.00 83.62 284 GLU A N 1
ATOM 2344 C CA . GLU A 1 284 ? 28.353 -9.236 -0.612 1.00 83.62 284 GLU A CA 1
ATOM 2345 C C . GLU A 1 284 ? 28.751 -9.913 -1.929 1.00 83.62 284 GLU A C 1
ATOM 2347 O O . GLU A 1 284 ? 29.881 -9.758 -2.396 1.00 83.62 284 GLU A O 1
ATOM 2352 N N . LYS A 1 285 ? 27.813 -10.617 -2.576 1.00 81.94 285 LYS A N 1
ATOM 2353 C CA . LYS A 1 285 ? 28.057 -11.229 -3.886 1.00 81.94 285 LYS A CA 1
ATOM 2354 C C . LYS A 1 285 ? 28.288 -10.183 -4.978 1.00 81.94 285 LYS A C 1
ATOM 2356 O O . LYS A 1 285 ? 29.207 -10.350 -5.772 1.00 81.94 285 LYS A O 1
ATOM 2361 N N . ILE A 1 286 ? 27.496 -9.111 -5.007 1.00 74.50 286 ILE A N 1
ATOM 2362 C CA . ILE A 1 286 ? 27.669 -8.014 -5.972 1.00 74.50 286 ILE A CA 1
ATOM 2363 C C . ILE A 1 286 ? 29.033 -7.350 -5.776 1.00 74.50 286 ILE A C 1
ATOM 2365 O O . ILE A 1 286 ? 29.753 -7.164 -6.751 1.00 74.50 286 ILE A O 1
ATOM 2369 N N . ILE A 1 287 ? 29.422 -7.064 -4.531 1.00 79.94 287 ILE A N 1
ATOM 2370 C CA . ILE A 1 287 ? 30.735 -6.486 -4.213 1.00 79.94 287 ILE A CA 1
ATOM 2371 C C . ILE A 1 287 ? 31.858 -7.426 -4.672 1.00 79.94 287 ILE A C 1
ATOM 2373 O O . ILE A 1 287 ? 32.813 -6.985 -5.310 1.00 79.94 287 ILE A O 1
ATOM 2377 N N . SER A 1 288 ? 31.728 -8.731 -4.418 1.00 85.75 288 SER A N 1
ATOM 2378 C CA . SER A 1 288 ? 32.703 -9.729 -4.874 1.00 85.75 288 SER A CA 1
ATOM 2379 C C . SER A 1 288 ? 32.804 -9.802 -6.405 1.00 85.75 288 SER A C 1
ATOM 2381 O O . SER A 1 288 ? 33.912 -9.868 -6.946 1.00 85.75 288 SER A O 1
ATOM 2383 N N . ASP A 1 289 ? 31.673 -9.746 -7.112 1.00 75.38 289 ASP A N 1
ATOM 2384 C CA . ASP A 1 289 ? 31.630 -9.741 -8.576 1.00 75.38 289 ASP A CA 1
ATOM 2385 C C . ASP A 1 289 ? 32.234 -8.441 -9.148 1.00 75.38 289 ASP A C 1
ATOM 2387 O O . ASP A 1 289 ? 33.003 -8.489 -10.115 1.00 75.38 289 ASP A O 1
ATOM 2391 N N . GLU A 1 290 ? 31.966 -7.285 -8.532 1.00 79.50 290 GLU A N 1
ATOM 2392 C CA . GLU A 1 290 ? 32.573 -5.997 -8.893 1.00 79.50 290 GLU A CA 1
ATOM 2393 C C . GLU A 1 290 ? 34.092 -6.001 -8.693 1.00 79.50 290 GLU A C 1
ATOM 2395 O O . GLU A 1 290 ? 34.836 -5.555 -9.574 1.00 79.50 290 GLU A O 1
ATOM 2400 N N . GLU A 1 291 ? 34.581 -6.552 -7.580 1.00 85.25 291 GLU A N 1
ATOM 2401 C CA . GLU A 1 291 ? 36.015 -6.734 -7.348 1.00 85.25 291 GLU A CA 1
ATOM 2402 C C . GLU A 1 291 ? 36.645 -7.668 -8.389 1.00 85.25 291 GLU A C 1
ATOM 2404 O O . GLU A 1 291 ? 37.733 -7.383 -8.899 1.00 85.25 291 GLU A O 1
ATOM 2409 N N . ALA A 1 292 ? 35.958 -8.749 -8.770 1.00 82.56 292 ALA A N 1
ATOM 2410 C CA . ALA A 1 292 ? 36.429 -9.664 -9.807 1.00 82.56 292 ALA A CA 1
ATOM 2411 C C . ALA A 1 292 ? 36.493 -8.999 -11.194 1.00 82.56 292 ALA A C 1
ATOM 2413 O O . ALA A 1 292 ? 37.399 -9.292 -11.982 1.00 82.56 292 ALA A O 1
ATOM 2414 N N . VAL A 1 293 ? 35.556 -8.099 -11.507 1.00 78.12 293 VAL A N 1
ATOM 2415 C CA . VAL A 1 293 ? 35.588 -7.288 -12.735 1.00 78.12 293 VAL A CA 1
ATOM 2416 C C . VAL A 1 293 ? 36.716 -6.259 -12.675 1.00 78.12 293 VAL A C 1
ATOM 2418 O O . VAL A 1 293 ? 37.437 -6.096 -13.663 1.00 78.12 293 VAL A O 1
ATOM 2421 N N . ARG A 1 294 ? 36.919 -5.598 -11.527 1.00 80.94 294 ARG A N 1
ATOM 2422 C CA . ARG A 1 294 ? 38.018 -4.641 -11.334 1.00 80.94 294 ARG A CA 1
ATOM 2423 C C . ARG A 1 294 ? 39.378 -5.316 -11.529 1.00 80.94 294 ARG A C 1
ATOM 2425 O O . ARG A 1 294 ? 40.170 -4.800 -12.312 1.00 80.94 294 ARG A O 1
ATOM 2432 N N . ARG A 1 295 ? 39.603 -6.496 -10.938 1.00 86.88 295 ARG A N 1
ATOM 2433 C CA . ARG A 1 295 ? 40.841 -7.277 -11.136 1.00 86.88 295 ARG A CA 1
ATOM 2434 C C . ARG A 1 295 ? 41.063 -7.650 -12.599 1.00 86.88 295 ARG A C 1
ATOM 2436 O O . ARG A 1 295 ? 42.122 -7.367 -13.137 1.00 86.88 295 ARG A O 1
ATOM 2443 N N . ARG A 1 296 ? 40.038 -8.168 -13.290 1.00 81.94 296 ARG A N 1
ATOM 2444 C CA . ARG A 1 296 ? 40.141 -8.471 -14.733 1.00 81.94 296 ARG A CA 1
ATOM 2445 C C . ARG A 1 296 ? 40.483 -7.240 -15.572 1.00 81.94 296 ARG A C 1
ATOM 2447 O O . ARG A 1 296 ? 41.188 -7.352 -16.572 1.00 81.94 296 ARG A O 1
ATOM 2454 N N . ARG A 1 297 ? 39.967 -6.069 -15.193 1.00 78.50 297 ARG A N 1
ATOM 2455 C CA . ARG A 1 297 ? 40.287 -4.807 -15.863 1.00 78.50 297 ARG A CA 1
ATOM 2456 C C . ARG A 1 297 ? 41.734 -4.392 -15.611 1.00 78.50 297 ARG A C 1
ATOM 2458 O O . ARG A 1 297 ? 42.382 -3.951 -16.553 1.00 78.50 297 ARG A O 1
ATOM 2465 N N . GLU A 1 298 ? 42.224 -4.522 -14.383 1.00 85.69 298 GLU A N 1
ATOM 2466 C CA . GLU A 1 298 ? 43.622 -4.251 -14.027 1.00 85.69 298 GLU A CA 1
ATOM 2467 C C . GLU A 1 298 ? 44.572 -5.197 -14.775 1.00 85.69 298 GLU A C 1
ATOM 2469 O O . GLU A 1 298 ? 45.458 -4.716 -15.478 1.00 85.69 298 GLU A O 1
ATOM 2474 N N . ASP A 1 299 ? 44.289 -6.503 -14.776 1.00 86.75 299 ASP A N 1
ATOM 2475 C CA . ASP A 1 299 ? 45.050 -7.511 -15.529 1.00 86.75 299 ASP A CA 1
ATOM 2476 C C . ASP A 1 299 ? 45.087 -7.199 -17.036 1.00 86.75 299 ASP A C 1
ATOM 2478 O O . ASP A 1 299 ? 46.121 -7.328 -17.695 1.00 86.75 299 ASP A O 1
ATOM 2482 N N . TRP A 1 300 ? 43.958 -6.756 -17.604 1.00 86.50 300 TRP A N 1
ATOM 2483 C CA . TRP A 1 300 ? 43.890 -6.348 -19.007 1.00 86.50 300 TRP A CA 1
ATOM 2484 C C . TRP A 1 300 ? 44.711 -5.083 -19.280 1.00 86.50 300 TRP A C 1
ATOM 2486 O O . TRP A 1 300 ? 45.445 -5.033 -20.267 1.00 86.50 300 TRP A O 1
ATOM 2496 N N . VAL A 1 301 ? 44.631 -4.073 -18.408 1.00 82.00 301 VAL A N 1
ATOM 2497 C CA . VAL A 1 301 ? 45.433 -2.845 -18.531 1.00 82.00 301 VAL A CA 1
ATOM 2498 C C . VAL A 1 301 ? 46.926 -3.162 -18.446 1.00 82.00 301 VAL A C 1
ATOM 2500 O O . VAL A 1 301 ? 47.700 -2.634 -19.246 1.00 82.00 301 VAL A O 1
ATOM 2503 N N . ASP A 1 302 ? 47.335 -4.045 -17.538 1.00 84.75 302 ASP A N 1
ATOM 2504 C CA . ASP A 1 302 ? 48.729 -4.468 -17.410 1.00 84.75 302 ASP A CA 1
ATOM 2505 C C . ASP A 1 302 ? 49.190 -5.308 -18.607 1.00 84.75 302 ASP A C 1
ATOM 2507 O O . ASP A 1 302 ? 50.311 -5.127 -19.088 1.00 84.75 302 ASP A O 1
ATOM 2511 N N . SER A 1 303 ? 48.317 -6.148 -19.172 1.00 82.31 303 SER A N 1
ATOM 2512 C CA . SER A 1 303 ? 48.582 -6.859 -20.429 1.00 82.31 303 SER A CA 1
ATOM 2513 C C . SER A 1 303 ? 48.799 -5.891 -21.597 1.00 82.31 303 SER A C 1
ATOM 2515 O O . SER A 1 303 ? 49.791 -6.020 -22.317 1.00 82.31 303 SER A O 1
ATOM 2517 N N . VAL A 1 304 ? 47.941 -4.875 -21.744 1.00 77.06 304 VAL A N 1
ATOM 2518 C CA . VAL A 1 304 ? 48.079 -3.837 -22.780 1.00 77.06 304 VAL A CA 1
ATOM 2519 C C . VAL A 1 304 ? 49.349 -3.014 -22.565 1.00 77.06 304 VAL A C 1
ATOM 2521 O O . VAL A 1 304 ? 50.074 -2.742 -23.522 1.00 77.06 304 VAL A O 1
ATOM 2524 N N . ARG A 1 305 ? 49.669 -2.644 -21.319 1.00 81.69 305 ARG A N 1
ATOM 2525 C CA . ARG A 1 305 ? 50.900 -1.911 -20.985 1.00 81.69 305 ARG A CA 1
ATOM 2526 C C . ARG A 1 305 ? 52.146 -2.746 -21.288 1.00 81.69 305 ARG A C 1
ATOM 2528 O O . ARG A 1 305 ? 53.107 -2.217 -21.844 1.00 81.69 305 ARG A O 1
ATOM 2535 N N . SER A 1 306 ? 52.121 -4.039 -20.971 1.00 83.19 306 SER A N 1
ATOM 2536 C CA . SER A 1 306 ? 53.192 -4.983 -21.302 1.00 83.19 306 SER A CA 1
ATOM 2537 C C . SER A 1 306 ? 53.379 -5.095 -22.817 1.00 83.19 306 SER A C 1
ATOM 2539 O O . SER A 1 306 ? 54.496 -4.928 -23.307 1.00 83.19 306 SER A O 1
ATOM 2541 N N . GLN A 1 307 ? 52.293 -5.254 -23.579 1.00 78.44 307 GLN A N 1
ATOM 2542 C CA . GLN A 1 307 ? 52.346 -5.320 -25.041 1.00 78.44 307 GLN A CA 1
ATOM 2543 C C . GLN A 1 307 ? 52.885 -4.018 -25.655 1.00 78.44 307 GLN A C 1
ATOM 2545 O O . GLN A 1 307 ? 53.798 -4.060 -26.477 1.00 78.44 307 GLN A O 1
ATOM 2550 N N . ALA A 1 308 ? 52.414 -2.860 -25.187 1.00 71.62 308 ALA A N 1
ATOM 2551 C CA . ALA A 1 308 ? 52.922 -1.560 -25.622 1.00 71.62 308 ALA A CA 1
ATOM 2552 C C . ALA A 1 308 ? 54.416 -1.382 -25.294 1.00 71.62 308 ALA A C 1
ATOM 2554 O O . ALA A 1 308 ? 55.174 -0.855 -26.108 1.00 71.62 308 ALA A O 1
ATOM 2555 N N . SER A 1 309 ? 54.872 -1.860 -24.130 1.00 77.31 309 SER A N 1
ATOM 2556 C CA . SER A 1 309 ? 56.295 -1.824 -23.769 1.00 77.31 309 SER A CA 1
ATOM 2557 C C . SER A 1 309 ? 57.145 -2.733 -24.665 1.00 77.31 309 SER A C 1
ATOM 2559 O O . SER A 1 309 ? 58.239 -2.343 -25.073 1.00 77.31 309 SER A O 1
ATOM 2561 N N . GLN A 1 310 ? 56.634 -3.908 -25.050 1.00 77.50 310 GLN A N 1
ATOM 2562 C CA . GLN A 1 310 ? 57.309 -4.799 -25.995 1.00 77.50 310 GLN A CA 1
ATOM 2563 C C . GLN A 1 310 ? 57.407 -4.167 -27.386 1.00 77.50 310 GLN A C 1
ATOM 2565 O O . GLN A 1 310 ? 58.484 -4.192 -27.982 1.00 77.50 310 GLN A O 1
ATOM 2570 N N . GLU A 1 311 ? 56.331 -3.551 -27.877 1.00 73.50 311 GLU A N 1
ATOM 2571 C CA . GLU A 1 311 ? 56.321 -2.842 -29.162 1.00 73.50 311 GLU A CA 1
ATOM 2572 C C . GLU A 1 311 ? 57.293 -1.654 -29.169 1.00 73.50 311 GLU A C 1
ATOM 2574 O O . GLU A 1 311 ? 58.057 -1.493 -30.124 1.00 73.50 311 GLU A O 1
ATOM 2579 N N . LEU A 1 312 ? 57.363 -0.889 -28.074 1.00 72.50 312 LEU A N 1
ATOM 2580 C CA . LEU A 1 312 ? 58.360 0.171 -27.903 1.00 72.50 312 LEU A CA 1
ATOM 2581 C C . LEU A 1 312 ? 59.787 -0.385 -27.917 1.00 72.50 312 LEU A C 1
ATOM 2583 O O . LEU A 1 312 ? 60.627 0.134 -28.648 1.00 72.50 312 LEU A O 1
ATOM 2587 N N . THR A 1 313 ? 60.049 -1.491 -27.218 1.00 76.19 313 THR A N 1
ATOM 2588 C CA . THR A 1 313 ? 61.380 -2.126 -27.199 1.00 76.19 313 THR A CA 1
ATOM 2589 C C . THR A 1 313 ? 61.785 -2.651 -28.586 1.00 76.19 313 THR A C 1
ATOM 2591 O O . THR A 1 313 ? 62.958 -2.607 -28.962 1.00 76.19 313 THR A O 1
ATOM 2594 N N . ILE A 1 314 ? 60.828 -3.159 -29.373 1.00 73.50 314 ILE A N 1
ATOM 2595 C CA . ILE A 1 314 ? 61.053 -3.572 -30.769 1.00 73.50 314 ILE A CA 1
ATOM 2596 C C . ILE A 1 314 ? 61.350 -2.345 -31.636 1.00 73.50 314 ILE A C 1
ATOM 2598 O O . ILE A 1 314 ? 62.279 -2.385 -32.446 1.00 73.50 314 ILE A O 1
ATOM 2602 N N . SER A 1 315 ? 60.616 -1.248 -31.433 1.00 67.81 315 SER A N 1
ATOM 2603 C CA . SER A 1 315 ? 60.844 0.005 -32.153 1.00 67.81 315 SER A CA 1
ATOM 2604 C C . SER A 1 315 ? 62.223 0.598 -31.840 1.00 67.81 315 SER A C 1
ATOM 2606 O O . SER A 1 315 ? 62.962 0.917 -32.767 1.00 67.81 315 SER A O 1
ATOM 2608 N N . GLU A 1 316 ? 62.651 0.612 -30.576 1.00 72.19 316 GLU A N 1
ATOM 2609 C CA . GLU A 1 316 ? 63.979 1.081 -30.168 1.00 72.19 316 GLU A CA 1
ATOM 2610 C C . GLU A 1 316 ? 65.086 0.215 -30.769 1.00 72.19 316 GLU A C 1
ATOM 2612 O O . GLU A 1 316 ? 66.023 0.745 -31.359 1.00 72.19 316 GLU A O 1
ATOM 2617 N N . LYS A 1 317 ? 64.944 -1.118 -30.737 1.00 75.31 317 LYS A N 1
ATOM 2618 C CA . LYS A 1 317 ? 65.887 -2.024 -31.416 1.00 75.31 317 LYS A CA 1
ATOM 2619 C C . LYS A 1 317 ? 65.928 -1.793 -32.925 1.00 75.31 317 LYS A C 1
ATOM 2621 O O . LYS A 1 317 ? 66.996 -1.913 -33.522 1.00 75.31 317 LYS A O 1
ATOM 2626 N N . SER A 1 318 ? 64.798 -1.469 -33.554 1.00 67.19 318 SER A N 1
ATOM 2627 C CA . SER A 1 318 ? 64.750 -1.161 -34.987 1.00 67.19 318 SER A CA 1
ATOM 2628 C C . SER A 1 318 ? 65.430 0.172 -35.317 1.00 67.19 318 SER A C 1
ATOM 2630 O O . SER A 1 318 ? 66.155 0.250 -36.307 1.00 67.19 318 SER A O 1
ATOM 2632 N N . VAL A 1 319 ? 65.295 1.180 -34.450 1.00 70.94 319 VAL A N 1
ATOM 2633 C CA . VAL A 1 319 ? 65.984 2.474 -34.564 1.00 70.94 319 VAL A CA 1
ATOM 2634 C C . VAL A 1 319 ? 67.489 2.315 -34.332 1.00 70.94 319 VAL A C 1
ATOM 2636 O O . VAL A 1 319 ? 68.283 2.867 -35.090 1.00 70.94 319 VAL A O 1
ATOM 2639 N N . ASP A 1 320 ? 67.905 1.489 -33.372 1.00 71.50 320 ASP A N 1
ATOM 2640 C CA . ASP A 1 320 ? 69.318 1.171 -33.126 1.00 71.50 320 ASP A CA 1
ATOM 2641 C C . ASP A 1 320 ? 69.956 0.369 -34.270 1.00 71.50 320 ASP A C 1
ATOM 2643 O O . ASP A 1 320 ? 71.132 0.546 -34.597 1.00 71.50 320 ASP A O 1
ATOM 2647 N N . LEU A 1 321 ? 69.191 -0.523 -34.906 1.00 69.12 321 LEU A N 1
ATOM 2648 C CA . LEU A 1 321 ? 69.631 -1.224 -36.112 1.00 69.12 321 LEU A CA 1
ATOM 2649 C C . LEU A 1 321 ? 69.746 -0.269 -37.301 1.00 69.12 321 LEU A C 1
ATOM 2651 O O . LEU A 1 321 ? 70.707 -0.379 -38.064 1.00 69.12 321 LEU A O 1
ATOM 2655 N N . LEU A 1 322 ? 68.822 0.685 -37.433 1.00 62.31 322 LEU A N 1
ATOM 2656 C CA . LEU A 1 322 ? 68.893 1.735 -38.447 1.00 62.31 322 LEU A CA 1
ATOM 2657 C C . LEU A 1 322 ? 70.101 2.654 -38.221 1.00 62.31 322 LEU A C 1
ATOM 2659 O O . LEU A 1 322 ? 70.846 2.881 -39.170 1.00 62.31 322 LEU A O 1
ATOM 2663 N N . SER A 1 323 ? 70.393 3.076 -36.986 1.00 63.72 323 SER A N 1
ATOM 2664 C CA . SER A 1 323 ? 71.568 3.915 -36.685 1.00 63.72 323 SER A CA 1
ATOM 2665 C C . SER A 1 323 ? 72.899 3.161 -36.874 1.00 63.72 323 SER A C 1
ATOM 2667 O O . SER A 1 323 ? 73.886 3.714 -37.375 1.00 63.72 323 SER A O 1
ATOM 2669 N N . LYS A 1 324 ? 72.942 1.857 -36.556 1.00 69.69 324 LYS A N 1
ATOM 2670 C CA . LYS A 1 324 ? 74.093 0.981 -36.856 1.00 69.69 324 LYS A CA 1
ATOM 2671 C C . LYS A 1 324 ? 74.287 0.738 -38.352 1.00 69.69 324 LYS A C 1
ATOM 2673 O O . LYS A 1 324 ? 75.428 0.581 -38.786 1.00 69.69 324 LYS A O 1
ATOM 2678 N N . LEU A 1 325 ? 73.212 0.684 -39.135 1.00 60.59 325 LEU A N 1
ATOM 2679 C CA . LEU A 1 325 ? 73.290 0.606 -40.596 1.00 60.59 325 LEU A CA 1
ATOM 2680 C C . LEU A 1 325 ? 73.751 1.939 -41.193 1.00 60.59 325 LEU A C 1
ATOM 2682 O O . LEU A 1 325 ? 74.618 1.943 -42.064 1.00 60.59 325 LEU A O 1
ATOM 2686 N N . GLU A 1 326 ? 73.256 3.059 -40.675 1.00 58.47 326 GLU A N 1
ATOM 2687 C CA . GLU A 1 326 ? 73.612 4.408 -41.120 1.00 58.47 326 GLU A CA 1
ATOM 2688 C C . GLU A 1 326 ? 75.094 4.726 -40.839 1.00 58.47 326 GLU A C 1
ATOM 2690 O O . GLU A 1 326 ? 75.819 5.167 -41.733 1.00 58.47 326 GLU A O 1
ATOM 2695 N N . SER A 1 327 ? 75.591 4.375 -39.645 1.00 61.81 327 SER A N 1
ATOM 2696 C CA . SER A 1 327 ? 77.006 4.544 -39.263 1.00 61.81 327 SER A CA 1
ATOM 2697 C C . SER A 1 327 ? 77.980 3.628 -40.013 1.00 61.81 327 SER A C 1
ATOM 2699 O O . SER A 1 327 ? 79.149 3.984 -40.161 1.00 61.81 327 SER A O 1
ATOM 2701 N N . LYS A 1 328 ? 77.532 2.467 -40.513 1.00 63.56 328 LYS A N 1
ATOM 2702 C CA . LYS A 1 328 ? 78.381 1.547 -41.291 1.00 63.56 328 LYS A CA 1
ATOM 2703 C C . LYS A 1 328 ? 78.368 1.806 -42.795 1.00 63.56 328 LYS A C 1
ATOM 2705 O O . LYS A 1 328 ? 79.308 1.384 -43.464 1.00 63.56 328 LYS A O 1
ATOM 2710 N N . LEU A 1 329 ? 77.330 2.452 -43.330 1.00 52.84 329 LEU A N 1
ATOM 2711 C CA . LEU A 1 329 ? 77.152 2.601 -44.779 1.00 52.84 329 LEU A CA 1
ATOM 2712 C C . LEU A 1 329 ? 77.254 4.041 -45.291 1.00 52.84 329 LEU A C 1
ATOM 2714 O O . LEU A 1 329 ? 77.415 4.207 -46.495 1.00 52.84 329 LEU A O 1
ATOM 2718 N N . GLY A 1 330 ? 77.215 5.073 -44.438 1.00 52.22 330 GLY A N 1
ATOM 2719 C CA . GLY A 1 330 ? 77.478 6.460 -44.857 1.00 52.22 330 GLY A CA 1
ATOM 2720 C C . GLY A 1 330 ? 76.561 6.967 -45.980 1.00 52.22 330 GLY A C 1
ATOM 2721 O O . GLY A 1 330 ? 76.973 7.793 -46.794 1.00 52.22 330 GLY A O 1
ATOM 2722 N N . LEU A 1 331 ? 75.332 6.452 -46.061 1.00 50.56 331 LEU A N 1
ATOM 2723 C CA . LEU A 1 331 ? 74.392 6.742 -47.141 1.00 50.56 331 LEU A CA 1
ATOM 2724 C C . LEU A 1 331 ? 73.244 7.624 -46.644 1.00 50.56 331 LEU A C 1
ATOM 2726 O O . LEU A 1 331 ? 72.504 7.271 -45.733 1.00 50.56 331 LEU A O 1
ATOM 2730 N N . ARG A 1 332 ? 73.102 8.774 -47.307 1.00 47.31 332 ARG A N 1
ATOM 2731 C CA . ARG A 1 332 ? 71.986 9.725 -47.207 1.00 47.31 332 ARG A CA 1
ATOM 2732 C C . ARG A 1 332 ? 70.656 9.008 -47.519 1.00 47.31 332 ARG A C 1
ATOM 2734 O O . ARG A 1 332 ? 70.638 8.210 -48.459 1.00 47.31 332 ARG A O 1
ATOM 2741 N N . PRO A 1 333 ? 69.550 9.284 -46.799 1.00 44.09 333 PRO A N 1
ATOM 2742 C CA . PRO A 1 333 ? 68.321 8.504 -46.936 1.00 44.09 333 PRO A CA 1
ATOM 2743 C C . PRO A 1 333 ? 67.732 8.633 -48.352 1.00 44.09 333 PRO A C 1
ATOM 2745 O O . PRO A 1 333 ? 67.557 9.758 -48.835 1.00 44.09 333 PRO A O 1
ATOM 2748 N N . PRO A 1 334 ? 67.416 7.519 -49.038 1.00 44.72 334 PRO A N 1
ATOM 2749 C CA . PRO A 1 334 ? 66.693 7.563 -50.297 1.00 44.72 334 PRO A CA 1
ATOM 2750 C C . PRO A 1 334 ? 65.210 7.846 -50.042 1.00 44.72 334 PRO A C 1
ATOM 2752 O O . PRO A 1 334 ? 64.619 7.375 -49.070 1.00 44.72 334 PRO A O 1
ATOM 2755 N N . ALA A 1 335 ? 64.606 8.618 -50.945 1.00 44.16 335 ALA A N 1
ATOM 2756 C CA . ALA A 1 335 ? 63.170 8.839 -50.989 1.00 44.16 335 ALA A CA 1
ATOM 2757 C C . ALA A 1 335 ? 62.434 7.491 -51.028 1.00 44.16 335 ALA A C 1
ATOM 2759 O O . ALA A 1 335 ? 62.710 6.640 -51.875 1.00 44.16 335 ALA A O 1
ATOM 2760 N N . VAL A 1 336 ? 61.511 7.308 -50.088 1.00 42.78 336 VAL A N 1
ATOM 2761 C CA . VAL A 1 336 ? 60.713 6.092 -49.937 1.00 42.78 336 VAL A CA 1
ATOM 2762 C C . VAL A 1 336 ? 59.791 5.941 -51.156 1.00 42.78 336 VAL A C 1
ATOM 2764 O O . VAL A 1 336 ? 58.981 6.837 -51.405 1.00 42.78 336 VAL A O 1
ATOM 2767 N N . PRO A 1 337 ? 59.861 4.838 -51.924 1.00 42.25 337 PRO A N 1
ATOM 2768 C CA . PRO A 1 337 ? 58.842 4.527 -52.912 1.00 42.25 337 PRO A CA 1
ATOM 2769 C C . PRO A 1 337 ? 57.587 4.017 -52.193 1.00 42.25 337 PRO A C 1
ATOM 2771 O O . PRO A 1 337 ? 57.631 3.058 -51.422 1.00 42.25 337 PRO A O 1
ATOM 2774 N N . TYR A 1 338 ? 56.455 4.664 -52.463 1.00 44.41 338 TYR A N 1
ATOM 2775 C CA . TYR A 1 338 ? 55.140 4.144 -52.112 1.00 44.41 338 TYR A CA 1
ATOM 2776 C C . TYR A 1 338 ? 54.890 2.790 -52.802 1.00 44.41 338 TYR A C 1
ATOM 2778 O O . TYR A 1 338 ? 55.181 2.602 -53.982 1.00 44.41 338 TYR A O 1
ATOM 2786 N N . SER A 1 339 ? 54.276 1.885 -52.036 1.00 47.38 339 SER A N 1
ATOM 2787 C CA . SER A 1 339 ? 53.525 0.697 -52.459 1.00 47.38 339 SER A CA 1
ATOM 2788 C C . SER A 1 339 ? 54.262 -0.375 -53.277 1.00 47.38 339 SER A C 1
ATOM 2790 O O . SER A 1 339 ? 54.124 -0.467 -54.493 1.00 47.38 339 SER A O 1
ATOM 2792 N N . GLN A 1 340 ? 54.871 -1.333 -52.577 1.00 40.81 340 GLN A N 1
ATOM 2793 C CA . GLN A 1 340 ? 54.579 -2.729 -52.897 1.00 40.81 340 GLN A CA 1
ATOM 2794 C C . GLN A 1 340 ? 53.390 -3.140 -52.034 1.00 40.81 340 GLN A C 1
ATOM 2796 O O . GLN A 1 340 ? 53.514 -3.331 -50.826 1.00 40.81 340 GLN A O 1
ATOM 2801 N N . THR A 1 341 ? 52.215 -3.233 -52.651 1.00 43.00 341 THR A N 1
ATOM 2802 C CA . THR A 1 341 ? 51.081 -3.955 -52.083 1.00 43.00 341 THR A CA 1
ATOM 2803 C C . THR A 1 341 ? 51.535 -5.388 -51.840 1.00 43.00 341 THR A C 1
ATOM 2805 O O . THR A 1 341 ? 51.627 -6.186 -52.777 1.00 43.00 341 THR A O 1
ATOM 2808 N N . ALA A 1 342 ? 51.852 -5.707 -50.587 1.00 40.50 342 ALA A N 1
ATOM 2809 C CA . ALA A 1 342 ? 51.898 -7.079 -50.133 1.00 40.50 342 ALA A CA 1
ATOM 2810 C C . ALA A 1 342 ? 50.560 -7.707 -50.534 1.00 40.50 342 ALA A C 1
ATOM 2812 O O . ALA A 1 342 ? 49.499 -7.294 -50.062 1.00 40.50 342 ALA A O 1
ATOM 2813 N N . LYS A 1 343 ? 50.602 -8.670 -51.459 1.00 43.66 343 LYS A N 1
ATOM 2814 C CA . LYS A 1 343 ? 49.521 -9.638 -51.602 1.00 43.66 343 LYS A CA 1
ATOM 2815 C C . LYS A 1 343 ? 49.446 -10.347 -50.259 1.00 43.66 343 LYS A C 1
ATOM 2817 O O . LYS A 1 343 ? 50.205 -11.280 -50.013 1.00 43.66 343 LYS A O 1
ATOM 2822 N N . PHE A 1 344 ? 48.582 -9.860 -49.376 1.00 43.03 344 PHE A N 1
ATOM 2823 C CA . PHE A 1 344 ? 48.150 -10.645 -48.240 1.00 43.03 344 PHE A CA 1
ATOM 2824 C C . PHE A 1 344 ? 47.598 -11.955 -48.813 1.00 43.03 344 PHE A C 1
ATOM 2826 O O . PHE A 1 344 ? 46.755 -11.902 -49.719 1.00 43.03 344 PHE A O 1
ATOM 2833 N N . PRO A 1 345 ? 48.082 -13.128 -48.367 1.00 48.09 345 PRO A N 1
ATOM 2834 C CA . PRO A 1 345 ? 47.340 -14.349 -48.617 1.00 48.09 345 PRO A CA 1
ATOM 2835 C C . PRO A 1 345 ? 45.924 -14.143 -48.060 1.00 48.09 345 PRO A C 1
ATOM 2837 O O . PRO A 1 345 ? 45.769 -13.446 -47.049 1.00 48.09 345 PRO A O 1
ATOM 2840 N N . PRO A 1 346 ? 44.882 -14.680 -48.719 1.00 52.28 346 PRO A N 1
ATOM 2841 C CA . PRO A 1 346 ? 43.540 -14.604 -48.165 1.00 52.28 346 PRO A CA 1
ATOM 2842 C C . PRO A 1 346 ? 43.576 -15.136 -46.725 1.00 52.28 346 PRO A C 1
ATOM 2844 O O . PRO A 1 346 ? 44.336 -16.074 -46.455 1.00 52.28 346 PRO A O 1
ATOM 2847 N N . PRO A 1 347 ? 42.807 -14.536 -45.798 1.00 48.62 347 PRO A N 1
ATOM 2848 C CA . PRO A 1 347 ? 42.754 -15.012 -44.423 1.00 48.62 347 PRO A CA 1
ATOM 2849 C C . PRO A 1 347 ? 42.488 -16.524 -44.439 1.00 48.62 347 PRO A C 1
ATOM 2851 O O . PRO A 1 347 ? 41.624 -16.965 -45.208 1.00 48.62 347 PRO A O 1
ATOM 2854 N N . PRO A 1 348 ? 43.243 -17.328 -43.665 1.00 50.19 348 PRO A N 1
ATOM 2855 C CA . PRO A 1 348 ? 43.024 -18.764 -43.618 1.00 50.19 348 PRO A CA 1
ATOM 2856 C C . PRO A 1 348 ? 41.554 -19.000 -43.285 1.00 50.19 348 PRO A C 1
ATOM 2858 O O . PRO A 1 348 ? 41.006 -18.386 -42.369 1.00 50.19 348 PRO A O 1
ATOM 2861 N N . SER A 1 349 ? 40.885 -19.834 -44.079 1.00 48.50 349 SER A N 1
ATOM 2862 C CA . SER A 1 349 ? 39.498 -20.191 -43.826 1.00 48.50 349 SER A CA 1
ATOM 2863 C C . SER A 1 349 ? 39.424 -20.869 -42.456 1.00 48.50 349 SER A C 1
ATOM 2865 O O . SER A 1 349 ? 39.803 -22.032 -42.322 1.00 48.50 349 SER A O 1
ATOM 2867 N N . ILE A 1 350 ? 38.922 -20.140 -41.457 1.00 51.75 350 ILE A N 1
ATOM 2868 C CA . ILE A 1 350 ? 38.837 -20.534 -40.037 1.00 51.75 350 ILE A CA 1
ATOM 2869 C C . ILE A 1 350 ? 38.068 -21.858 -39.833 1.00 51.75 350 ILE A C 1
ATOM 2871 O O . ILE A 1 350 ? 38.160 -22.485 -38.786 1.00 51.75 350 ILE A O 1
ATOM 2875 N N . HIS A 1 351 ? 37.358 -22.346 -40.851 1.00 49.97 351 HIS A N 1
ATOM 2876 C CA . HIS A 1 351 ? 36.547 -23.555 -40.759 1.00 49.97 351 HIS A CA 1
ATOM 2877 C C . HIS A 1 351 ? 37.281 -24.885 -40.988 1.00 49.97 351 HIS A C 1
ATOM 2879 O O . HIS A 1 351 ? 36.668 -25.914 -40.732 1.00 49.97 351 HIS A O 1
ATOM 2885 N N . LYS A 1 352 ? 38.546 -24.918 -41.446 1.00 52.94 352 LYS A N 1
ATOM 2886 C CA . LYS A 1 352 ? 39.253 -26.203 -41.685 1.00 52.94 352 LYS A CA 1
ATOM 2887 C C . LYS A 1 352 ? 40.287 -26.605 -40.629 1.00 52.94 352 LYS A C 1
ATOM 2889 O O . LYS A 1 352 ? 40.533 -27.797 -40.490 1.00 52.94 352 LYS A O 1
ATOM 2894 N N . ASP A 1 353 ? 40.809 -25.665 -39.840 1.00 52.56 353 ASP A N 1
ATOM 2895 C CA . ASP A 1 353 ? 41.874 -25.948 -38.856 1.00 52.56 353 ASP A CA 1
ATOM 2896 C C . ASP A 1 353 ? 41.377 -26.057 -37.400 1.00 52.56 353 ASP A C 1
ATOM 2898 O O . ASP A 1 353 ? 42.151 -26.330 -36.481 1.00 52.56 353 ASP A O 1
ATOM 2902 N N . ALA A 1 354 ? 40.078 -25.853 -37.159 1.00 57.88 354 ALA A N 1
ATOM 2903 C CA . ALA A 1 354 ? 39.488 -26.096 -35.842 1.00 57.88 354 ALA A CA 1
ATOM 2904 C C . ALA A 1 354 ? 39.453 -27.601 -35.513 1.00 57.88 354 ALA A C 1
ATOM 2906 O O . ALA A 1 354 ? 39.757 -27.994 -34.387 1.00 57.88 354 ALA A O 1
ATOM 2907 N N . ASP A 1 355 ? 39.169 -28.441 -36.514 1.00 56.34 355 ASP A N 1
ATOM 2908 C CA . ASP A 1 355 ? 39.095 -29.897 -36.353 1.00 56.34 355 ASP A CA 1
ATOM 2909 C C . ASP A 1 355 ? 40.480 -30.524 -36.125 1.00 56.34 355 ASP A C 1
ATOM 2911 O O . ASP A 1 355 ? 40.627 -31.398 -35.271 1.00 56.34 355 ASP A O 1
ATOM 2915 N N . SER A 1 356 ? 41.521 -30.035 -36.810 1.00 60.72 356 SER A N 1
ATOM 2916 C CA . SER A 1 356 ? 42.892 -30.548 -36.656 1.00 60.72 356 SER A CA 1
ATOM 2917 C C . SER A 1 356 ? 43.511 -30.181 -35.301 1.00 60.72 356 SER A C 1
ATOM 2919 O O . SER A 1 356 ? 44.216 -30.992 -34.698 1.00 60.72 356 SER A O 1
ATOM 2921 N N . ASN A 1 357 ? 43.195 -28.999 -34.762 1.00 64.69 357 ASN A N 1
ATOM 2922 C CA . ASN A 1 357 ? 43.616 -28.609 -33.414 1.00 64.69 357 ASN A CA 1
ATOM 2923 C C . ASN A 1 357 ? 42.860 -29.370 -32.311 1.00 64.69 357 ASN A C 1
ATOM 2925 O O . ASN A 1 357 ? 43.447 -29.672 -31.271 1.00 64.69 357 ASN A O 1
ATOM 2929 N N . LEU A 1 358 ? 41.588 -29.723 -32.527 1.00 63.25 358 LEU A N 1
ATOM 2930 C CA . LEU A 1 358 ? 40.834 -30.574 -31.600 1.00 63.25 358 LEU A CA 1
ATOM 2931 C C . LEU A 1 358 ? 41.389 -32.005 -31.557 1.00 63.25 358 LEU A C 1
ATOM 2933 O O . LEU A 1 358 ? 41.463 -32.586 -30.473 1.00 63.25 358 LEU A O 1
ATOM 2937 N N . GLU A 1 359 ? 41.842 -32.550 -32.689 1.00 66.75 359 GLU A N 1
ATOM 2938 C CA . GLU A 1 359 ? 42.508 -33.860 -32.735 1.00 66.75 359 GLU A CA 1
ATOM 2939 C C . GLU A 1 359 ? 43.869 -33.850 -32.020 1.00 66.75 359 GLU A C 1
ATOM 2941 O O . GLU A 1 359 ? 44.139 -34.746 -31.217 1.00 66.75 359 GLU A O 1
ATOM 2946 N N . ALA A 1 360 ? 44.677 -32.799 -32.204 1.00 73.38 360 ALA A N 1
ATOM 2947 C CA . ALA A 1 360 ? 45.962 -32.649 -31.511 1.00 73.38 360 ALA A CA 1
ATOM 2948 C C . ALA A 1 360 ? 45.809 -32.503 -29.981 1.00 73.38 360 ALA A C 1
ATOM 2950 O O . ALA A 1 360 ? 46.639 -32.988 -29.207 1.00 73.38 360 ALA A O 1
ATOM 2951 N N . ILE A 1 361 ? 44.731 -31.860 -29.515 1.00 69.75 361 ILE A N 1
ATOM 2952 C CA . ILE A 1 361 ? 44.408 -31.755 -28.082 1.00 69.75 361 ILE A CA 1
ATOM 2953 C C . ILE A 1 361 ? 43.840 -33.082 -27.548 1.00 69.75 361 ILE A C 1
ATOM 2955 O O . ILE A 1 361 ? 44.166 -33.477 -26.425 1.00 69.75 361 ILE A O 1
ATOM 2959 N N . ALA A 1 362 ? 43.046 -33.805 -28.345 1.00 63.69 362 ALA A N 1
ATOM 2960 C CA . ALA A 1 362 ? 42.493 -35.111 -27.980 1.00 63.69 362 ALA A CA 1
ATOM 2961 C C . ALA A 1 362 ? 43.561 -36.218 -27.882 1.00 63.69 362 ALA A C 1
ATOM 2963 O O . ALA A 1 362 ? 43.405 -37.136 -27.076 1.00 63.69 362 ALA A O 1
ATOM 2964 N N . GLU A 1 363 ? 44.662 -36.128 -28.636 1.00 73.38 363 GLU A N 1
ATOM 2965 C CA . GLU A 1 363 ? 45.832 -37.006 -28.456 1.00 73.38 363 GLU A CA 1
ATOM 2966 C C . GLU A 1 363 ? 46.539 -36.783 -27.115 1.00 73.38 363 GLU A C 1
ATOM 2968 O O . GLU A 1 363 ? 47.079 -37.722 -26.530 1.00 73.38 363 GLU A O 1
ATOM 2973 N N . LYS A 1 364 ? 46.502 -35.554 -26.591 1.00 82.06 364 LYS A N 1
ATOM 2974 C CA . LYS A 1 364 ? 47.185 -35.187 -25.346 1.00 82.06 364 LYS A CA 1
ATOM 2975 C C . LYS A 1 364 ? 46.417 -35.609 -24.083 1.00 82.06 364 LYS A C 1
ATOM 2977 O O . LYS A 1 364 ? 47.027 -35.721 -23.022 1.00 82.06 364 LYS A O 1
ATOM 2982 N N . TYR A 1 365 ? 45.109 -35.877 -24.187 1.00 81.12 365 TYR A N 1
ATOM 2983 C CA . TYR A 1 365 ? 44.238 -36.249 -23.062 1.00 81.12 365 TYR A CA 1
ATOM 2984 C C . TYR A 1 365 ? 43.259 -37.382 -23.446 1.00 81.12 365 TYR A C 1
ATOM 2986 O O . TYR A 1 365 ? 42.157 -37.110 -23.926 1.00 81.12 365 TYR A O 1
ATOM 2994 N N . PRO A 1 366 ? 43.601 -38.664 -23.193 1.00 74.69 366 PRO A N 1
ATOM 2995 C CA . PRO A 1 366 ? 42.802 -39.819 -23.625 1.00 74.69 366 PRO A CA 1
ATOM 2996 C C . PRO A 1 366 ? 41.368 -39.845 -23.077 1.00 74.69 366 PRO A C 1
ATOM 2998 O O . PRO A 1 366 ? 40.447 -40.238 -23.789 1.00 74.69 366 PRO A O 1
ATOM 3001 N N . SER A 1 367 ? 41.153 -39.362 -21.848 1.00 74.44 367 SER A N 1
ATOM 3002 C CA . SER A 1 367 ? 39.818 -39.237 -21.239 1.00 74.44 367 SER A CA 1
ATOM 3003 C C . SER A 1 367 ? 38.913 -38.242 -21.974 1.00 74.44 367 SER A C 1
ATOM 3005 O O . SER A 1 367 ? 37.691 -38.355 -21.923 1.00 74.44 367 SER A O 1
ATOM 3007 N N . PHE A 1 368 ? 39.496 -37.290 -22.709 1.00 71.69 368 PHE A N 1
ATOM 3008 C CA . PHE A 1 368 ? 38.760 -36.314 -23.509 1.00 71.69 368 PHE A CA 1
ATOM 3009 C C . PHE A 1 368 ? 38.295 -36.898 -24.852 1.00 71.69 368 PHE A C 1
ATOM 3011 O O . PHE A 1 368 ? 37.295 -36.449 -25.407 1.00 71.69 368 PHE A O 1
ATOM 3018 N N . LYS A 1 369 ? 38.963 -37.941 -25.361 1.00 70.94 369 LYS A N 1
ATOM 3019 C CA . LYS A 1 369 ? 38.646 -38.574 -26.652 1.00 70.94 369 LYS A CA 1
ATOM 3020 C C . LYS A 1 369 ? 37.286 -39.283 -26.637 1.00 70.94 369 LYS A C 1
ATOM 3022 O O . LYS A 1 369 ? 36.524 -39.187 -27.603 1.00 70.94 369 LYS A O 1
ATOM 3027 N N . GLU A 1 370 ? 36.940 -39.931 -25.525 1.00 75.62 370 GLU A N 1
ATOM 3028 C CA . GLU A 1 370 ? 35.604 -40.513 -25.319 1.00 75.62 370 GLU A CA 1
ATOM 3029 C C . GLU A 1 370 ? 34.529 -39.423 -25.182 1.00 75.62 370 GLU A C 1
ATOM 3031 O O . GLU A 1 370 ? 33.453 -39.538 -25.769 1.00 75.62 370 GLU A O 1
ATOM 3036 N N . GLY A 1 371 ? 34.844 -38.308 -24.513 1.00 74.12 371 GLY A N 1
ATOM 3037 C CA . GLY A 1 371 ? 33.946 -37.155 -24.398 1.00 74.12 371 GLY A CA 1
ATOM 3038 C C . GLY A 1 371 ? 33.658 -36.467 -25.738 1.00 74.12 371 GLY A C 1
ATOM 3039 O O . GLY A 1 371 ? 32.501 -36.195 -26.057 1.00 74.12 371 GLY A O 1
ATOM 3040 N N . VAL A 1 372 ? 34.684 -36.233 -26.563 1.00 73.12 372 VAL A N 1
ATOM 3041 C CA . VAL A 1 372 ? 34.546 -35.562 -27.871 1.00 73.12 372 VAL A CA 1
ATOM 3042 C C . VAL A 1 372 ? 33.794 -36.438 -28.874 1.00 73.12 372 VAL A C 1
ATOM 3044 O O . VAL A 1 372 ? 32.941 -35.941 -29.607 1.00 73.12 372 VAL A O 1
ATOM 3047 N N . THR A 1 373 ? 34.033 -37.751 -28.888 1.00 73.56 373 THR A N 1
ATOM 3048 C CA . THR A 1 373 ? 33.283 -38.672 -29.763 1.00 73.56 373 THR A CA 1
ATOM 3049 C C . THR A 1 373 ? 31.829 -38.844 -29.317 1.00 73.56 373 THR A C 1
ATOM 3051 O O . THR A 1 373 ? 30.933 -38.922 -30.164 1.00 73.56 373 THR A O 1
ATOM 3054 N N . PHE A 1 374 ? 31.565 -38.818 -28.007 1.00 74.50 374 PHE A N 1
ATOM 3055 C CA . PHE A 1 374 ? 30.210 -38.783 -27.458 1.00 74.50 374 PHE A CA 1
ATOM 3056 C C . PHE A 1 374 ? 29.468 -37.488 -27.829 1.00 74.50 374 PHE A C 1
ATOM 3058 O O . PHE A 1 374 ? 28.317 -37.550 -28.271 1.00 74.50 374 PHE A O 1
ATOM 3065 N N . LEU A 1 375 ? 30.137 -36.334 -27.721 1.00 68.06 375 LEU A N 1
ATOM 3066 C CA . LEU A 1 375 ? 29.605 -35.028 -28.126 1.00 68.06 375 LEU A CA 1
ATOM 3067 C C . LEU A 1 375 ? 29.309 -34.982 -29.630 1.00 68.06 375 LEU A C 1
ATOM 3069 O O . LEU A 1 375 ? 28.204 -34.607 -30.006 1.00 68.06 375 LEU A O 1
ATOM 3073 N N . ARG A 1 376 ? 30.220 -35.468 -30.482 1.00 72.31 376 ARG A N 1
ATOM 3074 C CA . ARG A 1 376 ? 30.037 -35.502 -31.946 1.00 72.31 376 ARG A CA 1
ATOM 3075 C C . ARG A 1 376 ? 28.869 -36.397 -32.373 1.00 72.31 376 ARG A C 1
ATOM 3077 O O . ARG A 1 376 ? 28.140 -36.076 -33.305 1.00 72.31 376 ARG A O 1
ATOM 3084 N N . LYS A 1 377 ? 28.636 -37.512 -31.669 1.00 81.31 377 LYS A N 1
ATOM 3085 C CA . LYS A 1 377 ? 27.509 -38.423 -31.951 1.00 81.31 377 LYS A CA 1
ATOM 3086 C C . LYS A 1 377 ? 26.156 -37.866 -31.487 1.00 81.31 377 LYS A C 1
ATOM 3088 O O . LYS A 1 377 ? 25.120 -38.297 -31.988 1.00 81.31 377 LYS A O 1
ATOM 3093 N N . ARG A 1 378 ? 26.150 -36.930 -30.531 1.00 80.69 378 ARG A N 1
ATOM 3094 C CA . ARG A 1 378 ? 24.936 -36.314 -29.964 1.00 80.69 378 ARG A CA 1
ATOM 3095 C C . ARG A 1 378 ? 24.778 -34.832 -30.286 1.00 80.69 378 ARG A C 1
ATOM 3097 O O . ARG A 1 378 ? 23.841 -34.219 -29.783 1.00 80.69 378 ARG A O 1
ATOM 3104 N N . GLU A 1 379 ? 25.619 -34.272 -31.145 1.00 79.56 379 GLU A N 1
ATOM 3105 C CA . GLU A 1 379 ? 25.622 -32.849 -31.495 1.00 79.56 379 GLU A CA 1
ATOM 3106 C C . GLU A 1 379 ? 24.244 -32.390 -32.000 1.00 79.56 379 GLU A C 1
ATOM 3108 O O . GLU A 1 379 ? 23.701 -31.390 -31.533 1.00 79.56 379 GLU A O 1
ATOM 3113 N N . SER A 1 380 ? 23.588 -33.213 -32.827 1.00 78.69 380 SER A N 1
ATOM 3114 C CA . SER A 1 380 ? 22.212 -32.969 -33.276 1.00 78.69 380 SER A CA 1
ATOM 3115 C C . SER A 1 380 ? 21.189 -32.979 -32.133 1.00 78.69 380 SER A C 1
ATOM 3117 O O . SER A 1 380 ? 20.249 -32.192 -32.145 1.00 78.69 380 SER A O 1
ATOM 3119 N N . TRP A 1 381 ? 21.363 -33.835 -31.124 1.00 86.31 381 TRP A N 1
ATOM 3120 C CA . TRP A 1 381 ? 20.454 -33.916 -29.976 1.00 86.31 381 TRP A CA 1
ATOM 3121 C C . TRP A 1 381 ? 20.636 -32.737 -29.021 1.00 86.31 381 TRP A C 1
ATOM 3123 O O . TRP A 1 381 ? 19.655 -32.188 -28.527 1.00 86.31 381 TRP A O 1
ATOM 3133 N N . ILE A 1 382 ? 21.880 -32.308 -28.799 1.00 85.25 382 ILE A N 1
ATOM 3134 C CA . ILE A 1 382 ? 22.179 -31.129 -27.983 1.00 85.25 382 ILE A CA 1
ATOM 3135 C C . ILE A 1 382 ? 21.573 -29.890 -28.641 1.00 85.25 382 ILE A C 1
ATOM 3137 O O . ILE A 1 382 ? 20.880 -29.140 -27.961 1.00 85.25 382 ILE A O 1
ATOM 3141 N N . LEU A 1 383 ? 21.724 -29.706 -29.957 1.00 86.31 383 LEU A N 1
ATOM 3142 C CA . LEU A 1 383 ? 21.099 -28.583 -30.666 1.00 86.31 383 LEU A CA 1
ATOM 3143 C C . LEU A 1 383 ? 19.567 -28.589 -30.547 1.00 86.31 383 LEU A C 1
ATOM 3145 O O . LEU A 1 383 ? 18.977 -27.540 -30.295 1.00 86.31 383 LEU A O 1
ATOM 3149 N N . VAL A 1 384 ? 18.923 -29.758 -30.644 1.00 87.69 384 VAL A N 1
ATOM 3150 C CA . VAL A 1 384 ? 17.463 -29.885 -30.467 1.00 87.69 384 VAL A CA 1
ATOM 3151 C C . VAL A 1 384 ? 17.033 -29.550 -29.038 1.00 87.69 384 VAL A C 1
ATOM 3153 O O . VAL A 1 384 ? 16.093 -28.779 -28.852 1.00 87.69 384 VAL A O 1
ATOM 3156 N N . VAL A 1 385 ? 17.726 -30.071 -28.021 1.00 91.38 385 VAL A N 1
ATOM 3157 C CA . VAL A 1 385 ? 17.407 -29.789 -26.611 1.00 91.38 385 VAL A CA 1
ATOM 3158 C C . VAL A 1 385 ? 17.634 -28.314 -26.289 1.00 91.38 385 VAL A C 1
ATOM 3160 O O . VAL A 1 385 ? 16.769 -27.677 -25.694 1.00 91.38 385 VAL A O 1
ATOM 3163 N N . THR A 1 386 ? 18.755 -27.742 -26.729 1.00 90.94 386 THR A N 1
ATOM 3164 C CA . THR A 1 386 ? 19.063 -26.323 -26.494 1.00 90.94 386 THR A CA 1
ATOM 3165 C C . THR A 1 386 ? 18.054 -25.423 -27.212 1.00 90.94 386 THR A C 1
ATOM 3167 O O . THR A 1 386 ? 17.594 -24.438 -26.639 1.00 90.94 386 THR A O 1
ATOM 3170 N N . GLY A 1 387 ? 17.639 -25.794 -28.429 1.00 94.12 387 GLY A N 1
ATOM 3171 C CA . GLY A 1 387 ? 16.574 -25.117 -29.168 1.00 94.12 387 GLY A CA 1
ATOM 3172 C C . GLY A 1 387 ? 15.218 -25.179 -28.459 1.00 94.12 387 GLY A C 1
ATOM 3173 O O . GLY A 1 387 ? 14.554 -24.152 -28.342 1.00 94.12 387 GLY A O 1
ATOM 3174 N N . LEU A 1 388 ? 14.830 -26.340 -27.920 1.00 93.69 388 LEU A N 1
ATOM 3175 C CA . LEU A 1 388 ? 13.601 -26.500 -27.130 1.00 93.69 388 LEU A CA 1
ATOM 3176 C C . LEU A 1 388 ? 13.623 -25.670 -25.844 1.00 93.69 388 LEU A C 1
ATOM 3178 O O . LEU A 1 388 ? 12.618 -25.047 -25.507 1.00 93.69 388 LEU A O 1
ATOM 3182 N N . VAL A 1 389 ? 14.762 -25.620 -25.150 1.00 93.94 389 VAL A N 1
ATOM 3183 C CA . VAL A 1 389 ? 14.926 -24.791 -23.947 1.00 93.94 389 VAL A CA 1
ATOM 3184 C C . VAL A 1 389 ? 14.800 -23.309 -24.294 1.00 93.94 389 VAL A C 1
ATOM 3186 O O . VAL A 1 389 ? 14.030 -22.602 -23.647 1.00 93.94 389 VAL A O 1
ATOM 3189 N N . LEU A 1 390 ? 15.491 -22.837 -25.337 1.00 93.38 390 LEU A N 1
ATOM 3190 C CA . LEU A 1 390 ? 15.389 -21.445 -25.786 1.00 93.38 390 LEU A CA 1
ATOM 3191 C C . LEU A 1 390 ? 13.966 -21.095 -26.233 1.00 93.38 390 LEU A C 1
ATOM 3193 O O . LEU A 1 390 ? 13.471 -20.028 -25.881 1.00 93.38 390 LEU A O 1
ATOM 3197 N N . PHE A 1 391 ? 13.286 -21.997 -26.942 1.00 93.06 391 PHE A N 1
ATOM 3198 C CA . PHE A 1 391 ? 11.897 -21.811 -27.360 1.00 93.06 391 PHE A CA 1
ATOM 3199 C C . PHE A 1 391 ? 10.923 -21.776 -26.173 1.00 93.06 391 PHE A C 1
ATOM 3201 O O . PHE A 1 391 ? 10.036 -20.928 -26.124 1.00 93.06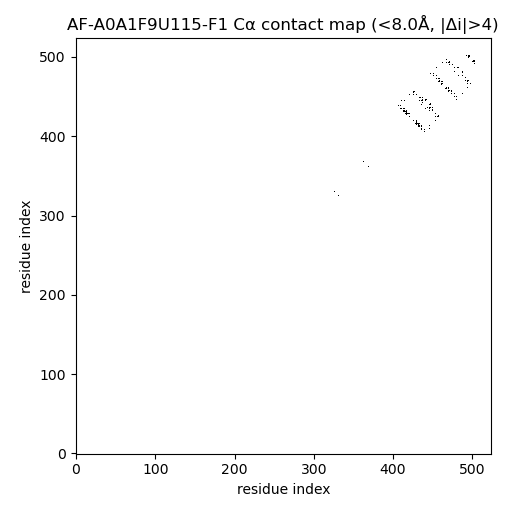 391 PHE A O 1
ATOM 3208 N N . GLY A 1 392 ? 11.105 -22.646 -25.175 1.00 94.12 392 GLY A N 1
ATOM 3209 C CA . GLY A 1 392 ? 10.320 -22.603 -23.939 1.00 94.12 392 GLY A CA 1
ATOM 3210 C C . GLY A 1 392 ? 10.537 -21.303 -23.156 1.00 94.12 392 GLY A C 1
ATOM 3211 O O . GLY A 1 392 ? 9.590 -20.740 -22.599 1.00 94.12 392 GLY A O 1
ATOM 3212 N N . LEU A 1 393 ? 11.768 -20.785 -23.158 1.00 93.12 393 LEU A N 1
ATOM 3213 C CA . LEU A 1 393 ? 12.128 -19.539 -22.481 1.00 93.12 393 LEU A CA 1
ATOM 3214 C C . LEU A 1 393 ? 11.540 -18.318 -23.205 1.00 93.12 393 LEU A C 1
ATOM 3216 O O . LEU A 1 393 ? 10.968 -17.444 -22.553 1.00 93.12 393 LEU A O 1
ATOM 3220 N N . THR A 1 394 ? 11.576 -18.280 -24.541 1.00 89.31 394 THR A N 1
ATOM 3221 C CA . THR A 1 394 ? 10.923 -17.210 -25.314 1.00 89.31 394 THR A CA 1
ATOM 3222 C C . THR A 1 394 ? 9.402 -17.259 -25.189 1.00 89.31 394 THR A C 1
ATOM 3224 O O . THR A 1 394 ? 8.792 -16.207 -24.991 1.00 89.31 394 THR A O 1
ATOM 3227 N N . LEU A 1 395 ? 8.776 -18.445 -25.202 1.00 89.94 395 LEU A N 1
ATOM 3228 C CA . LEU A 1 395 ? 7.340 -18.574 -24.920 1.00 89.94 395 LEU A CA 1
ATOM 3229 C C . LEU A 1 395 ? 6.997 -18.046 -23.525 1.00 89.94 395 LEU A C 1
ATOM 3231 O O . LEU A 1 395 ? 6.027 -17.305 -23.369 1.00 89.94 395 LEU A O 1
ATOM 3235 N N . SER A 1 396 ? 7.807 -18.390 -22.521 1.00 85.56 396 SER A N 1
ATOM 3236 C CA . SER A 1 396 ? 7.604 -17.933 -21.144 1.00 85.56 396 SER A CA 1
ATOM 3237 C C . SER A 1 396 ? 7.684 -16.410 -21.035 1.00 85.56 396 SER A C 1
ATOM 3239 O O . SER A 1 396 ? 6.839 -15.812 -20.375 1.00 85.56 396 SER A O 1
ATOM 3241 N N . LEU A 1 397 ? 8.628 -15.766 -21.732 1.00 84.75 397 LEU A N 1
ATOM 3242 C CA . LEU A 1 397 ? 8.739 -14.302 -21.776 1.00 84.75 397 LEU A CA 1
ATOM 3243 C C . LEU A 1 397 ? 7.526 -13.641 -22.446 1.00 84.75 397 LEU A C 1
ATOM 3245 O O . LEU A 1 397 ? 7.002 -12.659 -21.923 1.00 84.75 397 LEU A O 1
ATOM 3249 N N . VAL A 1 398 ? 7.017 -14.206 -23.545 1.00 83.50 398 VAL A N 1
ATOM 3250 C CA . VAL A 1 398 ? 5.800 -13.701 -24.209 1.00 83.50 398 VAL A CA 1
ATOM 3251 C C . VAL A 1 398 ? 4.567 -13.855 -23.305 1.00 83.50 398 VAL A C 1
ATOM 3253 O O . VAL A 1 398 ? 3.743 -12.939 -23.198 1.00 83.50 398 VAL A O 1
ATOM 3256 N N . PHE A 1 399 ? 4.447 -14.976 -22.589 1.00 79.69 399 PHE A N 1
ATOM 3257 C CA . PHE A 1 399 ? 3.397 -15.161 -21.582 1.00 79.69 399 PHE A CA 1
ATOM 3258 C C . PHE A 1 399 ? 3.535 -14.178 -20.407 1.00 79.69 399 PHE A C 1
ATOM 3260 O O . PHE A 1 399 ? 2.529 -13.683 -19.893 1.00 79.69 399 PHE A O 1
ATOM 3267 N N . PHE A 1 400 ? 4.763 -13.838 -20.012 1.00 74.62 400 PHE A N 1
ATOM 3268 C CA . PHE A 1 400 ? 5.012 -12.866 -18.948 1.00 74.62 400 PHE A CA 1
ATOM 3269 C C . PHE A 1 400 ? 4.652 -11.437 -19.373 1.00 74.62 400 PHE A C 1
ATOM 3271 O O . PHE A 1 400 ? 3.972 -10.728 -18.630 1.00 74.62 400 PHE A O 1
ATOM 3278 N N . GLU A 1 401 ? 5.018 -11.020 -20.589 1.00 78.69 401 GLU A N 1
ATOM 3279 C CA . GLU A 1 401 ? 4.655 -9.697 -21.112 1.00 78.69 401 GLU A CA 1
ATOM 3280 C C . GLU A 1 401 ? 3.141 -9.524 -21.265 1.00 78.69 401 GLU A C 1
ATOM 3282 O O . GLU A 1 401 ? 2.590 -8.462 -20.958 1.00 78.69 401 GLU A O 1
ATOM 3287 N N . THR A 1 402 ? 2.447 -10.565 -21.730 1.00 81.44 402 THR A N 1
ATOM 3288 C CA . THR A 1 402 ? 0.991 -10.509 -21.914 1.00 81.44 402 THR A CA 1
ATOM 3289 C C . THR A 1 402 ? 0.251 -10.421 -20.579 1.00 81.44 402 THR A C 1
ATOM 3291 O O . THR A 1 402 ? -0.703 -9.643 -20.479 1.00 81.44 402 THR A O 1
ATOM 3294 N N . ARG A 1 403 ? 0.714 -11.122 -19.533 1.00 81.25 403 ARG A N 1
ATOM 3295 C CA . ARG A 1 403 ? 0.200 -10.949 -18.161 1.00 81.25 403 ARG A CA 1
ATOM 3296 C C . ARG A 1 403 ? 0.531 -9.570 -17.586 1.00 81.25 403 ARG A C 1
ATOM 3298 O O . ARG A 1 403 ? -0.362 -8.914 -17.054 1.00 81.25 403 ARG A O 1
ATOM 3305 N N . GLY A 1 404 ? 1.759 -9.083 -17.772 1.00 85.94 404 GLY A N 1
ATOM 3306 C CA . GLY A 1 404 ? 2.188 -7.772 -17.271 1.00 85.94 404 GLY A CA 1
ATOM 3307 C C . GLY A 1 404 ? 1.353 -6.610 -17.821 1.00 85.94 404 GLY A C 1
ATOM 3308 O O . GLY A 1 404 ? 0.933 -5.732 -17.068 1.00 85.94 404 GLY A O 1
ATOM 3309 N N . ARG A 1 405 ? 1.020 -6.628 -19.121 1.00 90.62 405 ARG A N 1
ATOM 3310 C CA . ARG A 1 405 ? 0.166 -5.586 -19.731 1.00 90.62 405 ARG A CA 1
ATOM 3311 C C . ARG A 1 405 ? -1.271 -5.612 -19.208 1.00 90.62 405 ARG A C 1
ATOM 3313 O O . ARG A 1 405 ? -1.873 -4.547 -19.076 1.00 90.62 405 ARG A O 1
ATOM 3320 N N . LYS A 1 406 ? -1.828 -6.798 -18.929 1.00 92.12 406 LYS A N 1
ATOM 3321 C CA . LYS A 1 406 ? -3.166 -6.927 -18.327 1.00 92.12 406 LYS A CA 1
ATOM 3322 C C . LYS A 1 406 ? -3.176 -6.383 -16.901 1.00 92.12 406 LYS A C 1
ATOM 3324 O O . LYS A 1 406 ? -4.025 -5.551 -16.606 1.00 92.12 406 LYS A O 1
ATOM 3329 N N . SER A 1 407 ? -2.185 -6.749 -16.087 1.00 92.00 407 SER A N 1
ATOM 3330 C CA . SER A 1 407 ? -2.075 -6.267 -14.705 1.00 92.00 407 SER A CA 1
ATOM 3331 C C . SER A 1 407 ? -1.898 -4.741 -14.630 1.00 92.00 407 SER A C 1
ATOM 3333 O O . SER A 1 407 ? -2.596 -4.076 -13.869 1.00 92.00 407 SER A O 1
ATOM 3335 N N . LEU A 1 408 ? -1.085 -4.135 -15.509 1.00 94.69 408 LEU A N 1
ATOM 3336 C CA . LEU A 1 408 ? -0.939 -2.669 -15.557 1.00 94.69 408 LEU A CA 1
ATOM 3337 C C . LEU A 1 408 ? -2.254 -1.954 -15.926 1.00 94.69 408 LEU A C 1
ATOM 3339 O O . LEU A 1 408 ? -2.592 -0.904 -15.369 1.00 94.69 408 LEU A O 1
ATOM 3343 N N . ARG A 1 409 ? -3.021 -2.520 -16.869 1.00 96.75 409 ARG A N 1
ATOM 3344 C CA . ARG A 1 409 ? -4.351 -1.999 -17.227 1.00 96.75 409 ARG A CA 1
ATOM 3345 C C . ARG A 1 409 ? -5.337 -2.153 -16.073 1.00 96.75 409 ARG A C 1
ATOM 3347 O O . ARG A 1 409 ? -6.044 -1.191 -15.781 1.00 96.75 409 ARG A O 1
ATOM 3354 N N . ALA A 1 410 ? -5.333 -3.304 -15.402 1.00 97.19 410 ALA A N 1
ATOM 3355 C CA . ALA A 1 410 ? -6.141 -3.559 -14.213 1.00 97.19 410 ALA A CA 1
ATOM 3356 C C . ALA A 1 410 ? -5.831 -2.536 -13.108 1.00 97.19 410 ALA A C 1
ATOM 3358 O O . ALA A 1 410 ? -6.742 -1.927 -12.561 1.00 97.19 410 ALA A O 1
ATOM 3359 N N . GLN A 1 411 ? -4.552 -2.233 -12.867 1.00 96.75 411 GLN A N 1
ATOM 3360 C CA . GLN A 1 411 ? -4.131 -1.231 -11.883 1.00 96.75 411 GLN A CA 1
ATOM 3361 C C . GLN A 1 411 ? -4.570 0.196 -12.253 1.00 96.75 411 GLN A C 1
ATOM 3363 O O . GLN A 1 411 ? -4.978 0.974 -11.392 1.00 96.75 411 GLN A O 1
ATOM 3368 N N . THR A 1 412 ? -4.537 0.545 -13.542 1.00 97.25 412 THR A N 1
ATOM 3369 C CA . THR A 1 412 ? -5.028 1.851 -14.015 1.00 97.25 412 THR A CA 1
ATOM 3370 C C . THR A 1 412 ? -6.543 1.978 -13.823 1.00 97.25 412 THR A C 1
ATOM 3372 O O . THR A 1 412 ? -7.038 3.041 -13.446 1.00 97.25 412 THR A O 1
ATOM 3375 N N . LEU A 1 413 ? -7.291 0.902 -14.087 1.00 97.94 413 LEU A N 1
ATOM 3376 C CA . LEU A 1 413 ? -8.738 0.848 -13.869 1.00 97.94 413 LEU A CA 1
ATOM 3377 C C . LEU A 1 413 ? -9.087 0.878 -12.379 1.00 97.94 413 LEU A C 1
ATOM 3379 O O . LEU A 1 413 ? -9.970 1.639 -11.996 1.00 97.94 413 LEU A O 1
ATOM 3383 N N . LEU A 1 414 ? -8.330 0.167 -11.541 1.00 98.00 414 LEU A N 1
ATOM 3384 C CA . LEU A 1 414 ? -8.420 0.236 -10.083 1.00 98.00 414 LEU A CA 1
ATOM 3385 C C . LEU A 1 414 ? -8.283 1.675 -9.580 1.00 98.00 414 LEU A C 1
ATOM 3387 O O . LEU A 1 414 ? -9.122 2.145 -8.814 1.00 98.00 414 LEU A O 1
ATOM 3391 N N . GLN A 1 415 ? -7.257 2.398 -10.038 1.00 97.81 415 GLN A N 1
ATOM 3392 C CA . GLN A 1 415 ? -7.042 3.784 -9.626 1.00 97.81 415 GLN A CA 1
ATOM 3393 C C . GLN A 1 415 ? -8.214 4.683 -10.042 1.00 97.81 415 GLN A C 1
ATOM 3395 O O . GLN A 1 415 ? -8.732 5.433 -9.219 1.00 97.81 415 GLN A O 1
ATOM 3400 N N . LYS A 1 416 ? -8.702 4.553 -11.283 1.00 97.94 416 LYS A N 1
ATOM 3401 C CA . LYS A 1 416 ? -9.888 5.292 -11.752 1.00 97.94 416 LYS A CA 1
ATOM 3402 C C . LYS A 1 416 ? -11.151 4.940 -10.964 1.00 97.94 416 LYS A C 1
ATOM 3404 O O . LYS A 1 416 ? -11.951 5.831 -10.684 1.00 97.94 416 LYS A O 1
ATOM 3409 N N . GLY A 1 417 ? -11.331 3.666 -10.621 1.00 98.19 417 GLY A N 1
ATOM 3410 C CA . GLY A 1 417 ? -12.433 3.184 -9.795 1.00 98.19 417 GLY A CA 1
ATOM 3411 C C . GLY A 1 417 ? -12.405 3.816 -8.405 1.00 98.19 417 GLY A C 1
ATOM 3412 O O . GLY A 1 417 ? -13.407 4.386 -7.973 1.00 98.19 417 GLY A O 1
ATOM 3413 N N . ASN A 1 418 ? -11.243 3.822 -7.751 1.00 97.81 418 ASN A N 1
ATOM 3414 C CA . ASN A 1 418 ? -11.054 4.448 -6.439 1.00 97.81 418 ASN A CA 1
ATOM 3415 C C . ASN A 1 418 ? -11.228 5.981 -6.489 1.00 97.81 418 ASN A C 1
ATOM 3417 O O . ASN A 1 418 ? -11.856 6.569 -5.606 1.00 97.81 418 ASN A O 1
ATOM 3421 N N . ASP A 1 419 ? -10.756 6.639 -7.551 1.00 97.94 419 ASP A N 1
ATOM 3422 C CA . ASP A 1 419 ? -10.964 8.078 -7.764 1.00 97.94 419 ASP A CA 1
ATOM 3423 C C . ASP A 1 419 ? -12.451 8.434 -7.930 1.00 97.94 419 ASP A C 1
ATOM 3425 O O . ASP A 1 419 ? -12.889 9.511 -7.529 1.00 97.94 419 ASP A O 1
ATOM 3429 N N . GLN A 1 420 ? -13.256 7.555 -8.529 1.00 98.12 420 GLN A N 1
ATOM 3430 C CA . GLN A 1 420 ? -14.703 7.763 -8.650 1.00 98.12 420 GLN A CA 1
ATOM 3431 C C . GLN A 1 420 ? -15.449 7.430 -7.357 1.00 98.12 420 GLN A C 1
ATOM 3433 O O . GLN A 1 420 ? -16.387 8.147 -7.004 1.00 98.12 420 GLN A O 1
ATOM 3438 N N . PHE A 1 421 ? -14.991 6.416 -6.618 1.00 98.12 421 PHE A N 1
ATOM 3439 C CA . PHE A 1 421 ? -15.518 6.081 -5.296 1.00 98.12 421 PHE A CA 1
ATOM 3440 C C . PHE A 1 421 ? -15.384 7.262 -4.332 1.00 98.12 421 PHE A C 1
ATOM 3442 O O . PHE A 1 421 ? -16.360 7.682 -3.718 1.00 98.12 421 PHE A O 1
ATOM 3449 N N . THR A 1 422 ? -14.198 7.875 -4.274 1.00 97.31 422 THR A N 1
ATOM 3450 C CA . THR A 1 422 ? -13.934 9.050 -3.421 1.00 97.31 422 THR A CA 1
ATOM 3451 C C . THR A 1 422 ? -14.745 10.286 -3.820 1.00 97.31 422 THR A C 1
ATOM 3453 O O . THR A 1 422 ? -15.012 11.143 -2.981 1.00 97.31 422 THR A O 1
ATOM 3456 N N . ARG A 1 423 ? -15.195 10.372 -5.079 1.00 97.75 423 ARG A N 1
ATOM 3457 C CA . ARG A 1 423 ? -16.124 11.412 -5.560 1.00 97.75 423 ARG A CA 1
ATOM 3458 C C . ARG A 1 423 ? -17.597 11.098 -5.270 1.00 97.75 423 ARG A C 1
ATOM 3460 O O . ARG A 1 423 ? -18.448 11.929 -5.573 1.00 97.75 423 ARG A O 1
ATOM 3467 N N . GLY A 1 424 ? -17.903 9.923 -4.718 1.00 97.31 424 GLY A N 1
ATOM 3468 C CA . GLY A 1 424 ? -19.265 9.458 -4.445 1.00 97.31 424 GLY A CA 1
ATOM 3469 C C . GLY A 1 424 ? -20.014 8.914 -5.669 1.00 97.31 424 GLY A C 1
ATOM 3470 O O . GLY A 1 424 ? -21.207 8.626 -5.573 1.00 97.31 424 GLY A O 1
ATOM 3471 N N . ASP A 1 425 ? -19.343 8.754 -6.815 1.00 98.19 425 ASP A N 1
ATOM 3472 C CA . ASP A 1 425 ? -19.938 8.210 -8.042 1.00 98.19 425 ASP A CA 1
ATOM 3473 C C . ASP A 1 425 ? -19.800 6.677 -8.059 1.00 98.19 425 ASP A C 1
ATOM 3475 O O . ASP A 1 425 ? -18.960 6.098 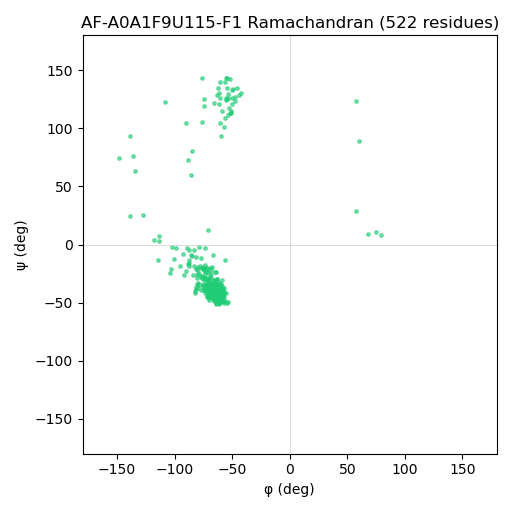-8.754 1.00 98.19 425 ASP A O 1
ATOM 3479 N N . LEU A 1 426 ? -20.602 6.025 -7.208 1.00 98.00 426 LEU A N 1
ATOM 3480 C CA . LEU A 1 426 ? -20.512 4.587 -6.932 1.00 98.00 426 LEU A CA 1
ATOM 3481 C C . LEU A 1 426 ? -20.757 3.711 -8.173 1.00 98.00 426 LEU A C 1
ATOM 3483 O O . LEU A 1 426 ? -20.120 2.674 -8.321 1.00 98.00 426 LEU A O 1
ATOM 3487 N N . GLU A 1 427 ? -21.641 4.123 -9.084 1.00 97.88 427 GLU A N 1
ATOM 3488 C CA . GLU A 1 427 ? -21.984 3.340 -10.282 1.00 97.88 427 GLU A CA 1
ATOM 3489 C C . GLU A 1 427 ? -20.833 3.293 -11.291 1.00 97.88 427 GLU A C 1
ATOM 3491 O O . GLU A 1 427 ? -20.516 2.229 -11.829 1.00 97.88 427 GLU A O 1
ATOM 3496 N N . LYS A 1 428 ? -20.171 4.431 -11.542 1.00 97.75 428 LYS A N 1
ATOM 3497 C CA . LYS A 1 428 ? -18.998 4.440 -12.425 1.00 97.75 428 LYS A CA 1
ATOM 3498 C C . LYS A 1 428 ? -17.817 3.725 -11.777 1.00 97.75 428 LYS A C 1
ATOM 3500 O O . LYS A 1 428 ? -17.115 2.978 -12.462 1.00 97.75 428 LYS A O 1
ATOM 3505 N N . SER A 1 429 ? -17.643 3.921 -10.467 1.00 98.31 429 SER A N 1
ATOM 3506 C CA . SER A 1 429 ? -16.600 3.252 -9.695 1.00 98.31 429 SER A CA 1
ATOM 3507 C C . SER A 1 429 ? -16.720 1.735 -9.813 1.00 98.31 429 SER A C 1
ATOM 3509 O O . SER A 1 429 ? -15.745 1.073 -10.173 1.00 98.31 429 SER A O 1
ATOM 3511 N N . LEU A 1 430 ? -17.936 1.213 -9.618 1.00 97.94 430 LEU A N 1
ATOM 3512 C CA . LEU A 1 430 ? -18.243 -0.201 -9.775 1.00 97.94 430 LEU A CA 1
ATOM 3513 C C . LEU A 1 430 ? -17.827 -0.706 -11.158 1.00 97.94 430 LEU A C 1
ATOM 3515 O O . LEU A 1 430 ? -17.088 -1.679 -11.241 1.00 97.94 430 LEU A O 1
ATOM 3519 N N . LYS A 1 431 ? -18.223 -0.009 -12.229 1.00 98.06 431 LYS A N 1
ATOM 3520 C CA . LYS A 1 431 ? -17.892 -0.419 -13.598 1.00 98.06 431 LYS A CA 1
ATOM 3521 C C . LYS A 1 431 ? -16.380 -0.543 -13.822 1.00 98.06 431 LYS A C 1
ATOM 3523 O O . LYS A 1 431 ? -15.920 -1.517 -14.403 1.00 98.06 431 LYS A O 1
ATOM 3528 N N . HIS A 1 432 ? -15.590 0.425 -13.356 1.00 98.25 432 HIS A N 1
ATOM 3529 C CA . HIS A 1 432 ? -14.133 0.351 -13.501 1.00 98.25 432 HIS A CA 1
ATOM 3530 C C . HIS A 1 432 ? -13.499 -0.753 -12.656 1.00 98.25 432 HIS A C 1
ATOM 3532 O O . HIS A 1 432 ? -12.496 -1.326 -13.080 1.00 98.25 432 HIS A O 1
ATOM 3538 N N . LEU A 1 433 ? -14.051 -1.045 -11.480 1.00 98.12 433 LEU A N 1
ATOM 3539 C CA . LEU A 1 433 ? -13.555 -2.116 -10.619 1.00 98.12 433 LEU A CA 1
ATOM 3540 C C . LEU A 1 433 ? -13.955 -3.503 -11.133 1.00 98.12 433 LEU A C 1
ATOM 3542 O O . LEU A 1 433 ? -13.143 -4.416 -11.033 1.00 98.12 433 LEU A O 1
ATOM 3546 N N . GLU A 1 434 ? -15.136 -3.652 -11.738 1.00 97.81 434 GLU A N 1
ATOM 3547 C CA . GLU A 1 434 ? -15.546 -4.861 -12.465 1.00 97.81 434 GLU A CA 1
ATOM 3548 C C . GLU A 1 434 ? -14.601 -5.113 -13.651 1.00 97.81 434 GLU A C 1
ATOM 3550 O O . GLU A 1 434 ? -13.981 -6.174 -13.716 1.00 97.81 434 GLU A O 1
ATOM 3555 N N . ASP A 1 435 ? -14.371 -4.102 -14.504 1.00 97.56 435 ASP A N 1
ATOM 3556 C CA . ASP A 1 435 ? -13.416 -4.193 -15.622 1.00 97.56 435 ASP A CA 1
ATOM 3557 C C . ASP A 1 435 ? -11.993 -4.548 -15.128 1.00 97.56 435 ASP A C 1
ATOM 3559 O O . ASP A 1 435 ? -11.245 -5.274 -15.786 1.00 97.56 435 ASP A O 1
ATOM 3563 N N . ALA A 1 436 ? -11.582 -4.020 -13.969 1.00 97.81 436 ALA A N 1
ATOM 3564 C CA . ALA A 1 436 ? -10.284 -4.323 -13.370 1.00 97.81 436 ALA A CA 1
ATOM 3565 C C . ALA A 1 436 ? -10.215 -5.767 -12.845 1.00 97.81 436 ALA A C 1
ATOM 3567 O O . ALA A 1 436 ? -9.197 -6.436 -13.035 1.00 97.81 436 ALA A O 1
ATOM 3568 N N . PHE A 1 437 ? -11.287 -6.246 -12.210 1.00 97.19 437 PHE A N 1
ATOM 3569 C CA . PHE A 1 437 ? -11.384 -7.595 -11.654 1.00 97.19 437 PHE A CA 1
ATOM 3570 C C . PHE A 1 437 ? -11.422 -8.661 -12.754 1.00 97.19 437 PHE A C 1
ATOM 3572 O O . PHE A 1 437 ? -10.771 -9.694 -12.621 1.00 97.19 437 PHE A O 1
ATOM 3579 N N . GLU A 1 438 ? -12.081 -8.388 -13.883 1.00 96.94 438 GLU A N 1
ATOM 3580 C CA . GLU A 1 438 ? -12.043 -9.264 -15.063 1.00 96.94 438 GLU A CA 1
ATOM 3581 C C . GLU A 1 438 ? -10.627 -9.423 -15.644 1.00 96.94 438 GLU A C 1
ATOM 3583 O O . GLU A 1 438 ? -10.281 -10.472 -16.195 1.00 96.94 438 GLU A O 1
ATOM 3588 N N . LEU A 1 439 ? -9.787 -8.387 -15.536 1.00 96.75 439 LEU A N 1
ATOM 3589 C CA . LEU A 1 439 ? -8.414 -8.423 -16.043 1.00 96.75 439 LEU A CA 1
ATOM 3590 C C . LEU A 1 439 ? -7.436 -9.142 -15.108 1.00 96.75 439 LEU A C 1
ATOM 3592 O O . LEU A 1 439 ? -6.484 -9.750 -15.612 1.00 96.75 439 LEU A O 1
ATOM 3596 N N . ASP A 1 440 ? -7.630 -9.036 -13.793 1.00 96.69 440 ASP A N 1
ATOM 3597 C CA . ASP A 1 440 ? -6.720 -9.572 -12.773 1.00 96.69 440 ASP A CA 1
ATOM 3598 C C . ASP A 1 440 ? -7.478 -10.001 -11.491 1.00 96.69 440 ASP A C 1
ATOM 3600 O O . ASP A 1 440 ? -7.421 -9.308 -10.470 1.00 96.69 440 ASP A O 1
ATOM 3604 N N . PRO A 1 441 ? -8.203 -11.138 -11.525 1.00 95.81 441 PRO A N 1
ATOM 3605 C CA . PRO A 1 441 ? -9.059 -11.581 -10.416 1.00 95.81 441 PRO A CA 1
ATOM 3606 C C . PRO A 1 441 ? -8.274 -12.028 -9.171 1.00 95.81 441 PRO A C 1
ATOM 3608 O O . PRO A 1 441 ? -8.812 -12.035 -8.066 1.00 95.81 441 PRO A O 1
ATOM 3611 N N . GLU A 1 442 ? -6.990 -12.364 -9.329 1.00 94.50 442 GLU A N 1
ATOM 3612 C CA . GLU A 1 442 ? -6.093 -12.767 -8.236 1.00 94.50 442 GLU A CA 1
ATOM 3613 C C . GLU A 1 442 ? -5.601 -11.568 -7.406 1.00 94.50 442 GLU A C 1
ATOM 3615 O O . GLU A 1 442 ? -5.023 -11.727 -6.325 1.00 94.50 442 GLU A O 1
ATOM 3620 N N . ASN A 1 443 ? -5.817 -10.341 -7.888 1.00 96.00 443 ASN A N 1
ATOM 3621 C CA . ASN A 1 443 ? -5.368 -9.143 -7.202 1.00 96.00 443 ASN A CA 1
ATOM 3622 C C . ASN A 1 443 ? -6.276 -8.819 -6.006 1.00 96.00 443 ASN A C 1
ATOM 3624 O O . ASN A 1 443 ? -7.383 -8.289 -6.147 1.00 96.00 443 ASN A O 1
ATOM 3628 N N . SER A 1 444 ? -5.767 -9.081 -4.801 1.00 95.62 444 SER A N 1
ATOM 3629 C CA . SER A 1 444 ? -6.496 -8.862 -3.549 1.00 95.62 444 SER A CA 1
ATOM 3630 C C . SER A 1 444 ? -6.938 -7.410 -3.341 1.00 95.62 444 SER A C 1
ATOM 3632 O O . SER A 1 444 ? -7.989 -7.188 -2.745 1.00 95.62 444 SER A O 1
ATOM 3634 N N . ILE A 1 445 ? -6.193 -6.426 -3.858 1.00 96.69 445 ILE A N 1
ATOM 3635 C CA . ILE A 1 445 ? -6.543 -5.005 -3.730 1.00 96.69 445 ILE A CA 1
ATOM 3636 C C . ILE A 1 445 ? -7.767 -4.687 -4.589 1.00 96.69 445 ILE A C 1
ATOM 3638 O O . ILE A 1 445 ? -8.700 -4.058 -4.099 1.00 96.69 445 ILE A O 1
ATOM 3642 N N . ILE A 1 446 ? -7.792 -5.154 -5.844 1.00 97.38 446 ILE A N 1
ATOM 3643 C CA . ILE A 1 446 ? -8.939 -4.961 -6.746 1.00 97.38 446 ILE A CA 1
ATOM 3644 C C . ILE A 1 446 ? -10.181 -5.614 -6.153 1.00 97.38 446 ILE A C 1
ATOM 3646 O O . ILE A 1 446 ? -11.232 -4.980 -6.078 1.00 97.38 446 ILE A O 1
ATOM 3650 N N . ARG A 1 447 ? -10.033 -6.851 -5.672 1.00 96.62 447 ARG A N 1
ATOM 3651 C CA . ARG A 1 447 ? -11.102 -7.590 -5.006 1.00 96.62 447 ARG A CA 1
ATOM 3652 C C . ARG A 1 447 ? -11.664 -6.823 -3.805 1.00 96.62 447 ARG A C 1
ATOM 3654 O O . ARG A 1 447 ? -12.873 -6.648 -3.727 1.00 96.62 447 ARG A O 1
ATOM 3661 N N . ASN A 1 448 ? -10.803 -6.319 -2.918 1.00 95.44 448 ASN A N 1
ATOM 3662 C CA . ASN A 1 448 ? -11.225 -5.564 -1.733 1.00 95.44 448 ASN A CA 1
ATOM 3663 C C . ASN A 1 448 ? -11.875 -4.218 -2.094 1.00 95.44 448 ASN A C 1
ATOM 3665 O O . ASN A 1 448 ? -12.851 -3.807 -1.473 1.00 95.44 448 ASN A O 1
ATOM 3669 N N . SER A 1 449 ? -11.358 -3.515 -3.105 1.00 96.94 449 SER A N 1
ATOM 3670 C CA . SER A 1 449 ? -11.988 -2.287 -3.599 1.00 96.94 449 SER A CA 1
ATOM 3671 C C . SER A 1 449 ? -13.373 -2.576 -4.181 1.00 96.94 449 SER A C 1
ATOM 3673 O O . SER A 1 449 ? -14.327 -1.874 -3.856 1.00 96.94 449 SER A O 1
ATOM 3675 N N . LEU A 1 450 ? -13.509 -3.623 -4.999 1.00 97.38 450 LEU A N 1
ATOM 3676 C CA . LEU A 1 450 ? -14.786 -4.023 -5.590 1.00 97.38 450 LEU A CA 1
ATOM 3677 C C . LEU A 1 450 ? -15.818 -4.395 -4.515 1.00 97.38 450 LEU A C 1
ATOM 3679 O O . LEU A 1 450 ? -16.969 -3.963 -4.601 1.00 97.38 450 LEU A O 1
ATOM 3683 N N . THR A 1 451 ? -15.413 -5.141 -3.483 1.00 96.62 451 THR A N 1
ATOM 3684 C CA . THR A 1 451 ? -16.313 -5.540 -2.389 1.00 96.62 451 THR A CA 1
ATOM 3685 C C . THR A 1 451 ? -16.792 -4.334 -1.583 1.00 96.62 451 THR A C 1
ATOM 3687 O O . THR A 1 451 ? -17.985 -4.235 -1.298 1.00 96.62 451 THR A O 1
ATOM 3690 N N . LEU A 1 452 ? -15.921 -3.359 -1.306 1.00 96.50 452 LEU A N 1
ATOM 3691 C CA . LEU A 1 452 ? -16.319 -2.105 -0.657 1.00 96.50 452 LEU A CA 1
ATOM 3692 C C . LEU A 1 452 ? -17.379 -1.345 -1.470 1.00 96.50 452 LEU A C 1
ATOM 3694 O O . LEU A 1 452 ? -18.400 -0.934 -0.918 1.00 96.50 452 LEU A O 1
ATOM 3698 N N . VAL A 1 453 ? -17.181 -1.194 -2.785 1.00 97.88 453 VAL A N 1
ATOM 3699 C CA . VAL A 1 453 ? -18.141 -0.474 -3.644 1.00 97.88 453 VAL A CA 1
ATOM 3700 C C . VAL A 1 453 ? -19.476 -1.207 -3.750 1.00 97.88 453 VAL A C 1
ATOM 3702 O O . VAL A 1 453 ? -20.531 -0.575 -3.654 1.00 97.88 453 VAL A O 1
ATOM 3705 N N . LEU A 1 454 ? -19.451 -2.533 -3.910 1.00 97.56 454 LEU A N 1
ATOM 3706 C CA . LEU A 1 454 ? -20.664 -3.351 -3.920 1.00 97.56 454 LEU A CA 1
ATOM 3707 C C . LEU A 1 454 ? -21.425 -3.252 -2.590 1.00 97.56 454 LEU A C 1
ATOM 3709 O O . LEU A 1 454 ? -22.653 -3.168 -2.606 1.00 97.56 454 LEU A O 1
ATOM 3713 N N . GLY A 1 455 ? -20.715 -3.223 -1.457 1.00 96.81 455 GLY A N 1
ATOM 3714 C CA . GLY A 1 455 ? -21.315 -3.124 -0.126 1.00 96.81 455 GLY A CA 1
ATOM 3715 C C . GLY A 1 455 ? -22.012 -1.783 0.081 1.00 96.81 455 GLY A C 1
ATOM 3716 O O . GLY A 1 455 ? -23.174 -1.737 0.490 1.00 96.81 455 GLY A O 1
ATOM 3717 N N . GLU A 1 456 ? -21.347 -0.688 -0.289 1.00 97.56 456 GLU A N 1
ATOM 3718 C CA . GLU A 1 456 ? -21.921 0.662 -0.234 1.00 97.56 456 GLU A CA 1
ATOM 3719 C C . GLU A 1 456 ? -23.140 0.818 -1.154 1.00 97.56 456 GLU A C 1
ATOM 3721 O O . GLU A 1 456 ? -24.161 1.385 -0.745 1.00 97.56 456 GLU A O 1
ATOM 3726 N N . LEU A 1 457 ? -23.084 0.272 -2.376 1.00 97.75 457 LEU A N 1
ATOM 3727 C CA . LEU A 1 457 ? -24.233 0.255 -3.287 1.00 97.75 457 LEU A CA 1
ATOM 3728 C C . LEU A 1 457 ? -25.398 -0.547 -2.709 1.00 97.75 457 LEU A C 1
ATOM 3730 O O . LEU A 1 457 ? -26.518 -0.038 -2.683 1.00 97.75 457 LEU A O 1
ATOM 3734 N N . ALA A 1 458 ? -25.142 -1.742 -2.174 1.00 97.44 458 ALA A N 1
ATOM 3735 C CA . ALA A 1 458 ? -26.170 -2.558 -1.538 1.00 97.44 458 ALA A CA 1
ATOM 3736 C C . ALA A 1 458 ? -26.814 -1.834 -0.342 1.00 97.44 458 ALA A C 1
ATOM 3738 O O . ALA A 1 458 ? -28.040 -1.811 -0.213 1.00 97.44 458 ALA A O 1
ATOM 3739 N N . HIS A 1 459 ? -26.020 -1.172 0.506 1.00 96.75 459 HIS A N 1
ATOM 3740 C CA . HIS A 1 459 ? -26.534 -0.363 1.614 1.00 96.75 459 HIS A CA 1
ATOM 3741 C C . HIS A 1 459 ? -27.345 0.848 1.141 1.00 96.75 459 HIS A C 1
ATOM 3743 O O . HIS A 1 459 ? -28.364 1.190 1.752 1.00 96.75 459 HIS A O 1
ATOM 3749 N N . LYS A 1 460 ? -26.913 1.519 0.070 1.00 97.50 460 LYS A N 1
ATOM 3750 C CA . LYS A 1 460 ? -27.651 2.631 -0.540 1.00 97.50 460 LYS A CA 1
ATOM 3751 C C . LYS A 1 460 ? -28.991 2.156 -1.110 1.00 97.50 460 LYS A C 1
ATOM 3753 O O . LYS A 1 460 ? -30.023 2.705 -0.738 1.00 97.50 460 LYS A O 1
ATOM 3758 N N . GLU A 1 461 ? -28.995 1.100 -1.917 1.00 97.50 461 GLU A N 1
ATOM 3759 C CA . GLU A 1 461 ? -30.202 0.513 -2.516 1.00 97.50 461 GLU A CA 1
ATOM 3760 C C . GLU A 1 461 ? -31.173 -0.010 -1.445 1.00 97.50 461 GLU A C 1
ATOM 3762 O O . GLU A 1 461 ? -32.379 0.227 -1.535 1.00 97.50 461 GLU A O 1
ATOM 3767 N N . LYS A 1 462 ? -30.657 -0.628 -0.373 1.00 96.50 462 LYS A N 1
ATOM 3768 C CA . LYS A 1 462 ? -31.444 -1.034 0.803 1.00 96.50 462 LYS A CA 1
ATOM 3769 C C . LYS A 1 462 ? -32.126 0.165 1.472 1.00 96.50 462 LYS A C 1
ATOM 3771 O O . LYS A 1 462 ? -33.304 0.073 1.812 1.00 96.50 462 LYS A O 1
ATOM 3776 N N . ARG A 1 463 ? -31.414 1.286 1.661 1.00 96.25 463 ARG A N 1
ATOM 3777 C CA . ARG A 1 463 ? -31.983 2.531 2.226 1.00 96.25 463 ARG A CA 1
ATOM 3778 C C . ARG A 1 463 ? -33.041 3.152 1.316 1.00 96.25 463 ARG A C 1
ATOM 3780 O O . ARG A 1 463 ? -34.002 3.726 1.814 1.00 96.25 463 ARG A O 1
ATOM 3787 N N . GLU A 1 464 ? -32.883 3.006 0.005 1.00 97.19 464 GLU A N 1
ATOM 3788 C CA . GLU A 1 464 ? -33.852 3.450 -1.003 1.00 97.19 464 GLU A CA 1
ATOM 3789 C C . GLU A 1 464 ? -35.049 2.491 -1.165 1.00 97.19 464 GLU A C 1
ATOM 3791 O O . GLU A 1 464 ? -35.947 2.764 -1.959 1.00 97.19 464 GLU A O 1
ATOM 3796 N N . GLY A 1 465 ? -35.079 1.366 -0.438 1.00 95.94 465 GLY A N 1
ATOM 3797 C CA . GLY A 1 465 ? -36.136 0.355 -0.537 1.00 95.94 465 GLY A CA 1
ATOM 3798 C C . GLY A 1 465 ? -36.061 -0.518 -1.797 1.00 95.94 465 GLY A C 1
ATOM 3799 O O . GLY A 1 465 ? -36.989 -1.274 -2.081 1.00 95.94 465 GLY A O 1
ATOM 3800 N N . LYS A 1 466 ? -34.963 -0.454 -2.559 1.00 97.81 466 LYS A N 1
ATOM 3801 C CA . LYS A 1 466 ? -34.724 -1.256 -3.772 1.00 97.81 466 LYS A CA 1
ATOM 3802 C C . LYS A 1 466 ? -34.119 -2.616 -3.418 1.00 97.81 466 LYS A C 1
ATOM 3804 O O . LYS A 1 466 ? -33.016 -2.957 -3.843 1.00 97.81 466 LYS A O 1
ATOM 3809 N N . TYR A 1 467 ? -34.837 -3.399 -2.618 1.00 96.56 467 TYR A N 1
ATOM 3810 C CA . TYR A 1 467 ? -34.287 -4.617 -2.019 1.00 96.56 467 TYR A CA 1
ATOM 3811 C C . TYR A 1 467 ? -33.881 -5.701 -3.031 1.00 96.56 467 TYR A C 1
ATOM 3813 O O . TYR A 1 467 ? -32.919 -6.418 -2.780 1.00 96.56 467 TYR A O 1
ATOM 3821 N N . ASP A 1 468 ? -34.539 -5.792 -4.191 1.00 96.19 468 ASP A N 1
ATOM 3822 C CA . ASP A 1 468 ? -34.159 -6.755 -5.239 1.00 96.19 468 ASP A CA 1
ATOM 3823 C C . ASP A 1 468 ? -32.792 -6.441 -5.868 1.00 96.19 468 ASP A C 1
ATOM 3825 O O . ASP A 1 468 ? -32.045 -7.352 -6.223 1.00 96.19 468 ASP A O 1
ATOM 3829 N N . GLN A 1 469 ? -32.456 -5.155 -6.021 1.00 96.50 469 GLN A N 1
ATOM 3830 C CA . GLN A 1 469 ? -31.144 -4.737 -6.527 1.00 96.50 469 GLN A CA 1
ATOM 3831 C C . GLN A 1 469 ? -30.078 -4.985 -5.462 1.00 96.50 469 GLN A C 1
ATOM 3833 O O . GLN A 1 469 ? -29.077 -5.643 -5.752 1.00 96.50 469 GLN A O 1
ATOM 3838 N N . ALA A 1 470 ? -30.377 -4.600 -4.216 1.00 96.44 470 ALA A N 1
ATOM 3839 C CA . ALA A 1 470 ? -29.493 -4.838 -3.085 1.00 96.44 470 ALA A CA 1
ATOM 3840 C C . ALA A 1 470 ? -29.177 -6.333 -2.933 1.00 96.44 470 ALA A C 1
ATOM 3842 O O . ALA A 1 470 ? -28.021 -6.692 -2.728 1.00 96.44 470 ALA A O 1
ATOM 3843 N N . LEU A 1 471 ? -30.169 -7.215 -3.105 1.00 96.62 471 LEU A N 1
ATOM 3844 C CA . LEU A 1 471 ? -29.959 -8.660 -3.029 1.00 96.62 471 LEU A CA 1
ATOM 3845 C C . LEU A 1 471 ? -28.985 -9.147 -4.106 1.00 96.62 471 LEU A C 1
ATOM 3847 O O . LEU A 1 471 ? -28.027 -9.835 -3.771 1.00 96.62 471 LEU A O 1
ATOM 3851 N N . LYS A 1 472 ? -29.152 -8.724 -5.367 1.00 97.19 472 LYS A N 1
ATOM 3852 C CA . LYS A 1 472 ? -28.217 -9.083 -6.450 1.00 97.19 472 LYS A CA 1
ATOM 3853 C C . LYS A 1 472 ? -26.787 -8.633 -6.148 1.00 97.19 472 LYS A C 1
ATOM 3855 O O . LYS A 1 472 ? -25.845 -9.378 -6.401 1.00 97.19 472 LYS A O 1
ATOM 3860 N N . ARG A 1 473 ? -26.613 -7.425 -5.595 1.00 96.69 473 ARG A N 1
ATOM 3861 C CA . ARG A 1 473 ? -25.292 -6.906 -5.200 1.00 96.69 473 ARG A CA 1
ATOM 3862 C C . ARG A 1 473 ? -24.671 -7.742 -4.085 1.00 96.69 473 ARG A C 1
ATOM 3864 O O . ARG A 1 473 ? -23.489 -8.079 -4.151 1.00 96.69 473 ARG A O 1
ATOM 3871 N N . VAL A 1 474 ? -25.464 -8.125 -3.092 1.00 96.50 474 VAL A N 1
ATOM 3872 C CA . VAL A 1 474 ? -24.979 -8.952 -1.986 1.00 96.50 474 VAL A CA 1
ATOM 3873 C C . VAL A 1 474 ? -24.677 -10.386 -2.429 1.00 96.50 474 VAL A C 1
ATOM 3875 O O . VAL A 1 474 ? -23.686 -10.954 -1.986 1.00 96.50 474 VAL A O 1
ATOM 3878 N N . GLU A 1 475 ? -25.451 -10.954 -3.354 1.00 96.38 475 GLU A N 1
ATOM 3879 C CA . GLU A 1 475 ? -25.146 -12.255 -3.962 1.00 96.38 475 GLU A CA 1
ATOM 3880 C C . GLU A 1 475 ? -23.811 -12.217 -4.718 1.00 96.38 475 GLU A C 1
ATOM 3882 O O . GLU A 1 475 ? -22.986 -13.115 -4.546 1.00 96.38 475 GLU A O 1
ATOM 3887 N N . THR A 1 476 ? -23.537 -11.150 -5.484 1.00 95.19 476 THR A N 1
ATOM 3888 C CA . THR A 1 476 ? -22.220 -10.980 -6.126 1.00 95.19 476 THR A CA 1
ATOM 3889 C C . THR A 1 476 ? -21.089 -10.844 -5.106 1.00 95.19 476 THR A C 1
ATOM 3891 O O . THR A 1 476 ? -20.044 -11.466 -5.272 1.00 95.19 476 THR A O 1
ATOM 3894 N N . LEU A 1 477 ? -21.303 -10.107 -4.012 1.00 94.75 477 LEU A N 1
ATOM 3895 C CA . LEU A 1 477 ? -20.359 -10.023 -2.890 1.00 94.75 477 LEU A CA 1
ATOM 3896 C C . LEU A 1 477 ? -20.085 -11.391 -2.265 1.00 94.75 477 LEU A C 1
ATOM 3898 O O . LEU A 1 477 ? -18.933 -11.716 -1.994 1.00 94.75 477 LEU A O 1
ATOM 3902 N N . TYR A 1 478 ? -21.128 -12.197 -2.074 1.00 92.69 478 TYR A N 1
ATOM 3903 C CA . TYR A 1 478 ? -21.029 -13.529 -1.490 1.00 92.69 478 TYR A CA 1
ATOM 3904 C C . TYR A 1 478 ? -20.241 -14.494 -2.385 1.00 92.69 478 TYR A C 1
ATOM 3906 O O . TYR A 1 478 ? -19.482 -15.316 -1.881 1.00 92.69 478 TYR A O 1
ATOM 3914 N N . MET A 1 479 ? -20.353 -14.366 -3.713 1.00 94.06 479 MET A N 1
ATOM 3915 C CA . MET A 1 479 ? -19.515 -15.128 -4.649 1.00 94.06 479 MET A CA 1
ATOM 3916 C C . MET A 1 479 ? -18.031 -14.742 -4.563 1.00 94.06 479 MET A C 1
ATOM 3918 O O . MET A 1 479 ? -17.171 -15.592 -4.781 1.00 94.06 479 MET A O 1
ATOM 3922 N N . ILE A 1 480 ? -17.725 -13.478 -4.252 1.00 93.19 480 ILE A N 1
ATOM 3923 C CA . ILE A 1 480 ? -16.345 -12.980 -4.154 1.00 93.19 480 ILE A CA 1
ATOM 3924 C C . ILE A 1 480 ? -15.728 -13.307 -2.781 1.00 93.19 480 ILE A C 1
ATOM 3926 O O . ILE A 1 480 ? -14.550 -13.664 -2.710 1.00 93.19 480 ILE A O 1
ATOM 3930 N N . LEU A 1 481 ? -16.503 -13.182 -1.697 1.00 94.31 481 LEU A N 1
ATOM 3931 C CA . LEU A 1 481 ? -16.079 -13.385 -0.305 1.00 94.31 481 LEU A CA 1
ATOM 3932 C C . LEU A 1 481 ? -17.130 -14.201 0.480 1.00 94.31 481 LEU A C 1
ATOM 3934 O O . LEU A 1 481 ? -17.867 -13.642 1.296 1.00 94.31 481 LEU A O 1
ATOM 3938 N N . PRO A 1 482 ? -17.208 -15.528 0.273 1.00 92.94 482 PRO A N 1
ATOM 3939 C CA . PRO A 1 482 ? -18.246 -16.363 0.889 1.00 92.94 482 PRO A CA 1
ATOM 3940 C C . PRO A 1 482 ? -18.112 -16.508 2.413 1.00 92.94 482 PRO A C 1
ATOM 3942 O O . PRO A 1 482 ? -19.086 -16.833 3.091 1.00 92.94 482 PRO A O 1
ATOM 3945 N N . GLU A 1 483 ? -16.914 -16.281 2.955 1.00 93.19 483 GLU A N 1
ATOM 3946 C CA . GLU A 1 483 ? -16.596 -16.462 4.379 1.00 93.19 483 GLU A CA 1
ATOM 3947 C C . GLU A 1 483 ? -16.616 -15.152 5.182 1.00 93.19 483 GLU A C 1
ATOM 3949 O O . GLU A 1 483 ? -16.432 -15.178 6.399 1.00 93.19 483 GLU A O 1
ATOM 3954 N N . ASP A 1 484 ? -16.843 -14.005 4.534 1.00 92.75 484 ASP A N 1
ATOM 3955 C CA . ASP A 1 484 ? -16.821 -12.714 5.218 1.00 92.75 484 ASP A CA 1
ATOM 3956 C C . ASP A 1 484 ? -18.097 -12.525 6.073 1.00 92.75 484 ASP A C 1
ATOM 3958 O O . ASP A 1 484 ? -19.216 -12.517 5.537 1.00 92.75 484 ASP A O 1
ATOM 3962 N N . PRO A 1 485 ? -17.967 -12.367 7.408 1.00 92.00 485 PRO A N 1
ATOM 3963 C CA . PRO A 1 485 ? -19.111 -12.239 8.306 1.00 92.00 485 PRO A CA 1
ATOM 3964 C C . PRO A 1 485 ? -19.959 -10.994 8.025 1.00 92.00 485 PRO A C 1
ATOM 3966 O O . PRO A 1 485 ? -21.174 -11.034 8.245 1.00 92.00 485 PRO A O 1
ATOM 3969 N N . ASP A 1 486 ? -19.370 -9.906 7.521 1.00 91.19 486 ASP A N 1
ATOM 3970 C CA . ASP A 1 486 ? -20.118 -8.690 7.198 1.00 91.19 486 ASP A CA 1
ATOM 3971 C C . ASP A 1 486 ? -20.982 -8.877 5.950 1.00 91.19 486 ASP A C 1
ATOM 3973 O O . ASP A 1 486 ? -22.128 -8.420 5.920 1.00 91.19 486 ASP A O 1
ATOM 3977 N N . VAL A 1 487 ? -20.491 -9.629 4.962 1.00 93.81 487 VAL A N 1
ATOM 3978 C CA . VAL A 1 487 ? -21.266 -9.993 3.766 1.00 93.81 487 VAL A CA 1
ATOM 3979 C C . VAL A 1 487 ? -22.431 -10.909 4.134 1.00 93.81 487 VAL A C 1
ATOM 3981 O O . VAL A 1 487 ? -23.564 -10.667 3.709 1.00 93.81 487 VAL A O 1
ATOM 3984 N N . ILE A 1 488 ? -22.187 -11.918 4.977 1.00 94.38 488 ILE A N 1
ATOM 3985 C CA . ILE A 1 488 ? -23.231 -12.826 5.481 1.00 94.38 488 ILE A CA 1
ATOM 3986 C C . ILE A 1 488 ? -24.306 -12.042 6.244 1.00 94.38 488 ILE A C 1
ATOM 3988 O O . ILE A 1 488 ? -25.506 -12.256 6.038 1.00 94.38 488 ILE A O 1
ATOM 3992 N N . ARG A 1 489 ? -23.887 -11.111 7.109 1.00 93.38 489 ARG A N 1
ATOM 3993 C CA . ARG A 1 489 ? -24.794 -10.251 7.875 1.00 93.38 489 ARG A CA 1
ATOM 3994 C C . ARG A 1 489 ? -25.630 -9.367 6.954 1.00 93.38 489 ARG A C 1
ATOM 3996 O O . ARG A 1 489 ? -26.854 -9.358 7.082 1.00 93.38 489 ARG A O 1
ATOM 4003 N N . LEU A 1 490 ? -24.999 -8.684 6.000 1.00 93.75 490 LEU A N 1
ATOM 4004 C CA . LEU A 1 490 ? -25.690 -7.834 5.030 1.00 93.75 490 LEU A CA 1
ATOM 4005 C C . LEU A 1 490 ? -26.699 -8.634 4.190 1.00 93.75 490 LEU A C 1
ATOM 4007 O O . LEU A 1 490 ? -27.817 -8.170 3.966 1.00 93.75 490 LEU A O 1
ATOM 4011 N N . HIS A 1 491 ? -26.349 -9.858 3.791 1.00 93.94 491 HIS A N 1
ATOM 4012 C CA . HIS A 1 491 ? -27.249 -10.768 3.079 1.00 93.94 491 HIS A CA 1
ATOM 4013 C C . HIS A 1 491 ? -28.483 -11.119 3.913 1.00 93.94 491 HIS A C 1
ATOM 4015 O O . HIS A 1 491 ? -29.614 -10.982 3.440 1.00 93.94 491 HIS A O 1
ATOM 4021 N N . GLY A 1 492 ? -28.276 -11.496 5.178 1.00 92.62 492 GLY A N 1
ATOM 4022 C CA . GLY A 1 492 ? -29.362 -11.765 6.119 1.00 92.62 492 GLY A CA 1
ATOM 4023 C C . GLY A 1 492 ? -30.281 -10.556 6.318 1.00 92.62 492 GLY A C 1
ATOM 4024 O O . GLY A 1 492 ? -31.503 -10.703 6.283 1.00 92.62 492 GLY A O 1
ATOM 4025 N N . GLU A 1 493 ? -29.712 -9.356 6.454 1.00 93.31 493 GLU A N 1
ATOM 4026 C CA . GLU A 1 493 ? -30.475 -8.112 6.606 1.00 93.31 493 GLU A CA 1
ATOM 4027 C C . GLU A 1 493 ? -31.334 -7.785 5.370 1.00 93.31 493 GLU A C 1
ATOM 4029 O O . GLU A 1 493 ? -32.476 -7.339 5.514 1.00 93.31 493 GLU A O 1
ATOM 4034 N N . VAL A 1 494 ? -30.806 -7.984 4.156 1.00 94.81 494 VAL A N 1
ATOM 4035 C CA . VAL A 1 494 ? -31.549 -7.739 2.906 1.00 94.81 494 VAL A CA 1
ATOM 4036 C C . VAL A 1 494 ? -32.661 -8.776 2.713 1.00 94.81 494 VAL A C 1
ATOM 4038 O O . VAL A 1 494 ? -33.784 -8.406 2.363 1.00 94.81 494 VAL A O 1
ATOM 4041 N N . LEU A 1 495 ? -32.401 -10.054 3.005 1.00 93.25 495 LEU A N 1
ATOM 4042 C CA . LEU A 1 495 ? -33.419 -11.111 2.950 1.00 93.25 495 LEU A CA 1
ATOM 4043 C C . LEU A 1 495 ? -34.550 -10.887 3.960 1.00 93.25 495 LEU A C 1
ATOM 4045 O O . LEU A 1 495 ? -35.726 -11.035 3.616 1.00 93.25 495 LEU A O 1
ATOM 4049 N N . GLN A 1 496 ? -34.205 -10.470 5.181 1.00 92.88 496 GLN A N 1
ATOM 4050 C CA . GLN A 1 496 ? -35.186 -10.123 6.205 1.00 92.88 496 GLN A CA 1
ATOM 4051 C C . GLN A 1 496 ? -36.073 -8.957 5.752 1.00 92.88 496 GLN A C 1
ATOM 4053 O O . GLN A 1 496 ? -37.291 -9.017 5.923 1.00 92.88 496 GLN A O 1
ATOM 4058 N N . ALA A 1 497 ? -35.485 -7.927 5.134 1.00 91.38 497 ALA A N 1
ATOM 4059 C CA . ALA A 1 497 ? -36.232 -6.787 4.605 1.00 91.38 497 ALA A CA 1
ATOM 4060 C C . ALA A 1 497 ? -37.180 -7.169 3.451 1.00 91.38 497 ALA A C 1
ATOM 4062 O O . ALA A 1 497 ? -38.255 -6.587 3.328 1.00 91.38 497 ALA A O 1
ATOM 4063 N N . LEU A 1 498 ? -36.835 -8.186 2.654 1.00 92.44 498 LEU A N 1
ATOM 4064 C CA . LEU A 1 498 ? -37.699 -8.746 1.604 1.00 92.44 498 LEU A CA 1
ATOM 4065 C C . LEU A 1 498 ? -38.863 -9.600 2.138 1.00 92.44 498 LEU A C 1
ATOM 4067 O O . LEU A 1 498 ? -39.650 -10.116 1.344 1.00 92.44 498 LEU A O 1
ATOM 4071 N N . GLY A 1 499 ? -38.972 -9.809 3.456 1.00 86.81 499 GLY A N 1
ATOM 4072 C CA . GLY A 1 499 ? -39.981 -10.697 4.044 1.00 86.81 499 GLY A CA 1
ATOM 4073 C C . GLY A 1 499 ? -39.759 -12.180 3.717 1.00 86.81 499 GLY A C 1
ATOM 4074 O O . GLY A 1 499 ? -40.604 -13.019 4.030 1.00 86.81 499 GLY A O 1
ATOM 4075 N N . LYS A 1 500 ? -38.610 -12.526 3.120 1.00 74.62 500 LYS A N 1
ATOM 4076 C CA . LYS A 1 500 ? -38.152 -13.904 2.922 1.00 74.62 500 LYS A CA 1
ATOM 4077 C C . LYS A 1 500 ? -37.441 -14.333 4.208 1.00 74.62 500 LYS A C 1
ATOM 4079 O O . LYS A 1 500 ? -36.230 -14.200 4.347 1.00 74.62 500 LYS A O 1
ATOM 4084 N N . GLY A 1 501 ? -38.244 -14.721 5.198 1.00 51.81 501 GLY A N 1
ATOM 4085 C CA . GLY A 1 501 ? -37.810 -15.018 6.561 1.00 51.81 501 GLY A CA 1
ATOM 4086 C C . GLY A 1 501 ? -36.696 -16.064 6.663 1.00 51.81 501 GLY A C 1
ATOM 4087 O O . GLY A 1 501 ? -36.690 -17.060 5.947 1.00 51.81 501 GLY A O 1
ATOM 4088 N N . THR A 1 502 ? -35.813 -15.806 7.632 1.00 47.25 502 THR A N 1
ATOM 4089 C CA . THR A 1 502 ? -34.613 -16.548 8.061 1.00 47.25 502 THR A CA 1
ATOM 4090 C C . THR A 1 502 ? -33.563 -16.782 6.970 1.00 47.25 502 THR A C 1
ATOM 4092 O O . THR A 1 502 ? -33.882 -17.387 5.951 1.00 47.25 502 THR A O 1
ATOM 4095 N N . PRO A 1 503 ? -32.297 -16.347 7.170 1.00 51.59 503 PRO A N 1
ATOM 4096 C CA . PRO A 1 503 ? -31.219 -16.685 6.251 1.00 51.59 503 PRO A CA 1
ATOM 4097 C C . PRO A 1 503 ? -31.161 -18.206 6.162 1.00 51.59 503 PRO A C 1
ATOM 4099 O O . PRO A 1 503 ? -30.817 -18.877 7.136 1.00 51.59 503 PRO A O 1
ATOM 4102 N N . SER A 1 504 ? -31.568 -18.749 5.013 1.00 50.62 504 SER A N 1
ATOM 4103 C CA . SER A 1 504 ? -31.346 -20.149 4.685 1.00 50.62 504 SER A CA 1
ATOM 4104 C C . SER A 1 504 ? -29.870 -20.390 4.929 1.00 50.62 504 SER A C 1
ATOM 4106 O O . SER A 1 504 ? -29.035 -19.811 4.237 1.00 50.62 504 SER A O 1
ATOM 4108 N N . THR A 1 505 ? -29.544 -21.204 5.929 1.00 51.91 505 THR A N 1
ATOM 4109 C CA . THR A 1 505 ? -28.203 -21.756 6.074 1.00 51.91 505 THR A CA 1
ATOM 4110 C C . THR A 1 505 ? -27.884 -22.363 4.707 1.00 51.91 505 THR A C 1
ATOM 4112 O O . THR A 1 505 ? -28.651 -23.218 4.253 1.00 51.91 505 THR A O 1
ATOM 4115 N N . PRO A 1 506 ? -26.897 -21.845 3.957 1.00 47.78 506 PRO A N 1
ATOM 4116 C CA . PRO A 1 506 ? -26.718 -22.278 2.584 1.00 47.78 506 PRO A CA 1
ATOM 4117 C C . PRO A 1 506 ? -26.384 -23.766 2.590 1.00 47.78 506 PRO A C 1
ATOM 4119 O O . PRO A 1 506 ? -25.584 -24.238 3.403 1.00 47.78 506 PRO A O 1
ATOM 4122 N N . ALA A 1 507 ? -27.040 -24.513 1.700 1.00 49.16 507 ALA A N 1
ATOM 4123 C CA . ALA A 1 507 ? -26.680 -25.890 1.426 1.00 49.16 507 ALA A CA 1
ATOM 4124 C C . ALA A 1 507 ? -25.184 -25.912 1.100 1.00 49.16 507 ALA A C 1
ATOM 4126 O O . ALA A 1 507 ? -24.737 -25.261 0.156 1.00 49.16 507 ALA A O 1
ATOM 4127 N N . LYS A 1 508 ? -24.421 -26.612 1.944 1.00 50.19 508 LYS A N 1
ATOM 4128 C CA . LYS A 1 508 ? -22.988 -26.858 1.782 1.00 50.19 508 LYS A CA 1
ATOM 4129 C C . LYS A 1 508 ? -22.730 -27.196 0.305 1.00 50.19 508 LYS A C 1
ATOM 4131 O O . LYS A 1 508 ? -23.475 -28.033 -0.213 1.00 50.19 508 LYS A O 1
ATOM 4136 N N . PRO A 1 509 ? -21.752 -26.565 -0.376 1.00 44.41 509 PRO A N 1
ATOM 4137 C CA . PRO A 1 509 ? -21.459 -26.884 -1.768 1.00 44.41 509 PRO A CA 1
ATOM 4138 C C . PRO A 1 509 ? -21.307 -28.398 -1.872 1.00 44.41 509 PRO A C 1
ATOM 4140 O O . PRO A 1 509 ? -20.533 -28.998 -1.122 1.00 44.41 509 PRO A O 1
ATOM 4143 N N . VAL A 1 510 ? -22.148 -29.013 -2.709 1.00 52.31 510 VAL A N 1
ATOM 4144 C CA . VAL A 1 510 ? -22.108 -30.449 -2.978 1.00 52.31 510 VAL A CA 1
ATOM 4145 C C . VAL A 1 510 ? -20.680 -30.737 -3.404 1.00 52.31 510 VAL A C 1
ATOM 4147 O O . VAL A 1 510 ? -20.230 -30.219 -4.422 1.00 52.31 510 VAL A O 1
ATOM 4150 N N . ALA A 1 511 ? -19.961 -31.470 -2.554 1.00 46.31 511 ALA A N 1
ATOM 4151 C CA . ALA A 1 511 ? -18.595 -31.869 -2.818 1.00 46.31 511 ALA A CA 1
ATOM 4152 C C . ALA A 1 511 ? -18.552 -32.483 -4.216 1.00 46.31 511 ALA A C 1
ATOM 4154 O O . ALA A 1 511 ? -19.351 -33.368 -4.535 1.00 46.31 511 ALA A O 1
ATOM 4155 N N . GLU A 1 512 ? -17.656 -31.955 -5.043 1.00 52.28 512 GLU A N 1
ATOM 4156 C CA . GLU A 1 512 ? -17.322 -32.507 -6.346 1.00 52.28 512 GLU A CA 1
ATOM 4157 C C . GLU A 1 512 ? -17.165 -34.031 -6.196 1.00 52.28 512 GLU A C 1
ATOM 4159 O O . GLU A 1 512 ? -16.492 -34.474 -5.255 1.00 52.28 512 GLU A O 1
ATOM 4164 N N . PRO A 1 513 ? -17.837 -34.852 -7.028 1.00 53.03 513 PRO A N 1
ATOM 4165 C CA . PRO A 1 513 ? -17.738 -36.298 -6.918 1.00 53.03 513 PRO A CA 1
ATOM 4166 C C . PRO A 1 513 ? -16.264 -36.683 -7.001 1.00 53.03 513 PRO A C 1
ATOM 4168 O O . PRO A 1 513 ? -15.567 -36.286 -7.935 1.00 53.03 513 PRO A O 1
ATOM 4171 N N . ALA A 1 514 ? -15.801 -37.407 -5.981 1.00 53.97 514 ALA A N 1
ATOM 4172 C CA . ALA A 1 514 ? -14.422 -37.847 -5.861 1.00 53.97 514 ALA A CA 1
ATOM 4173 C C . ALA A 1 514 ? -13.930 -38.424 -7.202 1.00 53.97 514 ALA A C 1
ATOM 4175 O O . ALA A 1 514 ? -14.670 -39.191 -7.829 1.00 53.97 514 ALA A O 1
ATOM 4176 N N . PRO A 1 515 ? -12.716 -38.062 -7.663 1.00 54.56 515 PRO A N 1
ATOM 4177 C CA . PRO A 1 515 ? -12.159 -38.623 -8.883 1.00 54.56 515 PRO A CA 1
ATOM 4178 C C . PRO A 1 515 ? -12.161 -40.146 -8.762 1.00 54.56 515 PRO A C 1
ATOM 4180 O O . PRO A 1 515 ? -11.670 -40.692 -7.773 1.00 54.56 515 PRO A O 1
ATOM 4183 N N . ALA A 1 516 ? -12.780 -40.799 -9.747 1.00 57.84 516 ALA A N 1
ATOM 4184 C CA . ALA A 1 516 ? -12.925 -42.243 -9.812 1.00 57.84 516 ALA A CA 1
ATOM 4185 C C . ALA A 1 516 ? -11.581 -42.922 -9.522 1.00 57.84 516 ALA A C 1
ATOM 4187 O O . ALA A 1 516 ? -10.565 -42.594 -10.143 1.00 57.84 516 ALA A O 1
ATOM 4188 N N . GLU A 1 517 ? -11.591 -43.844 -8.557 1.00 56.56 517 GLU A N 1
ATOM 4189 C CA . GLU A 1 517 ? -10.466 -44.734 -8.296 1.00 56.56 517 GLU A CA 1
ATOM 4190 C C . GLU A 1 517 ? -10.013 -45.373 -9.618 1.00 56.56 517 GLU A C 1
ATOM 4192 O O . GLU A 1 517 ? -10.861 -45.825 -10.394 1.00 56.56 517 GLU A O 1
ATOM 4197 N N . PRO A 1 518 ? -8.701 -45.412 -9.908 1.00 61.09 518 PRO A N 1
ATOM 4198 C CA . PRO A 1 518 ? -8.208 -46.089 -11.094 1.00 61.09 518 PRO A CA 1
ATOM 4199 C C . PRO A 1 518 ? -8.579 -47.571 -11.007 1.00 61.09 518 PRO A C 1
ATOM 4201 O O . PRO A 1 518 ? -8.192 -48.265 -10.062 1.00 61.09 518 PRO A O 1
ATOM 4204 N N . GLU A 1 519 ? -9.343 -48.034 -11.998 1.00 52.62 519 GLU A N 1
ATOM 4205 C CA . GLU A 1 519 ? -9.676 -49.440 -12.189 1.00 52.62 519 GLU A CA 1
ATOM 4206 C C . GLU A 1 519 ? -8.403 -50.285 -12.085 1.00 52.62 519 GLU A C 1
ATOM 4208 O O . GLU A 1 519 ? -7.411 -50.063 -12.787 1.00 52.62 519 GLU A O 1
ATOM 4213 N N . LYS A 1 520 ? -8.431 -51.258 -11.168 1.00 55.25 520 LYS A N 1
ATOM 4214 C CA . LYS A 1 520 ? -7.421 -52.311 -11.103 1.00 55.25 520 LYS A CA 1
ATOM 4215 C C . LYS A 1 520 ? -7.348 -52.997 -12.472 1.00 55.25 520 LYS A C 1
ATOM 4217 O O . LYS A 1 520 ? -8.404 -53.341 -13.007 1.00 55.25 520 LYS A O 1
ATOM 4222 N N . PRO A 1 521 ? -6.145 -53.242 -13.017 1.00 58.44 521 PRO A N 1
ATOM 4223 C CA . PRO A 1 521 ? -6.014 -54.048 -14.219 1.00 58.44 521 PRO A CA 1
ATOM 4224 C C . PRO A 1 521 ? -6.574 -55.443 -13.934 1.00 58.44 521 PRO A C 1
ATOM 4226 O O . PRO A 1 521 ? -6.201 -56.079 -12.947 1.00 58.44 521 PRO A O 1
ATOM 4229 N N . ALA A 1 522 ? -7.514 -55.869 -14.776 1.00 59.62 522 ALA A N 1
ATOM 4230 C CA . ALA A 1 522 ? -7.982 -57.240 -14.816 1.00 59.62 522 ALA A CA 1
ATOM 4231 C C . ALA A 1 522 ? -6.801 -58.151 -15.170 1.00 59.62 522 ALA A C 1
ATOM 4233 O O . ALA A 1 522 ? -6.060 -57.866 -16.111 1.00 59.62 522 ALA A O 1
ATOM 4234 N N . ASP A 1 523 ? -6.632 -59.208 -14.381 1.00 62.78 523 ASP A N 1
ATOM 4235 C CA . ASP A 1 523 ? -5.738 -60.316 -14.683 1.00 62.78 523 ASP A CA 1
ATOM 4236 C C . ASP A 1 523 ? -6.146 -60.954 -16.024 1.00 62.78 523 ASP A C 1
ATOM 4238 O O . ASP A 1 523 ? -7.226 -61.540 -16.113 1.00 62.78 523 ASP A O 1
ATOM 4242 N N . GLU A 1 524 ? -5.268 -60.863 -17.027 1.00 50.50 524 GLU A N 1
ATOM 4243 C CA . GLU A 1 524 ? -5.104 -61.829 -18.128 1.00 50.50 524 GLU A CA 1
ATOM 4244 C C . GLU A 1 524 ? -3.619 -62.007 -18.468 1.00 50.50 524 GLU A C 1
ATOM 4246 O O . GLU A 1 524 ? -2.905 -60.985 -18.622 1.00 50.50 524 GLU A O 1
#

Nearest PDB structures (foldseek):
  8dth-assembly1_A  TM=9.152E-01  e=7.390E-04  Arabidopsis thaliana
  7y4i-assembly1_A  TM=5.046E-01  e=2.087E-03  Arabidopsis thaliana

Sequence (524 aa):
MDNLAPSFEEAQSAIHAQTLRALQQRFEKEKRYWENLVASKDEAVARLEKELQEQALKTSRLREKIQEMQNEQSGIIQQSFSTLELQKRSLNAHLARMEGDLESARKDMLALKLDLDEERAGKQKLKEEWEEKERKWQEEASRREFEIEDIKKNLLSRRETELEDVSKLEETVKKLKRELADAKTFSETEKAGIQNLLNEKESQIAKAQEELADTRKKLDIEKEERRLAAVEREKNSAQSGEDRIRLTEQVLLRETKIKELEQELEKMSRDRSEREAALRTREEKIISDEEAVRRRREDWVDSVRSQASQELTISEKSVDLLSKLESKLGLRPPAVPYSQTAKFPPPPSIHKDADSNLEAIAEKYPSFKEGVTFLRKRESWILVVTGLVLFGLTLSLVFFETRGRKSLRAQTLLQKGNDQFTRGDLEKSLKHLEDAFELDPENSIIRNSLTLVLGELAHKEKREGKYDQALKRVETLYMILPEDPDVIRLHGEVLQALGKGTPSTPAKPVAEPAPAEPEKPADE

Radius of gyration: 64.67 Å; Cα contacts (8 Å, |Δi|>4): 124; chains: 1; bounding box: 152×79×228 Å

Secondary structure (DSSP, 8-state):
--SSSHHHHHHHHHHHHHHHHHHHHHHHHHHHHHHHHHHHHHHHHHHHHHHHHHHHHHHHHHHHHHHHHHHHHHHHHHHHHHHHHHHHHHHHHHHHHHHHHHHHHHHHHHHHHHHHHHHHHHHHHHHHHHHHHHHHHHHHHHHHHHHHHHHHHHHHHHHHHHHHHHHHHHHHHHHHHHHHHHHHHHHTTTTTS-SSSTTTTHHHHHHHHHHHHHHHHHHHHHHHHHHHHHHHHHHHHHHHHHHHHHHHHHHHHHHHHHHHHHHHHHHHHHHHHHHHHHHHHHHHHHHHHHHHHHHHHHHHHHHHHHHHHHHHHHHHHHHHHHHHHHHHH--PPPPPPP-----PPPPP-TTSHHHHHHHHHHHH-HHHHHHHHHHHHHHHHHHHHHHHHHHHHHHHHHHHHHHHHHHHHHHHHHHHHHHHHHTT-HHHHHHHHHHHHHH-TT-HHHHHHHHHHHHHHHHHHHHTT-HHHHHHHHHHHHHH-TT-HHHHHHHHHHHHHTT--S------------PPPPPPPP--